Protein AF-0000000083255236 (afdb_homodimer)

Structure (mmCIF, N/CA/C/O backbone):
data_AF-0000000083255236-model_v1
#
loop_
_entity.id
_entity.type
_entity.pdbx_description
1 polymer 'Methyltransferase family protein'
#
loop_
_atom_site.group_PDB
_atom_site.id
_atom_site.type_symbol
_atom_site.label_atom_id
_atom_site.label_alt_id
_atom_site.label_comp_id
_atom_site.label_asym_id
_atom_site.label_entity_id
_atom_site.label_seq_id
_atom_site.pdbx_PDB_ins_code
_atom_site.Cartn_x
_atom_site.Cartn_y
_atom_site.Cartn_z
_atom_site.occupancy
_atom_site.B_iso_or_equiv
_atom_site.auth_seq_id
_atom_site.auth_comp_id
_atom_site.auth_asym_id
_atom_site.auth_atom_id
_atom_site.pdbx_PDB_model_num
ATOM 1 N N . MET A 1 1 ? -0.908 -5.691 -27.156 1 47.44 1 MET A N 1
ATOM 2 C CA . MET A 1 1 ? -1.339 -6.961 -27.734 1 47.44 1 MET A CA 1
ATOM 3 C C . MET A 1 1 ? -0.139 -7.812 -28.125 1 47.44 1 MET A C 1
ATOM 5 O O . MET A 1 1 ? -0.073 -9 -27.797 1 47.44 1 MET A O 1
ATOM 9 N N . ALA A 1 2 ? 0.811 -7.082 -28.828 1 49.88 2 ALA A N 1
ATOM 10 C CA . ALA A 1 2 ? 1.977 -7.797 -29.344 1 49.88 2 ALA A CA 1
ATOM 11 C C . ALA A 1 2 ? 2.801 -8.398 -28.203 1 49.88 2 ALA A C 1
ATOM 13 O O . ALA A 1 2 ? 3.232 -9.547 -28.281 1 49.88 2 ALA A O 1
ATOM 14 N N . SER A 1 3 ? 2.828 -7.699 -27.078 1 62 3 SER A N 1
ATOM 15 C CA . SER A 1 3 ? 3.676 -8.133 -25.969 1 62 3 SER A CA 1
ATOM 16 C C . SER A 1 3 ? 3.057 -9.312 -25.234 1 62 3 SER A C 1
ATOM 18 O O . SER A 1 3 ? 3.756 -10.266 -24.859 1 62 3 SER A O 1
ATOM 20 N N . ILE A 1 4 ? 1.776 -9.383 -25.328 1 65.56 4 ILE A N 1
ATOM 21 C CA . ILE A 1 4 ? 1.087 -10.445 -24.609 1 65.56 4 ILE A CA 1
ATOM 22 C C . ILE A 1 4 ? 1.234 -11.758 -25.375 1 65.56 4 ILE A C 1
ATOM 24 O O . ILE A 1 4 ? 1.516 -12.805 -24.781 1 65.56 4 ILE A O 1
ATOM 28 N N . GLU A 1 5 ? 1.082 -11.68 -26.688 1 71.75 5 GLU A N 1
ATOM 29 C CA . GLU A 1 5 ? 1.195 -12.875 -27.516 1 71.75 5 GLU A CA 1
ATOM 30 C C . GLU A 1 5 ? 2.596 -13.477 -27.438 1 71.75 5 GLU A C 1
ATOM 32 O O . GLU A 1 5 ? 2.75 -14.695 -27.359 1 71.75 5 GLU A O 1
ATOM 37 N N . SER A 1 6 ? 3.527 -12.594 -27.469 1 75.5 6 SER A N 1
ATOM 38 C CA . SER A 1 6 ? 4.914 -13.039 -27.375 1 75.5 6 SER A CA 1
ATOM 39 C C . SER A 1 6 ? 5.18 -13.711 -26.031 1 75.5 6 SER A C 1
ATOM 41 O O . SER A 1 6 ? 5.84 -14.75 -25.969 1 75.5 6 SER A O 1
ATOM 43 N N . ASN A 1 7 ? 4.59 -13.203 -24.984 1 80.56 7 ASN A N 1
ATOM 44 C CA . ASN A 1 7 ? 4.746 -13.805 -23.656 1 80.56 7 ASN A CA 1
ATOM 45 C C . ASN A 1 7 ? 4.078 -15.172 -23.578 1 80.56 7 ASN A C 1
ATOM 47 O O . ASN A 1 7 ? 4.633 -16.109 -23 1 80.56 7 ASN A O 1
ATOM 51 N N . GLN A 1 8 ? 2.957 -15.273 -24.234 1 78.75 8 GLN A N 1
ATOM 52 C CA . GLN A 1 8 ? 2.232 -16.531 -24.25 1 78.75 8 GLN A CA 1
ATOM 53 C C . GLN A 1 8 ? 3.045 -17.641 -24.922 1 78.75 8 GLN A C 1
ATOM 55 O O . GLN A 1 8 ? 3.111 -18.766 -24.422 1 78.75 8 GLN A O 1
ATOM 60 N N . GLN A 1 9 ? 3.641 -17.359 -26 1 76.81 9 GLN A N 1
ATOM 61 C CA . GLN A 1 9 ? 4.461 -18.312 -26.734 1 76.81 9 GLN A CA 1
ATOM 62 C C . GLN A 1 9 ? 5.648 -18.766 -25.891 1 76.81 9 GLN A C 1
ATOM 64 O O . GLN A 1 9 ? 5.996 -19.953 -25.891 1 76.81 9 GLN A O 1
ATOM 69 N N . SER A 1 10 ? 6.203 -17.859 -25.203 1 77.81 10 SER A N 1
ATOM 70 C CA . SER A 1 10 ? 7.371 -18.156 -24.391 1 77.81 10 SER A CA 1
ATOM 71 C C . SER A 1 10 ? 7.027 -19.125 -23.266 1 77.81 10 SER A C 1
ATOM 73 O O . SER A 1 10 ? 7.844 -19.969 -22.891 1 77.81 10 SER A O 1
ATOM 75 N N . TRP A 1 11 ? 5.863 -19.109 -22.781 1 82.88 11 TRP A N 1
ATOM 76 C CA . TRP A 1 11 ? 5.453 -19.969 -21.656 1 82.88 11 TRP A CA 1
ATOM 77 C C . TRP A 1 11 ? 5.035 -21.344 -22.156 1 82.88 11 TRP A C 1
ATOM 79 O O . TRP A 1 11 ? 4.852 -22.266 -21.359 1 82.88 11 TRP A O 1
ATOM 89 N N . ASN A 1 12 ? 4.91 -21.516 -23.344 1 78.62 12 ASN A N 1
ATOM 90 C CA . ASN A 1 12 ? 4.457 -22.797 -23.906 1 78.62 12 ASN A CA 1
ATOM 91 C C . ASN A 1 12 ? 5.633 -23.641 -24.391 1 78.62 12 ASN A C 1
ATOM 93 O O . ASN A 1 12 ? 5.445 -24.781 -24.812 1 78.62 12 ASN A O 1
ATOM 97 N N . THR A 1 13 ? 6.742 -23.078 -24.297 1 77.25 13 THR A N 1
ATOM 98 C CA . THR A 1 13 ? 7.898 -23.812 -24.797 1 77.25 13 THR A CA 1
ATOM 99 C C . THR A 1 13 ? 8.781 -24.297 -23.641 1 77.25 13 THR A C 1
ATOM 101 O O . THR A 1 13 ? 9.43 -23.484 -22.984 1 77.25 13 THR A O 1
ATOM 104 N N . GLY A 1 14 ? 8.75 -25.578 -23.359 1 82.56 14 GLY A N 1
ATOM 105 C CA . GLY A 1 14 ? 9.734 -26.188 -22.469 1 82.56 14 GLY A CA 1
ATOM 106 C C . GLY A 1 14 ? 9.336 -26.109 -21.016 1 82.56 14 GLY A C 1
ATOM 107 O O . GLY A 1 14 ? 10.102 -26.531 -20.141 1 82.56 14 GLY A O 1
ATOM 108 N N . ALA A 1 15 ? 8.148 -25.625 -20.734 1 89.19 15 ALA A N 1
ATOM 109 C CA . ALA A 1 15 ? 7.727 -25.438 -19.359 1 89.19 15 ALA A CA 1
ATOM 110 C C . ALA A 1 15 ? 7.629 -26.766 -18.625 1 89.19 15 ALA A C 1
ATOM 112 O O . ALA A 1 15 ? 8.094 -26.891 -17.484 1 89.19 15 ALA A O 1
ATOM 113 N N . TYR A 1 16 ? 7.105 -27.766 -19.266 1 93.25 16 TYR A N 1
ATOM 114 C CA . TYR A 1 16 ? 6.953 -29.062 -18.625 1 93.25 16 TYR A CA 1
ATOM 115 C C . TYR A 1 16 ? 8.297 -29.609 -18.156 1 93.25 16 TYR A C 1
ATOM 117 O O . TYR A 1 16 ? 8.438 -30 -16.984 1 93.25 16 TYR A O 1
ATOM 125 N N . ALA A 1 17 ? 9.258 -29.609 -19.031 1 91.25 17 ALA A N 1
ATOM 126 C CA . ALA A 1 17 ? 10.594 -30.109 -18.703 1 91.25 17 ALA A CA 1
ATOM 127 C C . ALA A 1 17 ? 11.211 -29.297 -17.562 1 91.25 17 ALA A C 1
ATOM 129 O O . ALA A 1 17 ? 11.898 -29.844 -16.703 1 91.25 17 ALA A O 1
ATOM 130 N N . ALA A 1 18 ? 10.984 -28.047 -17.562 1 91.19 18 ALA A N 1
ATOM 131 C CA . ALA A 1 18 ? 11.484 -27.172 -16.516 1 91.19 18 ALA A CA 1
ATOM 132 C C . ALA A 1 18 ? 10.883 -27.547 -15.156 1 91.19 18 ALA A C 1
ATOM 134 O O . ALA A 1 18 ? 11.586 -27.578 -14.141 1 91.19 18 ALA A O 1
ATOM 135 N N . T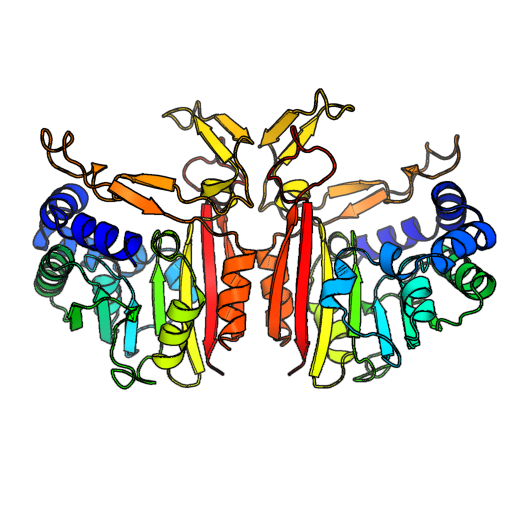RP A 1 19 ? 9.594 -27.844 -15.109 1 94.06 19 TRP A N 1
ATOM 136 C CA . TRP A 1 19 ? 8.922 -28.203 -13.867 1 94.06 19 TRP A CA 1
ATOM 137 C C . TRP A 1 19 ? 9.438 -29.547 -13.344 1 94.06 19 TRP A C 1
ATOM 139 O O . TRP A 1 19 ? 9.641 -29.703 -12.141 1 94.06 19 TRP A O 1
ATOM 149 N N . VAL A 1 20 ? 9.648 -30.469 -14.258 1 94.62 20 VAL A N 1
ATOM 150 C CA . VAL A 1 20 ? 10.211 -31.75 -13.859 1 94.62 20 VAL A CA 1
ATOM 151 C C . VAL A 1 20 ? 11.586 -31.547 -13.227 1 94.62 20 VAL A C 1
ATOM 153 O O . VAL A 1 20 ? 11.906 -32.156 -12.211 1 94.62 20 VAL A O 1
ATOM 156 N N . SER A 1 21 ? 12.336 -30.703 -13.836 1 92.38 21 SER A N 1
ATOM 157 C CA . SER A 1 21 ? 13.664 -30.406 -13.32 1 92.38 21 SER A CA 1
ATOM 158 C C . SER A 1 21 ? 13.586 -29.75 -11.938 1 92.38 21 SER A C 1
ATOM 160 O O . SER A 1 21 ? 14.367 -30.094 -11.047 1 92.38 21 SER A O 1
ATOM 162 N N . ARG A 1 22 ? 12.68 -28.906 -11.766 1 93.19 22 ARG A N 1
ATOM 163 C CA . ARG A 1 22 ? 12.594 -28.141 -10.531 1 93.19 22 ARG A CA 1
ATOM 164 C C . ARG A 1 22 ? 11.922 -28.938 -9.43 1 93.19 22 ARG A C 1
ATOM 166 O O . ARG A 1 22 ? 12.383 -28.938 -8.281 1 93.19 22 ARG A O 1
ATOM 173 N N . PHE A 1 23 ? 10.836 -29.609 -9.734 1 94.12 23 PHE A N 1
ATOM 174 C CA . PHE A 1 23 ? 9.992 -30.188 -8.695 1 94.12 23 PHE A CA 1
ATOM 175 C C . PHE A 1 23 ? 10.031 -31.719 -8.75 1 94.12 23 PHE A C 1
ATOM 177 O O . PHE A 1 23 ? 9.547 -32.375 -7.844 1 94.12 23 PHE A O 1
ATOM 184 N N . GLY A 1 24 ? 10.656 -32.281 -9.797 1 94.94 24 GLY A N 1
ATOM 185 C CA . GLY A 1 24 ? 10.578 -33.719 -10.039 1 94.94 24 GLY A CA 1
ATOM 186 C C . GLY A 1 24 ? 9.398 -34.094 -10.906 1 94.94 24 GLY A C 1
ATOM 187 O O . GLY A 1 24 ? 8.625 -33.25 -11.344 1 94.94 24 GLY A O 1
ATOM 188 N N . THR A 1 25 ? 9.336 -35.406 -11.273 1 96.81 25 THR A N 1
ATOM 189 C CA . THR A 1 25 ? 8.164 -35.906 -11.977 1 96.81 25 THR A CA 1
ATOM 190 C C . THR A 1 25 ? 6.891 -35.625 -11.188 1 96.81 25 THR A C 1
ATOM 192 O O . THR A 1 25 ? 6.941 -35.438 -9.969 1 96.81 25 THR A O 1
ATOM 195 N N . PRO A 1 26 ? 5.762 -35.5 -11.891 1 97.56 26 PRO A N 1
ATOM 196 C CA . PRO A 1 26 ? 4.504 -35.281 -11.172 1 97.56 26 PRO A CA 1
ATOM 197 C C . PRO A 1 26 ? 4.32 -36.25 -9.992 1 97.56 26 PRO A C 1
ATOM 199 O O . PRO A 1 26 ? 3.881 -35.812 -8.914 1 97.56 26 PRO A O 1
ATOM 202 N N . ALA A 1 27 ? 4.668 -37.5 -10.133 1 97.12 27 ALA A N 1
ATOM 203 C CA . ALA A 1 27 ? 4.543 -38.5 -9.055 1 97.12 27 ALA A CA 1
ATOM 204 C C . ALA A 1 27 ? 5.43 -38.125 -7.867 1 97.12 27 ALA A C 1
ATOM 206 O O . ALA A 1 27 ? 4.996 -38.188 -6.715 1 97.12 27 ALA A O 1
ATOM 207 N N . GLU A 1 28 ? 6.648 -37.75 -8.109 1 96.62 28 GLU A N 1
ATOM 208 C CA . GLU A 1 28 ? 7.582 -37.344 -7.062 1 96.62 28 GLU A CA 1
ATOM 209 C C . GLU A 1 28 ? 7.098 -36.094 -6.352 1 96.62 28 GLU A C 1
ATOM 211 O O . GLU A 1 28 ? 7.145 -36 -5.121 1 96.62 28 GLU A O 1
ATOM 216 N N . ALA A 1 29 ? 6.734 -35.188 -7.156 1 96.38 29 ALA A N 1
ATOM 217 C CA . ALA A 1 29 ? 6.254 -33.906 -6.605 1 96.38 29 ALA A CA 1
ATOM 218 C C . ALA A 1 29 ? 5.004 -34.125 -5.758 1 96.38 29 ALA A C 1
ATOM 220 O O . ALA A 1 29 ? 4.852 -33.5 -4.703 1 96.38 29 ALA A O 1
ATOM 221 N N . ALA A 1 30 ? 4.098 -34.906 -6.191 1 97.25 30 ALA A N 1
ATOM 222 C CA . ALA A 1 30 ? 2.861 -35.219 -5.473 1 97.25 30 ALA A CA 1
ATOM 223 C C . ALA A 1 30 ? 3.152 -35.781 -4.086 1 97.25 30 ALA A C 1
ATOM 225 O O . ALA A 1 30 ? 2.486 -35.406 -3.111 1 97.25 30 ALA A O 1
ATOM 226 N N . CYS A 1 31 ? 4.117 -36.656 -3.992 1 95.38 31 CYS A N 1
ATOM 227 C CA . CYS A 1 31 ? 4.488 -37.25 -2.711 1 95.38 31 CYS A CA 1
ATOM 228 C C . CYS A 1 31 ? 4.879 -36.156 -1.706 1 95.38 31 CYS A C 1
ATOM 230 O O . CYS A 1 31 ? 4.438 -36.188 -0.556 1 95.38 31 CYS A O 1
ATOM 232 N N . LYS A 1 32 ? 5.621 -35.25 -2.176 1 92 32 LYS A N 1
ATOM 233 C CA . LYS A 1 32 ? 6.07 -34.156 -1.313 1 92 32 LYS A CA 1
ATOM 234 C C . LYS A 1 32 ? 4.898 -33.281 -0.893 1 92 32 LYS A C 1
ATOM 236 O O . LYS A 1 32 ? 4.852 -32.812 0.244 1 92 32 LYS A O 1
ATOM 241 N N . MET A 1 33 ? 3.98 -33.031 -1.729 1 93.81 33 MET A N 1
ATOM 242 C CA . MET A 1 33 ? 2.861 -32.125 -1.494 1 93.81 33 MET A CA 1
ATOM 243 C C . MET A 1 33 ? 1.826 -32.75 -0.574 1 93.81 33 MET A C 1
ATOM 245 O O . MET A 1 33 ? 1.174 -32.062 0.209 1 93.81 33 MET A O 1
ATOM 249 N N . THR A 1 34 ? 1.646 -34.062 -0.668 1 93.81 34 THR A N 1
ATOM 250 C CA . THR A 1 34 ? 0.637 -34.781 0.107 1 93.81 34 THR A CA 1
ATOM 251 C C . THR A 1 34 ? 1.026 -34.844 1.582 1 93.81 34 THR A C 1
ATOM 253 O O . THR A 1 34 ? 0.16 -34.812 2.459 1 93.81 34 THR A O 1
ATOM 256 N N . ASP A 1 35 ? 2.295 -34.781 1.836 1 92.31 35 ASP A N 1
ATOM 257 C CA . ASP A 1 35 ? 2.785 -34.844 3.209 1 92.31 35 ASP A CA 1
ATOM 258 C C . ASP A 1 35 ? 2.381 -33.625 4 1 92.31 35 ASP A C 1
ATOM 260 O O . ASP A 1 35 ? 2.016 -33.719 5.172 1 92.31 35 ASP A O 1
ATOM 264 N N . ASP A 1 36 ? 2.455 -32.5 3.4 1 93.69 36 ASP A N 1
ATOM 265 C CA . ASP A 1 36 ? 2.107 -31.25 4.059 1 93.69 36 ASP A CA 1
ATOM 266 C C . ASP A 1 36 ? 1.614 -30.203 3.051 1 93.69 36 ASP A C 1
ATOM 268 O O . ASP A 1 36 ? 2.336 -29.266 2.717 1 93.69 36 ASP A O 1
ATOM 272 N N . PRO A 1 37 ? 0.363 -30.422 2.639 1 94.75 37 PRO A N 1
ATOM 273 C CA . PRO A 1 37 ? -0.176 -29.5 1.63 1 94.75 37 PRO A CA 1
ATOM 274 C C . PRO A 1 37 ? -0.18 -28.047 2.096 1 94.75 37 PRO A C 1
ATOM 276 O O . PRO A 1 37 ? 0.076 -27.141 1.301 1 94.75 37 PRO A O 1
ATOM 279 N N . ALA A 1 38 ? -0.412 -27.797 3.35 1 92.81 38 ALA A N 1
ATOM 280 C CA . ALA A 1 38 ? -0.469 -26.438 3.896 1 92.81 38 ALA A CA 1
ATOM 281 C C . ALA A 1 38 ? 0.884 -25.75 3.785 1 92.81 38 ALA A C 1
ATOM 283 O O . ALA A 1 38 ? 0.951 -24.531 3.557 1 92.81 38 ALA A O 1
ATOM 284 N N . LYS A 1 39 ? 1.927 -26.453 3.945 1 92 39 LYS A N 1
ATOM 285 C CA . LYS A 1 39 ? 3.275 -25.891 3.857 1 92 39 LYS A CA 1
ATOM 286 C C . LYS A 1 39 ? 3.547 -25.328 2.469 1 92 39 LYS A C 1
ATOM 288 O O . LYS A 1 39 ? 4.23 -24.312 2.332 1 92 39 LYS A O 1
ATOM 293 N N . ARG A 1 40 ? 2.98 -25.906 1.438 1 91.81 40 ARG A N 1
ATOM 294 C CA . ARG A 1 40 ? 3.166 -25.453 0.061 1 91.81 40 ARG A CA 1
ATOM 295 C C . ARG A 1 40 ? 2.467 -24.109 -0.177 1 91.81 40 ARG A C 1
ATOM 297 O O . ARG A 1 40 ? 2.889 -23.328 -1.03 1 91.81 40 ARG A O 1
ATOM 304 N N . LEU A 1 41 ? 1.43 -23.906 0.576 1 93.81 41 LEU A N 1
ATOM 305 C CA . LEU A 1 41 ? 0.681 -22.656 0.44 1 93.81 41 LEU A CA 1
ATOM 306 C C . LEU A 1 41 ? 1.342 -21.547 1.235 1 93.81 41 LEU A C 1
ATOM 308 O O . LEU A 1 41 ? 1.122 -20.359 0.952 1 93.81 41 LEU A O 1
ATOM 312 N N . GLY A 1 42 ? 2.131 -21.859 2.215 1 91 42 GLY A N 1
ATOM 313 C CA . GLY A 1 42 ? 2.936 -20.906 2.963 1 91 42 GLY A CA 1
ATOM 314 C C . GLY A 1 42 ? 2.109 -19.828 3.633 1 91 42 GLY A C 1
ATOM 315 O O . GLY A 1 42 ? 1.134 -20.125 4.324 1 91 42 GLY A O 1
ATOM 316 N N . ALA A 1 43 ? 2.6 -18.578 3.479 1 87.5 43 ALA A N 1
ATOM 317 C CA . ALA A 1 43 ? 2.012 -17.438 4.164 1 87.5 43 ALA A CA 1
ATOM 318 C C . ALA A 1 43 ? 0.603 -17.156 3.65 1 87.5 43 ALA A C 1
ATOM 320 O O . ALA A 1 43 ? -0.183 -16.484 4.316 1 87.5 43 ALA A O 1
ATOM 321 N N . ALA A 1 44 ? 0.327 -17.688 2.486 1 91.69 44 ALA A N 1
ATOM 322 C CA . ALA A 1 44 ? -0.996 -17.438 1.918 1 91.69 44 ALA A CA 1
ATOM 323 C C . ALA A 1 44 ? -2.086 -18.109 2.752 1 91.69 44 ALA A C 1
ATOM 325 O O . ALA A 1 44 ? -3.24 -17.672 2.736 1 91.69 44 ALA A O 1
ATOM 326 N N . MET A 1 45 ? -1.729 -19.172 3.416 1 92.19 45 MET A N 1
ATOM 327 C CA . MET A 1 45 ? -2.707 -19.953 4.168 1 92.19 45 MET A CA 1
ATOM 328 C C . MET A 1 45 ? -3.42 -19.094 5.203 1 92.19 45 MET A C 1
ATOM 330 O O . MET A 1 45 ? -4.617 -19.25 5.434 1 92.19 45 MET A O 1
ATOM 334 N N . THR A 1 46 ? -2.637 -18.219 5.785 1 92.94 46 THR A N 1
ATOM 335 C CA . THR A 1 46 ? -3.201 -17.344 6.809 1 92.94 46 THR A CA 1
ATOM 336 C C . THR A 1 46 ? -4.355 -16.516 6.238 1 92.94 46 THR A C 1
ATOM 338 O O . THR A 1 46 ? -5.336 -16.25 6.938 1 92.94 46 THR A O 1
ATOM 341 N N . HIS A 1 47 ? -4.297 -16.188 4.969 1 96 47 HIS A N 1
ATOM 342 C CA . HIS A 1 47 ? -5.293 -15.32 4.359 1 96 47 HIS A CA 1
ATOM 343 C C . HIS A 1 47 ? -6.363 -16.125 3.631 1 96 47 HIS A C 1
ATOM 345 O O . HIS A 1 47 ? -7.492 -15.656 3.461 1 96 47 HIS A O 1
ATOM 351 N N . LEU A 1 48 ? -6.004 -17.297 3.223 1 96.5 48 LEU A N 1
ATOM 352 C CA . LEU A 1 48 ? -6.973 -18.172 2.561 1 96.5 48 LEU A CA 1
ATOM 353 C C . LEU A 1 48 ? -8 -18.688 3.555 1 96.5 48 LEU A C 1
ATOM 355 O O . LEU A 1 48 ? -9.18 -18.844 3.217 1 96.5 48 LEU A O 1
ATOM 359 N N . GLY A 1 49 ? -7.617 -18.938 4.758 1 94.06 49 GLY A N 1
ATOM 360 C CA . GLY A 1 49 ? -8.5 -19.5 5.766 1 94.06 49 GLY A CA 1
ATOM 361 C C . GLY A 1 49 ? -8.852 -20.953 5.508 1 94.06 49 GLY A C 1
ATOM 362 O O . GLY A 1 49 ? -8.016 -21.719 5.004 1 94.06 49 GLY A O 1
ATOM 363 N N . GLU A 1 50 ? -10 -21.344 6.023 1 95 50 GLU A N 1
ATOM 364 C CA . GLU A 1 50 ? -10.5 -22.688 5.758 1 95 50 GLU A CA 1
ATOM 365 C C . GLU A 1 50 ? -10.969 -22.828 4.312 1 95 50 GLU A C 1
ATOM 367 O O . GLU A 1 50 ? -11.883 -22.141 3.879 1 95 50 GLU A O 1
ATOM 372 N N . VAL A 1 51 ? -10.352 -23.797 3.637 1 97.56 51 VAL A N 1
ATOM 373 C CA . VAL A 1 51 ? -10.609 -23.859 2.203 1 97.56 51 VAL A CA 1
ATOM 374 C C . VAL A 1 51 ? -11.477 -25.078 1.887 1 97.56 51 VAL A C 1
ATOM 376 O O . VAL A 1 51 ? -11.977 -25.219 0.768 1 97.56 51 VAL A O 1
ATOM 379 N N . ARG A 1 52 ? -11.648 -25.938 2.861 1 97.88 52 ARG A N 1
ATOM 380 C CA . ARG A 1 52 ? -12.438 -27.141 2.623 1 97.88 52 ARG A CA 1
ATOM 381 C C . ARG A 1 52 ? -13.828 -26.797 2.121 1 97.88 52 ARG A C 1
ATOM 383 O O . ARG A 1 52 ? -14.539 -26 2.742 1 97.88 52 ARG A O 1
ATOM 390 N N . GLY A 1 53 ? -14.172 -27.359 1.041 1 98.38 53 GLY A N 1
ATOM 391 C CA . GLY A 1 53 ? -15.508 -27.172 0.492 1 98.38 53 GLY A CA 1
ATOM 392 C C . GLY A 1 53 ? -15.664 -25.875 -0.276 1 98.38 53 GLY A C 1
ATOM 393 O O . GLY A 1 53 ? -16.734 -25.609 -0.834 1 98.38 53 GLY A O 1
ATOM 394 N N . LYS A 1 54 ? -14.68 -25.125 -0.351 1 98.62 54 LYS A N 1
ATOM 395 C CA . LYS A 1 54 ? -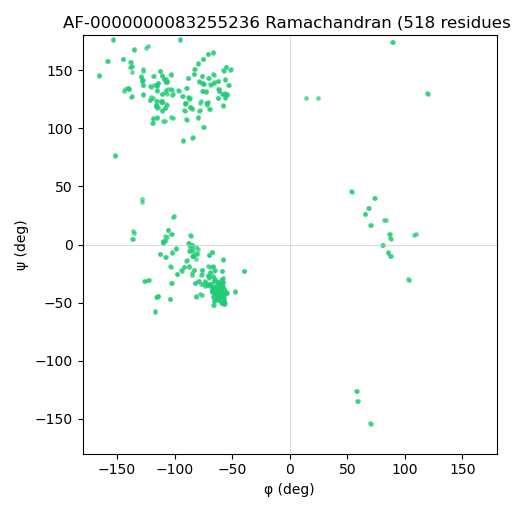14.75 -23.844 -1.061 1 98.62 54 LYS A CA 1
ATOM 396 C C . LYS A 1 54 ? -14.414 -24.016 -2.539 1 98.62 54 LYS A C 1
ATOM 398 O O . LYS A 1 54 ? -13.578 -24.844 -2.895 1 98.62 54 LYS A O 1
ATOM 403 N N . ARG A 1 55 ? -15.102 -23.281 -3.332 1 98.88 55 ARG A N 1
ATOM 404 C CA . ARG A 1 55 ? -14.742 -23.156 -4.742 1 98.88 55 ARG A CA 1
ATOM 405 C C . ARG A 1 55 ? -13.688 -22.078 -4.949 1 98.88 55 ARG A C 1
ATOM 407 O O . ARG A 1 55 ? -13.938 -20.906 -4.676 1 98.88 55 ARG A O 1
ATOM 414 N N . ILE A 1 56 ? -12.516 -22.484 -5.43 1 98.88 56 ILE A N 1
ATOM 415 C CA . ILE A 1 56 ? -11.383 -21.578 -5.539 1 98.88 56 ILE A CA 1
ATOM 416 C C . ILE A 1 56 ? -10.922 -21.5 -6.992 1 98.88 56 ILE A C 1
ATOM 418 O O . ILE A 1 56 ? -10.727 -22.531 -7.645 1 98.88 56 ILE A O 1
ATOM 422 N N . ALA A 1 57 ? -10.875 -20.312 -7.543 1 98.88 57 ALA A N 1
ATOM 423 C CA . ALA A 1 57 ? -10.195 -20.094 -8.82 1 98.88 57 ALA A CA 1
ATOM 424 C C . ALA A 1 57 ? -8.734 -19.703 -8.602 1 98.88 57 ALA A C 1
ATOM 426 O O . ALA A 1 57 ? -8.438 -18.703 -7.965 1 98.88 57 ALA A O 1
ATOM 427 N N . ASN A 1 58 ? -7.844 -20.516 -9.031 1 98.75 58 ASN A N 1
ATOM 428 C CA . ASN A 1 58 ? -6.422 -20.188 -9.07 1 98.75 58 ASN A CA 1
ATOM 429 C C . ASN A 1 58 ? -6.02 -19.609 -10.43 1 98.75 58 ASN A C 1
ATOM 431 O O . ASN A 1 58 ? -5.664 -20.359 -11.344 1 98.75 58 ASN A O 1
ATOM 435 N N . LEU A 1 59 ? -6.121 -18.281 -10.562 1 98.56 59 LEU A N 1
ATOM 436 C CA . LEU A 1 59 ? -5.824 -17.609 -11.828 1 98.56 59 LEU A CA 1
ATOM 437 C C . LEU A 1 59 ? -4.32 -17.562 -12.078 1 98.56 59 LEU A C 1
ATOM 439 O O . LEU A 1 59 ? -3.545 -17.297 -11.156 1 98.56 59 LEU A O 1
ATOM 443 N N . LEU A 1 60 ? -3.994 -17.828 -13.375 1 97.44 60 LEU A N 1
ATOM 444 C CA . LEU A 1 60 ? -2.586 -17.938 -13.734 1 97.44 60 LEU A CA 1
ATOM 445 C C . LEU A 1 60 ? -1.871 -18.938 -12.828 1 97.44 60 LEU A C 1
ATOM 447 O O . LEU A 1 60 ? -0.764 -18.672 -12.359 1 97.44 60 LEU A O 1
ATOM 451 N N . GLY A 1 61 ? -2.48 -20.047 -12.648 1 97.12 61 GLY A N 1
ATOM 452 C CA . GLY A 1 61 ? -2.078 -21.016 -11.633 1 97.12 61 GLY A CA 1
ATOM 453 C C . GLY A 1 61 ? -0.972 -21.938 -12.094 1 97.12 61 GLY A C 1
ATOM 454 O O . GLY A 1 61 ? -0.521 -22.797 -11.336 1 97.12 61 GLY A O 1
ATOM 455 N N . SER A 1 62 ? -0.593 -21.859 -13.281 1 96.12 62 SER A N 1
ATOM 456 C CA . SER A 1 62 ? 0.588 -22.5 -13.836 1 96.12 62 SER A CA 1
ATOM 457 C C . SER A 1 62 ? 0.53 -24.016 -13.648 1 96.12 62 SER A C 1
ATOM 459 O O . SER A 1 62 ? -0.438 -24.656 -14.055 1 96.12 62 SER A O 1
ATOM 461 N N . ASN A 1 63 ? 1.536 -24.609 -13.07 1 96.44 63 ASN A N 1
ATOM 462 C CA . ASN A 1 63 ? 1.821 -26.031 -13.07 1 96.44 63 ASN A CA 1
ATOM 463 C C . ASN A 1 63 ? 1.082 -26.766 -11.945 1 96.44 63 ASN A C 1
ATOM 465 O O . ASN A 1 63 ? 1.389 -27.906 -11.633 1 96.44 63 ASN A O 1
ATOM 469 N N . GLY A 1 64 ? 0.194 -26.062 -11.242 1 97.5 64 GLY A N 1
ATOM 470 C CA . GLY A 1 64 ? -0.688 -26.703 -10.289 1 97.5 64 GLY A CA 1
ATOM 471 C C . GLY A 1 64 ? -0.072 -26.844 -8.906 1 97.5 64 GLY A C 1
ATOM 472 O O . GLY A 1 64 ? -0.672 -27.438 -8.016 1 97.5 64 GLY A O 1
ATOM 473 N N . THR A 1 65 ? 1.075 -26.234 -8.648 1 95.81 65 THR A N 1
ATOM 474 C CA . THR A 1 65 ? 1.792 -26.422 -7.387 1 95.81 65 THR A CA 1
ATOM 475 C C . THR A 1 65 ? 1.048 -25.75 -6.238 1 95.81 65 THR A C 1
ATOM 477 O O . THR A 1 65 ? 1.312 -26.047 -5.066 1 95.81 65 THR A O 1
ATOM 480 N N . LYS A 1 66 ? 0.169 -24.859 -6.523 1 97.44 66 LYS A N 1
ATOM 481 C CA . LYS A 1 66 ? -0.684 -24.297 -5.477 1 97.44 66 LYS A CA 1
ATOM 482 C C . LYS A 1 66 ? -2.088 -24.891 -5.539 1 97.44 66 LYS A C 1
ATOM 484 O O . LYS A 1 66 ? -2.715 -25.125 -4.504 1 97.44 66 LYS A O 1
ATOM 489 N N . ALA A 1 67 ? -2.533 -25.203 -6.691 1 98.38 67 ALA A N 1
ATOM 490 C CA . ALA A 1 67 ? -3.879 -25.75 -6.879 1 98.38 67 ALA A CA 1
ATOM 491 C C . ALA A 1 67 ? -4.008 -27.125 -6.25 1 98.38 67 ALA A C 1
ATOM 493 O O . ALA A 1 67 ? -5.012 -27.422 -5.598 1 98.38 67 ALA A O 1
ATOM 494 N N . VAL A 1 68 ? -3.045 -27.969 -6.457 1 98.56 68 VAL A N 1
ATOM 495 C CA . VAL A 1 68 ? -3.119 -29.344 -5.988 1 98.56 68 VAL A CA 1
ATOM 496 C C . VAL A 1 68 ? -3.133 -29.375 -4.465 1 98.56 68 VAL A C 1
ATOM 498 O O . VAL A 1 68 ? -3.994 -30.016 -3.855 1 98.56 68 VAL A O 1
ATOM 501 N N . PRO A 1 69 ? -2.203 -28.641 -3.773 1 98.19 69 PRO A N 1
ATOM 502 C CA . PRO A 1 69 ? -2.301 -28.562 -2.312 1 98.19 69 PRO A CA 1
ATOM 503 C C . PRO A 1 69 ? -3.66 -28.047 -1.839 1 98.19 69 PRO A C 1
ATOM 505 O O . PRO A 1 69 ? -4.195 -28.547 -0.846 1 98.19 69 PRO A O 1
ATOM 508 N N . LEU A 1 70 ? -4.234 -27.078 -2.457 1 98.5 70 LEU A N 1
ATOM 509 C CA . LEU A 1 70 ? -5.562 -26.594 -2.105 1 98.5 70 LEU A CA 1
ATOM 510 C C . LEU A 1 70 ? -6.602 -27.703 -2.227 1 98.5 70 LEU A C 1
ATOM 512 O O . LEU A 1 70 ? -7.461 -27.844 -1.355 1 98.5 70 LEU A O 1
ATOM 516 N N . ALA A 1 71 ? -6.523 -28.438 -3.322 1 98.75 71 ALA A N 1
ATOM 517 C CA . ALA A 1 71 ? -7.43 -29.562 -3.521 1 98.75 71 ALA A CA 1
ATOM 518 C C . ALA A 1 71 ? -7.238 -30.625 -2.439 1 98.75 71 ALA A C 1
ATOM 520 O O . ALA A 1 71 ? -8.211 -31.203 -1.938 1 98.75 71 ALA A O 1
ATOM 521 N N . LEU A 1 72 ? -6.012 -30.906 -2.113 1 98.44 72 LEU A N 1
ATOM 522 C CA . LEU A 1 72 ? -5.691 -31.875 -1.061 1 98.44 72 LEU A CA 1
ATOM 523 C C . LEU A 1 72 ? -6.32 -31.453 0.264 1 98.44 72 LEU A C 1
ATOM 525 O O . LEU A 1 72 ? -6.68 -32.312 1.081 1 98.44 72 LEU A O 1
ATOM 529 N N . LEU A 1 73 ? -6.5 -30.156 0.449 1 98 73 LEU A N 1
ATOM 530 C CA . LEU A 1 73 ? -7.094 -29.625 1.672 1 98 73 LEU A CA 1
ATOM 531 C C . LEU A 1 73 ? -8.609 -29.594 1.563 1 98 73 LEU A C 1
ATOM 533 O O . LEU A 1 73 ? -9.289 -29.094 2.467 1 98 73 LEU A O 1
ATOM 537 N N . GLY A 1 74 ? -9.148 -29.969 0.437 1 98.31 74 GLY A N 1
ATOM 538 C CA . GLY A 1 74 ? -10.586 -30.188 0.33 1 98.31 74 GLY A CA 1
ATOM 539 C C . GLY A 1 74 ? -11.281 -29.125 -0.497 1 98.31 74 GLY A C 1
ATOM 540 O O . GLY A 1 74 ? -12.516 -29.078 -0.559 1 98.31 74 GLY A O 1
ATOM 541 N N . ALA A 1 75 ? -10.578 -28.281 -1.139 1 98.75 75 ALA A N 1
ATOM 542 C CA . ALA A 1 75 ? -11.172 -27.25 -1.983 1 98.75 75 ALA A CA 1
ATOM 543 C C . ALA A 1 75 ? -11.523 -27.797 -3.359 1 98.75 75 ALA A C 1
ATOM 545 O O . ALA A 1 75 ? -10.953 -28.797 -3.801 1 98.75 75 ALA A O 1
ATOM 546 N N . GLU A 1 76 ? -12.516 -27.219 -3.945 1 98.88 76 GLU A N 1
ATOM 547 C CA . GLU A 1 76 ? -12.773 -27.406 -5.371 1 98.88 76 GLU A CA 1
ATOM 548 C C . GLU A 1 76 ? -12.047 -26.344 -6.199 1 98.88 76 GLU A C 1
ATOM 550 O O . GLU A 1 76 ? -12.477 -25.188 -6.246 1 98.88 76 GLU A O 1
ATOM 555 N N . VAL A 1 77 ? -10.992 -26.766 -6.902 1 98.88 77 VAL A N 1
ATOM 556 C CA . VAL A 1 77 ? -10.078 -25.781 -7.469 1 98.88 77 VAL A CA 1
ATOM 557 C C . VAL A 1 77 ? -10.195 -25.781 -8.992 1 98.88 77 VAL A C 1
ATOM 559 O O . VAL A 1 77 ? -10.188 -2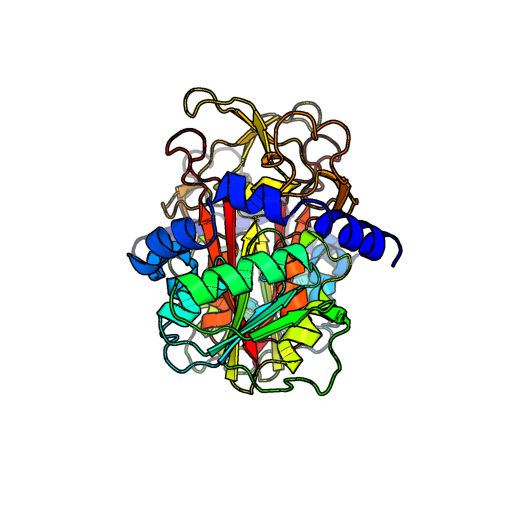6.844 -9.617 1 98.88 77 VAL A O 1
ATOM 562 N N . THR A 1 78 ? -10.375 -24.625 -9.547 1 98.88 78 THR A N 1
ATOM 563 C CA . THR A 1 78 ? -10.266 -24.391 -10.984 1 98.88 78 THR A CA 1
ATOM 564 C C . THR A 1 78 ? -9.031 -23.531 -11.297 1 98.88 78 THR A C 1
ATOM 566 O O . THR A 1 78 ? -8.883 -22.438 -10.766 1 98.88 78 THR A O 1
ATOM 569 N N . VAL A 1 79 ? -8.164 -24.078 -12.125 1 98.75 79 VAL A N 1
ATOM 570 C CA . VAL A 1 79 ? -6.98 -23.359 -12.586 1 98.75 79 VAL A CA 1
ATOM 571 C C . VAL A 1 79 ? -7.254 -22.719 -13.945 1 98.75 79 VAL A C 1
ATOM 573 O O . VAL A 1 79 ? -7.852 -23.359 -14.82 1 98.75 79 VAL A O 1
ATOM 576 N N . VAL A 1 80 ? -6.914 -21.469 -14.086 1 98.06 80 VAL A N 1
ATOM 577 C CA . VAL A 1 80 ? -6.938 -20.812 -15.391 1 98.06 80 VAL A CA 1
ATOM 578 C C . VAL A 1 80 ? -5.523 -20.406 -15.789 1 98.06 80 VAL A C 1
ATOM 580 O O . VAL A 1 80 ? -4.875 -19.625 -15.078 1 98.06 80 VAL A O 1
ATOM 583 N N . ASP A 1 81 ? -5.086 -20.906 -16.812 1 96.81 81 ASP A N 1
ATOM 584 C CA . ASP A 1 81 ? -3.77 -20.609 -17.375 1 96.81 81 ASP A CA 1
ATOM 585 C C . ASP A 1 81 ? -3.713 -20.953 -18.859 1 96.81 81 ASP A C 1
ATOM 587 O O . ASP A 1 81 ? -4.434 -21.828 -19.328 1 96.81 81 ASP A O 1
ATOM 591 N N . PHE A 1 82 ? -2.783 -20.344 -19.578 1 93.62 82 PHE A N 1
ATOM 592 C CA . PHE A 1 82 ? -2.846 -20.469 -21.031 1 93.62 82 PHE A CA 1
ATOM 593 C C . PHE A 1 82 ? -1.817 -21.484 -21.531 1 93.62 82 PHE A C 1
ATOM 595 O O . PHE A 1 82 ? -1.749 -21.766 -22.734 1 93.62 82 PHE A O 1
ATOM 602 N N . SER A 1 83 ? -0.965 -21.984 -20.719 1 93.69 83 SER A N 1
ATOM 603 C CA . SER A 1 83 ? 0.117 -22.875 -21.141 1 93.69 83 SER A CA 1
ATOM 604 C C . SER A 1 83 ? -0.32 -24.328 -21.109 1 93.69 83 SER A C 1
ATOM 606 O O . SER A 1 83 ? -0.684 -24.844 -20.047 1 93.69 83 SER A O 1
ATOM 608 N N . ASP A 1 84 ? -0.231 -24.984 -22.281 1 95.38 84 ASP A N 1
ATOM 609 C CA . ASP A 1 84 ? -0.566 -26.406 -22.344 1 95.38 84 ASP A CA 1
ATOM 610 C C . ASP A 1 84 ? 0.428 -27.25 -21.547 1 95.38 84 ASP A C 1
ATOM 612 O O . ASP A 1 84 ? 0.058 -28.266 -20.969 1 95.38 84 ASP A O 1
ATOM 616 N N . ASP A 1 85 ? 1.709 -26.859 -21.578 1 94.88 85 ASP A N 1
ATOM 617 C CA . ASP A 1 85 ? 2.719 -27.547 -20.781 1 94.88 85 ASP A CA 1
ATOM 618 C C . ASP A 1 85 ? 2.377 -27.484 -19.281 1 94.88 85 ASP A C 1
ATOM 620 O O . ASP A 1 85 ? 2.514 -28.469 -18.562 1 94.88 85 ASP A O 1
ATOM 624 N N . ASN A 1 86 ? 1.983 -26.344 -18.828 1 96.81 86 ASN A N 1
ATOM 625 C CA . ASN A 1 86 ? 1.554 -26.188 -17.453 1 96.81 86 ASN A CA 1
ATOM 626 C C . ASN A 1 86 ? 0.354 -27.078 -17.125 1 96.81 86 ASN A C 1
ATOM 628 O O . ASN A 1 86 ? 0.332 -27.75 -16.094 1 96.81 86 ASN A O 1
ATOM 632 N N . ARG A 1 87 ? -0.597 -27.109 -18.031 1 98 87 ARG A N 1
ATOM 633 C CA . ARG A 1 87 ? -1.794 -27.922 -17.859 1 98 87 ARG A CA 1
ATOM 634 C C . ARG A 1 87 ? -1.434 -29.406 -17.688 1 98 87 ARG A C 1
ATOM 636 O O . ARG A 1 87 ? -1.912 -30.062 -16.766 1 98 87 ARG A O 1
ATOM 643 N N . ARG A 1 88 ? -0.626 -29.875 -18.594 1 97.88 88 ARG A N 1
ATOM 644 C CA . ARG A 1 88 ? -0.239 -31.281 -18.578 1 97.88 88 ARG A CA 1
ATOM 645 C C . ARG A 1 88 ? 0.405 -31.656 -17.234 1 97.88 88 ARG A C 1
ATOM 647 O O . ARG A 1 88 ? 0.007 -32.625 -16.594 1 97.88 88 ARG A O 1
ATOM 654 N N . TYR A 1 89 ? 1.405 -30.844 -16.828 1 97.94 89 TYR A N 1
ATOM 655 C CA . TYR A 1 89 ? 2.072 -31.109 -15.555 1 97.94 89 TYR A CA 1
ATOM 656 C C . TYR A 1 89 ? 1.082 -31.062 -14.398 1 97.94 89 TYR A C 1
ATOM 658 O O . TYR A 1 89 ? 1.079 -31.938 -13.539 1 97.94 89 TYR A O 1
ATOM 666 N N . ALA A 1 90 ? 0.255 -30.078 -14.367 1 98.56 90 ALA A N 1
ATOM 667 C CA . ALA A 1 90 ? -0.688 -29.875 -13.273 1 98.56 90 ALA A CA 1
ATOM 668 C C . ALA A 1 90 ? -1.65 -31.047 -13.141 1 98.56 90 ALA A C 1
ATOM 670 O O . ALA A 1 90 ? -1.907 -31.516 -12.031 1 98.56 90 ALA A O 1
ATOM 671 N N . LEU A 1 91 ? -2.24 -31.5 -14.258 1 98.69 91 LEU A N 1
ATOM 672 C CA . LEU A 1 91 ? -3.219 -32.562 -14.234 1 98.69 91 LEU A CA 1
ATOM 673 C C . LEU A 1 91 ? -2.566 -33.906 -13.836 1 98.69 91 LEU A C 1
ATOM 675 O O . LEU A 1 91 ? -3.148 -34.688 -13.086 1 98.69 91 LEU A O 1
ATOM 679 N N . GLU A 1 92 ? -1.361 -34.125 -14.344 1 98.69 92 GLU A N 1
ATOM 680 C CA . GLU A 1 92 ? -0.625 -35.344 -13.93 1 98.69 92 GLU A CA 1
ATOM 681 C C . GLU A 1 92 ? -0.279 -35.281 -12.445 1 98.69 92 GLU A C 1
ATOM 683 O O . GLU A 1 92 ? -0.332 -36.281 -11.75 1 98.69 92 GLU A O 1
ATOM 688 N N . LEU A 1 93 ? 0.11 -34.125 -11.992 1 98.56 93 LEU A N 1
ATOM 689 C CA . LEU A 1 93 ? 0.393 -33.906 -10.57 1 98.56 93 LEU A CA 1
ATOM 690 C C . LEU A 1 93 ? -0.839 -34.188 -9.727 1 98.56 93 LEU A C 1
ATOM 692 O O . LEU A 1 93 ? -0.75 -34.906 -8.719 1 98.56 93 LEU A O 1
ATOM 696 N N . ALA A 1 94 ? -1.974 -33.625 -10.094 1 98.75 94 ALA A N 1
ATOM 697 C CA . ALA A 1 94 ? -3.229 -33.844 -9.375 1 98.75 94 ALA A CA 1
ATOM 698 C C . ALA A 1 94 ? -3.588 -35.312 -9.336 1 98.75 94 ALA A C 1
ATOM 700 O O . ALA A 1 94 ? -3.951 -35.844 -8.281 1 98.75 94 ALA A O 1
ATOM 701 N N . GLU A 1 95 ? -3.482 -35.969 -10.484 1 98.62 95 GLU A N 1
ATOM 702 C CA . GLU A 1 95 ? -3.762 -37.406 -10.57 1 98.62 95 GLU A CA 1
ATOM 703 C C . GLU A 1 95 ? -2.873 -38.188 -9.617 1 98.62 95 GLU A C 1
ATOM 705 O O . GLU A 1 95 ? -3.357 -39.062 -8.875 1 98.62 95 GLU A O 1
ATOM 710 N N . ALA A 1 96 ? -1.59 -37.906 -9.664 1 98.38 96 ALA A N 1
ATOM 711 C CA . ALA A 1 96 ? -0.629 -38.594 -8.812 1 98.38 96 ALA A CA 1
ATOM 712 C C . ALA A 1 96 ? -0.946 -38.375 -7.336 1 98.38 96 ALA A C 1
ATOM 714 O O . ALA A 1 96 ? -0.713 -39.25 -6.496 1 98.38 96 ALA A O 1
ATOM 715 N N . ALA A 1 97 ? -1.446 -37.219 -6.996 1 98.25 97 ALA A N 1
ATOM 716 C CA . ALA A 1 97 ? -1.757 -36.875 -5.613 1 98.25 97 ALA A CA 1
ATOM 717 C C . ALA A 1 97 ? -3.117 -37.406 -5.195 1 98.25 97 ALA A C 1
ATOM 719 O O . ALA A 1 97 ? -3.5 -37.312 -4.027 1 98.25 97 ALA A O 1
ATOM 720 N N . GLY A 1 98 ? -3.912 -37.938 -6.152 1 98.06 98 GLY A N 1
ATOM 721 C CA . GLY A 1 98 ? -5.199 -38.531 -5.859 1 98.06 98 GLY A CA 1
ATOM 722 C C . GLY A 1 98 ? -6.32 -37.531 -5.719 1 98.06 98 GLY A C 1
ATOM 723 O O . GLY A 1 98 ? -7.285 -37.75 -4.984 1 98.06 98 GLY A O 1
ATOM 724 N N . VAL A 1 99 ? -6.133 -36.375 -6.266 1 98.56 99 VAL A N 1
ATOM 725 C CA . VAL A 1 99 ? -7.172 -35.344 -6.219 1 98.56 99 VAL A CA 1
ATOM 726 C C . VAL A 1 99 ? -7.516 -34.875 -7.637 1 98.56 99 VAL A C 1
ATOM 728 O O . VAL A 1 99 ? -6.848 -35.281 -8.602 1 98.56 99 VAL A O 1
ATOM 731 N N . GLU A 1 100 ? -8.586 -34.125 -7.73 1 98.31 100 GLU A N 1
ATOM 732 C CA . GLU A 1 100 ? -9.008 -33.562 -9.016 1 98.31 100 GLU A CA 1
ATOM 733 C C . GLU A 1 100 ? -8.953 -32.031 -9.008 1 98.31 100 GLU A C 1
ATOM 735 O O . GLU A 1 100 ? -9.281 -31.406 -8.008 1 98.31 100 GLU A O 1
ATOM 740 N N . ILE A 1 101 ? -8.484 -31.5 -10.039 1 98.69 101 ILE A N 1
ATOM 741 C CA . ILE A 1 101 ? -8.594 -30.062 -10.305 1 98.69 101 ILE A CA 1
ATOM 742 C C . ILE A 1 101 ? -9.156 -29.844 -11.711 1 98.69 101 ILE A C 1
ATOM 744 O O . ILE A 1 101 ? -8.938 -30.656 -12.602 1 98.69 101 ILE A O 1
ATOM 748 N N . ARG A 1 102 ? -9.93 -28.828 -11.836 1 98.69 102 ARG A N 1
ATOM 749 C CA . ARG A 1 102 ? -10.359 -28.391 -13.164 1 98.69 102 ARG A CA 1
ATOM 750 C C . ARG A 1 102 ? -9.344 -27.422 -13.766 1 98.69 102 ARG A C 1
ATOM 752 O O . ARG A 1 102 ? -8.938 -26.453 -13.109 1 98.69 102 ARG A O 1
ATOM 759 N N . TYR A 1 103 ? -8.867 -27.703 -14.93 1 98.5 103 TYR A N 1
ATOM 760 C CA . TYR A 1 103 ? -7.906 -26.828 -15.594 1 98.5 103 TYR A CA 1
ATOM 761 C C . TYR A 1 103 ? -8.508 -26.219 -16.859 1 98.5 103 TYR A C 1
ATOM 763 O O . TYR A 1 103 ? -8.891 -26.953 -17.781 1 98.5 103 TYR A O 1
ATOM 771 N N . VAL A 1 104 ? -8.625 -24.953 -16.922 1 98.25 104 VAL A N 1
ATOM 772 C CA . VAL A 1 104 ? -9.133 -24.219 -18.078 1 98.25 104 VAL A CA 1
ATOM 773 C C . VAL A 1 104 ? -7.969 -23.578 -18.828 1 98.25 104 VAL A C 1
ATOM 775 O O . VAL A 1 104 ? -7.32 -22.656 -18.328 1 98.25 104 VAL A O 1
ATOM 778 N N . LEU A 1 105 ? -7.707 -24.141 -20.031 1 96.44 105 LEU A N 1
ATOM 779 C CA . LEU A 1 105 ? -6.684 -23.578 -20.906 1 96.44 105 LEU A CA 1
ATOM 780 C C . LEU A 1 105 ? -7.184 -22.297 -21.562 1 96.44 105 LEU A C 1
ATOM 782 O O . LEU A 1 105 ? -7.957 -22.359 -22.531 1 96.44 105 LEU A O 1
ATOM 786 N N . SER A 1 106 ? -6.758 -21.125 -21.047 1 95.31 106 SER A N 1
ATOM 787 C CA . SER A 1 106 ? -7.25 -19.859 -21.547 1 95.31 106 SER A CA 1
ATOM 788 C C . SER A 1 106 ? -6.387 -18.703 -21.078 1 95.31 106 SER A C 1
ATOM 790 O O . SER A 1 106 ? -5.824 -18.75 -19.969 1 95.31 106 SER A O 1
ATOM 792 N N . ASP A 1 107 ? -6.281 -17.719 -21.984 1 94.69 107 ASP A N 1
ATOM 793 C CA . ASP A 1 107 ? -5.891 -16.406 -21.5 1 94.69 107 ASP A CA 1
ATOM 794 C C . ASP A 1 107 ? -6.926 -15.859 -20.516 1 94.69 107 ASP A C 1
ATOM 796 O O . ASP A 1 107 ? -8.117 -15.82 -20.812 1 94.69 107 ASP A O 1
ATOM 800 N N . VAL A 1 108 ? -6.465 -15.484 -19.344 1 96.31 108 VAL A N 1
ATOM 801 C CA . VAL A 1 108 ? -7.359 -15.07 -18.281 1 96.31 108 VAL A CA 1
ATOM 802 C C . VAL A 1 108 ? -8.211 -13.891 -18.734 1 96.31 108 VAL A C 1
ATOM 804 O O . VAL A 1 108 ? -9.375 -13.766 -18.344 1 96.31 108 VAL A O 1
ATOM 807 N N . LEU A 1 109 ? -7.727 -12.984 -19.594 1 95.94 109 LEU A N 1
ATOM 808 C CA . LEU A 1 109 ? -8.445 -11.805 -20.047 1 95.94 109 LEU A CA 1
ATOM 809 C C . LEU A 1 109 ? -9.43 -12.156 -21.156 1 95.94 109 LEU A C 1
ATOM 811 O O . LEU A 1 109 ? -10.273 -11.336 -21.531 1 95.94 109 LEU A O 1
ATOM 815 N N . GLN A 1 110 ? -9.336 -13.406 -21.625 1 94.5 110 GLN A N 1
ATOM 816 C CA . GLN A 1 110 ? -10.211 -13.836 -22.703 1 94.5 110 GLN A CA 1
ATOM 817 C C . GLN A 1 110 ? -11.25 -14.844 -22.219 1 94.5 110 GLN A C 1
ATOM 819 O O . GLN A 1 110 ? -11.977 -15.438 -23.016 1 94.5 110 GLN A O 1
ATOM 824 N N . LEU A 1 111 ? -11.203 -15.086 -20.938 1 94.56 111 LEU A N 1
ATOM 825 C CA . LEU A 1 111 ? -12.266 -15.93 -20.391 1 94.56 111 LEU A CA 1
ATOM 826 C C . LEU A 1 111 ? -13.641 -15.367 -20.734 1 94.56 111 LEU A C 1
ATOM 828 O O . LEU A 1 111 ? -13.898 -14.18 -20.531 1 94.56 111 LEU A O 1
ATOM 832 N N . PRO A 1 112 ? -14.516 -16.219 -21.281 1 92.69 112 PRO A N 1
ATOM 833 C CA . PRO A 1 112 ? -15.852 -15.703 -21.609 1 92.69 112 PRO A CA 1
ATOM 834 C C . PRO A 1 112 ? -16.562 -15.094 -20.406 1 92.69 112 PRO A C 1
ATOM 836 O O . PRO A 1 112 ? -16.469 -15.633 -19.297 1 92.69 112 PRO A O 1
ATOM 839 N N . GLU A 1 113 ? -17.281 -14.008 -20.609 1 88.44 113 GLU A N 1
ATOM 840 C CA . GLU A 1 113 ? -17.875 -13.195 -19.547 1 88.44 113 GLU A CA 1
ATOM 841 C C . GLU A 1 113 ? -18.828 -14.016 -18.688 1 88.44 113 GLU A C 1
ATOM 843 O O . GLU A 1 113 ? -18.859 -13.844 -17.453 1 88.44 113 GLU A O 1
ATOM 848 N N . GLU A 1 114 ? -19.484 -14.859 -19.219 1 91.94 114 GLU A N 1
ATOM 849 C CA . GLU A 1 114 ? -20.5 -15.594 -18.484 1 91.94 114 GLU A CA 1
ATOM 850 C C . GLU A 1 114 ? -19.922 -16.844 -17.828 1 91.94 114 GLU A C 1
ATOM 852 O O . GLU A 1 114 ? -20.531 -17.422 -16.922 1 91.94 114 GLU A O 1
ATOM 857 N N . ARG A 1 115 ? -18.766 -17.109 -18.297 1 92.94 115 ARG A N 1
ATOM 858 C CA . ARG A 1 115 ? -18.172 -18.328 -17.75 1 92.94 115 ARG A CA 1
ATOM 859 C C . ARG A 1 115 ? -17.719 -18.109 -16.312 1 92.94 115 ARG A C 1
ATOM 861 O O . ARG A 1 115 ? -16.906 -17.219 -16.031 1 92.94 115 ARG A O 1
ATOM 868 N N . PHE A 1 116 ? -18.234 -18.891 -15.367 1 96 116 PHE A N 1
ATOM 869 C CA . PHE A 1 116 ? -17.875 -18.953 -13.953 1 96 116 PHE A CA 1
ATOM 870 C C . PHE A 1 116 ? -18.312 -17.688 -13.227 1 96 116 PHE A C 1
ATOM 872 O O . PHE A 1 116 ? -17.797 -17.375 -12.156 1 96 116 PHE A O 1
ATOM 879 N N . ALA A 1 117 ? -19.188 -16.906 -13.797 1 97.62 117 ALA A N 1
ATOM 880 C CA . ALA A 1 117 ? -19.609 -15.656 -13.164 1 97.62 117 ALA A CA 1
ATOM 881 C C . ALA A 1 117 ? -20.203 -15.914 -11.781 1 97.62 117 ALA A C 1
ATOM 883 O O . ALA A 1 117 ? -21.172 -16.672 -11.648 1 97.62 117 ALA A O 1
ATOM 884 N N . GLY A 1 118 ? -19.578 -15.336 -10.781 1 98.12 118 GLY A N 1
ATOM 885 C CA . GLY A 1 118 ? -20.094 -15.414 -9.422 1 98.12 118 GLY A CA 1
ATOM 886 C C . GLY A 1 118 ? -20.016 -16.812 -8.828 1 98.12 118 GLY A C 1
ATOM 887 O O . GLY A 1 118 ? -20.812 -17.172 -7.965 1 98.12 118 GLY A O 1
ATOM 888 N N . GLU A 1 119 ? -19.047 -17.562 -9.211 1 98.19 119 GLU A N 1
ATOM 889 C CA . GLU A 1 119 ? -19.047 -18.969 -8.836 1 98.19 119 GLU A CA 1
ATOM 890 C C . GLU A 1 119 ? -18.078 -19.25 -7.703 1 98.19 119 GLU A C 1
ATOM 892 O O . GLU A 1 119 ? -18.141 -20.297 -7.055 1 98.19 119 GLU A O 1
ATOM 897 N N . PHE A 1 120 ? -17.188 -18.375 -7.527 1 98.88 120 PHE A N 1
ATOM 898 C CA . PHE A 1 120 ? -16.078 -18.75 -6.676 1 98.88 120 PHE A CA 1
ATOM 899 C C . PHE A 1 120 ? -16.156 -18.047 -5.328 1 98.88 120 PHE A C 1
ATOM 901 O O . PHE A 1 120 ? -16.5 -16.875 -5.258 1 98.88 120 PHE A O 1
ATOM 908 N N . ASP A 1 121 ? -15.828 -18.781 -4.281 1 98.81 121 ASP A N 1
ATOM 909 C CA . ASP A 1 121 ? -15.656 -18.234 -2.939 1 98.81 121 ASP A CA 1
ATOM 910 C C . ASP A 1 121 ? -14.359 -17.438 -2.836 1 98.81 121 ASP A C 1
ATOM 912 O O . ASP A 1 121 ? -14.289 -16.453 -2.104 1 98.81 121 ASP A O 1
ATOM 916 N N . LEU A 1 122 ? -13.367 -17.922 -3.543 1 98.75 122 LEU A N 1
ATOM 917 C CA . LEU A 1 122 ? -12.023 -17.359 -3.475 1 98.75 122 LEU A CA 1
ATOM 918 C C . LEU A 1 122 ? -11.375 -17.312 -4.855 1 98.75 122 LEU A C 1
ATOM 920 O O . LEU A 1 122 ? -11.516 -18.266 -5.637 1 98.75 122 LEU A O 1
ATOM 924 N N . VAL A 1 123 ? -10.797 -16.25 -5.164 1 98.88 123 VAL A N 1
ATOM 925 C CA . VAL A 1 123 ? -9.82 -16.172 -6.25 1 98.88 123 VAL A CA 1
ATOM 926 C C . VAL A 1 123 ? -8.414 -16.031 -5.68 1 98.88 123 VAL A C 1
ATOM 928 O O . VAL A 1 123 ? -8.156 -15.141 -4.871 1 98.88 123 VAL A O 1
ATOM 931 N N . TYR A 1 124 ? -7.613 -16.969 -6.008 1 98.69 124 TYR A N 1
ATOM 932 C CA . TYR A 1 124 ? -6.234 -17 -5.523 1 98.69 124 TYR A CA 1
ATOM 933 C C . TYR A 1 124 ? -5.254 -16.75 -6.664 1 98.69 124 TYR A C 1
ATOM 935 O O . TYR A 1 124 ? -5.328 -17.391 -7.711 1 98.69 124 TYR A O 1
ATOM 943 N N . MET A 1 125 ? -4.391 -15.703 -6.492 1 98.31 125 MET A N 1
ATOM 944 C CA . MET A 1 125 ? -3.34 -15.336 -7.434 1 98.31 125 MET A CA 1
ATOM 945 C C . MET A 1 125 ? -1.993 -15.219 -6.727 1 98.31 125 MET A C 1
ATOM 947 O O . MET A 1 125 ? -1.878 -14.539 -5.711 1 98.31 125 MET A O 1
ATOM 951 N N . GLU A 1 126 ? -0.989 -15.891 -7.25 1 93.25 126 GLU A N 1
ATOM 952 C CA . GLU A 1 126 ? 0.247 -15.875 -6.473 1 93.25 126 GLU A CA 1
ATOM 953 C C . GLU A 1 126 ? 1.462 -15.656 -7.371 1 93.25 126 GLU A C 1
ATOM 955 O O . GLU A 1 126 ? 1.418 -15.961 -8.562 1 93.25 126 GLU A O 1
ATOM 960 N N . HIS A 1 127 ? 2.461 -15.07 -7.008 1 85.81 127 HIS A N 1
ATOM 961 C CA . HIS A 1 127 ? 3.836 -14.672 -7.289 1 85.81 127 HIS A CA 1
ATOM 962 C C . HIS A 1 127 ? 4.105 -14.641 -8.789 1 85.81 127 HIS A C 1
ATOM 964 O O . HIS A 1 127 ? 3.939 -15.656 -9.477 1 85.81 127 HIS A O 1
ATOM 970 N N . GLY A 1 128 ? 4.578 -13.531 -9.195 1 90.94 128 GLY A N 1
ATOM 971 C CA . GLY A 1 128 ? 5.16 -13.406 -10.523 1 90.94 128 GLY A CA 1
ATOM 972 C C . GLY A 1 128 ? 4.125 -13.414 -11.625 1 90.94 128 GLY A C 1
ATOM 973 O O . GLY A 1 128 ? 4.309 -14.078 -12.648 1 90.94 128 GLY A O 1
ATOM 974 N N . ILE A 1 129 ? 2.998 -12.766 -11.422 1 94.31 129 ILE A N 1
ATOM 975 C CA . ILE A 1 129 ? 1.951 -12.852 -12.438 1 94.31 129 ILE A CA 1
ATOM 976 C C . ILE A 1 129 ? 1.524 -11.453 -12.859 1 94.31 129 ILE A C 1
ATOM 978 O O . ILE A 1 129 ? 1.227 -11.211 -14.031 1 94.31 129 ILE A O 1
ATOM 982 N N . LEU A 1 130 ? 1.57 -10.438 -11.961 1 97.25 130 LEU A N 1
ATOM 983 C CA . LEU A 1 130 ? 1.033 -9.125 -12.273 1 97.25 130 LEU A CA 1
ATOM 984 C C . LEU A 1 130 ? 1.891 -8.422 -13.328 1 97.25 130 LEU A C 1
ATOM 986 O O . LEU A 1 130 ? 1.377 -7.656 -14.141 1 97.25 130 LEU A O 1
ATOM 990 N N . HIS A 1 131 ? 3.186 -8.719 -13.227 1 96.25 131 HIS A N 1
ATOM 991 C CA . HIS A 1 131 ? 4.125 -8 -14.078 1 96.25 131 HIS A CA 1
ATOM 992 C C . HIS A 1 131 ? 3.928 -8.359 -15.547 1 96.25 131 HIS A C 1
ATOM 994 O O . HIS A 1 131 ? 4.484 -7.707 -16.438 1 96.25 131 HIS A O 1
ATOM 1000 N N . TYR A 1 132 ? 3.107 -9.297 -15.906 1 93.81 132 TYR A N 1
ATOM 1001 C CA . TYR A 1 132 ? 2.846 -9.672 -17.297 1 93.81 132 TYR A CA 1
ATOM 1002 C C . TYR A 1 132 ? 1.73 -8.812 -17.891 1 93.81 132 TYR A C 1
ATOM 1004 O O . TYR A 1 132 ? 1.448 -8.898 -19.078 1 93.81 132 TYR A O 1
ATOM 1012 N N . PHE A 1 133 ? 1.099 -7.965 -17.062 1 95.06 133 PHE A N 1
ATOM 1013 C CA . PHE A 1 133 ? -0.002 -7.117 -17.516 1 95.06 133 PHE A CA 1
ATOM 1014 C C . PHE A 1 133 ? 0.446 -5.668 -17.641 1 95.06 133 PHE A C 1
ATOM 1016 O O . PHE A 1 133 ? 1.187 -5.164 -16.797 1 95.06 133 PHE A O 1
ATOM 1023 N N . GLN A 1 134 ? -0.023 -5 -18.688 1 93.62 134 GLN A N 1
ATOM 1024 C CA . GLN A 1 134 ? 0.281 -3.586 -18.859 1 93.62 134 GLN A CA 1
ATOM 1025 C C . GLN A 1 134 ? -0.794 -2.707 -18.234 1 93.62 134 GLN A C 1
ATOM 1027 O O . GLN A 1 134 ? -0.589 -1.507 -18.047 1 93.62 134 GLN A O 1
ATOM 1032 N N . ASP A 1 135 ? -1.858 -3.23 -18.031 1 96.12 135 ASP A N 1
ATOM 1033 C CA . ASP A 1 135 ? -2.982 -2.652 -17.297 1 96.12 135 ASP A CA 1
ATOM 1034 C C . ASP A 1 135 ? -3.621 -3.682 -16.375 1 96.12 135 ASP A C 1
ATOM 1036 O O . ASP A 1 135 ? -3.99 -4.773 -16.797 1 96.12 135 ASP A O 1
ATOM 1040 N N . LEU A 1 136 ? -3.754 -3.33 -15.125 1 98.25 136 LEU A N 1
ATOM 1041 C CA . LEU A 1 136 ? -4.227 -4.309 -14.148 1 98.25 136 LEU A CA 1
ATOM 1042 C C . LEU A 1 136 ? -5.75 -4.32 -14.086 1 98.25 136 LEU A C 1
ATOM 1044 O O . LEU A 1 136 ? -6.348 -5.27 -13.57 1 98.25 136 LEU A O 1
ATOM 1048 N N . ARG A 1 137 ? -6.43 -3.311 -14.539 1 97.62 137 ARG A N 1
ATOM 1049 C CA . ARG A 1 137 ? -7.863 -3.135 -14.328 1 97.62 137 ARG A CA 1
ATOM 1050 C C . ARG A 1 137 ? -8.656 -4.258 -14.992 1 97.62 137 ARG A C 1
ATOM 1052 O O . ARG A 1 137 ? -9.555 -4.836 -14.375 1 97.62 137 ARG A O 1
ATOM 1059 N N . PRO A 1 138 ? -8.305 -4.648 -16.281 1 97.81 138 PRO A N 1
ATOM 1060 C CA . PRO A 1 138 ? -9.047 -5.762 -16.891 1 97.81 138 PRO A CA 1
ATOM 1061 C C . PRO A 1 138 ? -8.922 -7.055 -16.078 1 97.81 138 PRO A C 1
ATOM 1063 O O . PRO A 1 138 ? -9.883 -7.824 -15.992 1 97.81 138 PRO A O 1
ATOM 1066 N N . LEU A 1 139 ? -7.734 -7.301 -15.562 1 98.25 139 LEU A N 1
ATOM 1067 C CA . LEU A 1 139 ? -7.52 -8.5 -14.766 1 98.25 139 LEU A CA 1
ATOM 1068 C C . LEU A 1 139 ? -8.43 -8.516 -13.539 1 98.25 139 LEU A C 1
ATOM 1070 O O . LEU A 1 139 ? -9.102 -9.508 -13.273 1 98.25 139 LEU A O 1
ATOM 1074 N N . PHE A 1 140 ? -8.492 -7.391 -12.844 1 98.69 140 PHE A N 1
ATOM 1075 C CA . PHE A 1 140 ? -9.273 -7.348 -11.609 1 98.69 140 PHE A CA 1
ATOM 1076 C C . PHE A 1 140 ? -10.766 -7.277 -11.914 1 98.69 140 PHE A C 1
ATOM 1078 O O . PHE A 1 140 ? -11.586 -7.648 -11.078 1 98.69 140 PHE A O 1
ATOM 1085 N N . ARG A 1 141 ? -11.133 -6.844 -13.07 1 97.94 141 ARG A N 1
ATOM 1086 C CA . ARG A 1 141 ? -12.516 -6.977 -13.516 1 97.94 141 ARG A CA 1
ATOM 1087 C C . ARG A 1 141 ? -12.914 -8.445 -13.648 1 97.94 141 ARG A C 1
ATOM 1089 O O . ARG A 1 141 ? -14.016 -8.828 -13.266 1 97.94 141 ARG A O 1
ATOM 1096 N N . VAL A 1 142 ? -11.992 -9.242 -14.211 1 98.5 142 VAL A N 1
ATOM 1097 C CA . VAL A 1 142 ? -12.227 -10.68 -14.297 1 98.5 142 VAL A CA 1
ATOM 1098 C C . VAL A 1 142 ? -12.383 -11.266 -12.891 1 98.5 142 VAL A C 1
ATOM 1100 O O . VAL A 1 142 ? -13.305 -12.047 -12.641 1 98.5 142 VAL A O 1
ATOM 1103 N N . VAL A 1 143 ? -11.508 -10.875 -11.969 1 98.75 143 VAL A N 1
ATOM 1104 C CA . VAL A 1 143 ? -11.555 -11.352 -10.594 1 98.75 143 VAL A CA 1
ATOM 1105 C C . VAL A 1 143 ? -12.922 -11.047 -9.984 1 98.75 143 VAL A C 1
ATOM 1107 O O . VAL A 1 143 ? -13.57 -11.938 -9.422 1 98.75 143 VAL A O 1
ATOM 1110 N N . ARG A 1 144 ? -13.328 -9.828 -10.125 1 98.56 144 ARG A N 1
ATOM 1111 C CA . ARG A 1 144 ? -14.617 -9.422 -9.57 1 98.56 144 ARG A CA 1
ATOM 1112 C C . ARG A 1 144 ? -15.75 -10.25 -10.164 1 98.56 144 ARG A C 1
ATOM 1114 O O . ARG A 1 144 ? -16.656 -10.68 -9.445 1 98.56 144 ARG A O 1
ATOM 1121 N N . ARG A 1 145 ? -15.719 -10.438 -11.445 1 98.25 145 ARG A N 1
ATOM 1122 C CA . ARG A 1 145 ? -16.75 -11.195 -12.141 1 98.25 145 ARG A CA 1
ATOM 1123 C C . ARG A 1 145 ? -16.812 -12.633 -11.625 1 98.25 145 ARG A C 1
ATOM 1125 O O . ARG A 1 145 ? -17.906 -13.18 -11.445 1 98.25 145 ARG A O 1
ATOM 1132 N N . LEU A 1 146 ? -15.711 -13.227 -11.383 1 98.69 146 LEU A N 1
ATOM 1133 C CA . LEU A 1 146 ? -15.625 -14.633 -10.992 1 98.69 146 LEU A CA 1
ATOM 1134 C C . LEU A 1 146 ? -16.094 -14.828 -9.555 1 98.69 146 LEU A C 1
ATOM 1136 O O . LEU A 1 146 ? -16.625 -15.883 -9.219 1 98.69 146 LEU A O 1
ATOM 1140 N N . LEU A 1 147 ? -15.883 -13.836 -8.75 1 98.75 147 LEU A N 1
ATOM 1141 C CA . LEU A 1 147 ? -16.188 -13.945 -7.328 1 98.75 147 LEU A CA 1
ATOM 1142 C C . LEU A 1 147 ? -17.703 -13.844 -7.098 1 98.75 147 LEU A C 1
ATOM 1144 O O . LEU A 1 147 ? -18.375 -13.039 -7.73 1 98.75 147 LEU A O 1
ATOM 1148 N N . ARG A 1 148 ? -18.188 -14.68 -6.211 1 98.62 148 ARG A N 1
ATOM 1149 C CA . ARG A 1 148 ? -19.531 -14.461 -5.688 1 98.62 148 ARG A CA 1
ATOM 1150 C C . ARG A 1 148 ? -19.578 -13.242 -4.773 1 98.62 148 ARG A C 1
ATOM 1152 O O . ARG A 1 148 ? -18.531 -12.75 -4.34 1 98.62 148 ARG A O 1
ATOM 1159 N N . GLN A 1 149 ? -20.828 -12.781 -4.527 1 98.12 149 GLN A N 1
ATOM 1160 C CA . GLN A 1 149 ? -20.953 -11.734 -3.516 1 98.12 149 GLN A CA 1
ATOM 1161 C C . GLN A 1 149 ? -20.375 -12.195 -2.18 1 98.12 149 GLN A C 1
ATOM 1163 O O . GLN A 1 149 ? -20.688 -13.289 -1.708 1 98.12 149 GLN A O 1
ATOM 1168 N N . GLY A 1 150 ? -19.531 -11.383 -1.608 1 97.88 150 GLY A N 1
ATOM 1169 C CA . GLY A 1 150 ? -18.875 -11.75 -0.363 1 97.88 150 GLY A CA 1
ATOM 1170 C C . GLY A 1 150 ? -17.625 -12.578 -0.57 1 97.88 150 GLY A C 1
ATOM 1171 O O . GLY A 1 150 ? -16.906 -12.883 0.387 1 97.88 150 GLY A O 1
ATOM 1172 N N . GLY A 1 151 ? -17.359 -12.977 -1.854 1 98.62 151 GLY A N 1
ATOM 1173 C CA . GLY A 1 151 ? -16.141 -13.711 -2.164 1 98.62 151 GLY A CA 1
ATOM 1174 C C . GLY A 1 151 ? -14.883 -12.891 -1.982 1 98.62 151 GLY A C 1
ATOM 1175 O O . GLY A 1 151 ? -14.945 -11.664 -1.881 1 98.62 151 GLY A O 1
ATOM 1176 N N . GLN A 1 152 ? -13.727 -13.594 -1.953 1 98.5 152 GLN A N 1
ATOM 1177 C CA . GLN A 1 152 ? -12.492 -12.906 -1.579 1 98.5 152 GLN A CA 1
ATOM 1178 C C . GLN A 1 152 ? -11.398 -13.141 -2.615 1 98.5 152 GLN A C 1
ATOM 1180 O O . GLN A 1 152 ? -11.281 -14.234 -3.168 1 98.5 152 GLN A O 1
ATOM 1185 N N . LEU A 1 153 ? -10.688 -12.086 -2.848 1 98.88 153 LEU A N 1
ATOM 1186 C CA . LEU A 1 153 ? -9.414 -12.164 -3.561 1 98.88 153 LEU A CA 1
ATOM 1187 C C . LEU A 1 153 ? -8.25 -12.305 -2.586 1 98.88 153 LEU A C 1
ATOM 1189 O O . LEU A 1 153 ? -8.18 -11.578 -1.592 1 98.88 153 LEU A O 1
ATOM 1193 N N . VAL A 1 154 ? -7.402 -13.266 -2.75 1 98.81 154 VAL A N 1
ATOM 1194 C CA . VAL A 1 154 ? -6.094 -13.367 -2.105 1 98.81 154 VAL A CA 1
ATOM 1195 C C . VAL A 1 154 ? -4.992 -13.289 -3.16 1 98.81 154 VAL A C 1
ATOM 1197 O O . VAL A 1 154 ? -4.832 -14.203 -3.969 1 98.81 154 VAL A O 1
ATOM 1200 N N . LEU A 1 155 ? -4.289 -12.195 -3.162 1 98.69 155 LEU A N 1
ATOM 1201 C CA . LEU A 1 155 ? -3.238 -11.906 -4.137 1 98.69 155 LEU A CA 1
ATOM 1202 C C . LEU A 1 155 ? -1.88 -11.789 -3.451 1 98.69 155 LEU A C 1
ATOM 1204 O O . LEU A 1 155 ? -1.719 -11.008 -2.51 1 98.69 155 LE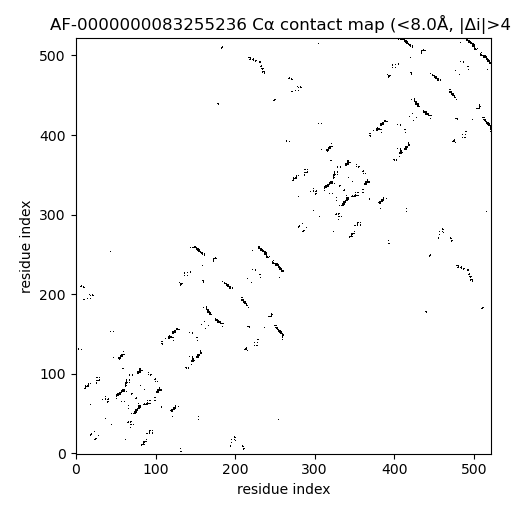U A O 1
ATOM 1208 N N . GLN A 1 156 ? -0.971 -12.609 -3.82 1 97.81 156 GLN A N 1
ATOM 1209 C CA . GLN A 1 156 ? 0.413 -12.523 -3.367 1 97.81 156 GLN A CA 1
ATOM 1210 C C . GLN A 1 156 ? 1.354 -12.211 -4.527 1 97.81 156 GLN A C 1
ATOM 1212 O O . GLN A 1 156 ? 1.245 -12.805 -5.598 1 97.81 156 GLN A O 1
ATOM 1217 N N . ASP A 1 157 ? 2.207 -11.297 -4.363 1 97.5 157 ASP A N 1
ATOM 1218 C CA . ASP A 1 157 ? 3.186 -10.984 -5.402 1 97.5 157 ASP A CA 1
ATOM 1219 C C . ASP A 1 157 ? 4.449 -10.383 -4.797 1 97.5 157 ASP A C 1
ATOM 1221 O O . ASP A 1 157 ? 4.574 -10.281 -3.574 1 97.5 157 ASP A O 1
ATOM 1225 N N . PHE A 1 158 ? 5.434 -10.125 -5.645 1 96.94 158 PHE A N 1
ATOM 1226 C CA . PHE A 1 158 ? 6.723 -9.609 -5.199 1 96.94 158 PHE A CA 1
ATOM 1227 C C . PHE A 1 158 ? 6.621 -8.125 -4.859 1 96.94 158 PHE A C 1
ATOM 1229 O O . PHE A 1 158 ? 5.875 -7.391 -5.504 1 96.94 158 PHE A O 1
ATOM 1236 N N . HIS A 1 159 ? 7.32 -7.742 -3.908 1 98.19 159 HIS A N 1
ATOM 1237 C CA . HIS A 1 159 ? 7.285 -6.359 -3.445 1 98.19 159 HIS A CA 1
ATOM 1238 C C . HIS A 1 159 ? 8.117 -5.457 -4.348 1 98.19 159 HIS A C 1
ATOM 1240 O O . HIS A 1 159 ? 9.234 -5.809 -4.723 1 98.19 159 HIS A O 1
ATOM 1246 N N . PRO A 1 160 ? 7.66 -4.227 -4.652 1 98.06 160 PRO A N 1
ATOM 1247 C CA . PRO A 1 160 ? 8.367 -3.35 -5.59 1 98.06 160 PRO A CA 1
ATOM 1248 C C . PRO A 1 160 ? 9.688 -2.832 -5.039 1 98.06 160 PRO A C 1
ATOM 1250 O O . PRO A 1 160 ? 10.562 -2.418 -5.805 1 98.06 160 PRO A O 1
ATOM 1253 N N . VAL A 1 161 ? 9.859 -2.785 -3.703 1 97.94 161 VAL A N 1
ATOM 1254 C CA . VAL A 1 161 ? 11.164 -2.436 -3.139 1 97.94 161 VAL A CA 1
ATOM 1255 C C . VAL A 1 161 ? 12.234 -3.373 -3.688 1 97.94 161 V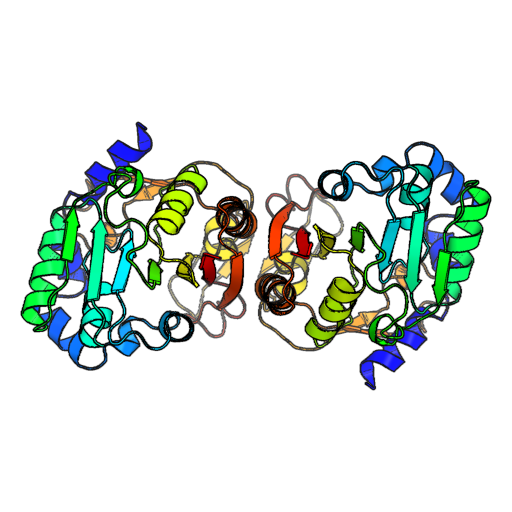AL A C 1
ATOM 1257 O O . VAL A 1 161 ? 13.336 -2.936 -4.02 1 97.94 161 VAL A O 1
ATOM 1260 N N . THR A 1 162 ? 11.914 -4.621 -3.775 1 95.31 162 THR A N 1
ATOM 1261 C CA . THR A 1 162 ? 12.852 -5.645 -4.234 1 95.31 162 THR A CA 1
ATOM 1262 C C . THR A 1 162 ? 12.898 -5.688 -5.758 1 95.31 162 THR A C 1
ATOM 1264 O O . THR A 1 162 ? 13.961 -5.895 -6.348 1 95.31 162 THR A O 1
ATOM 1267 N N . THR A 1 163 ? 11.836 -5.434 -6.414 1 95.69 163 THR A N 1
ATOM 1268 C CA . THR A 1 163 ? 11.797 -5.656 -7.855 1 95.69 163 THR A CA 1
ATOM 1269 C C . THR A 1 163 ? 12.141 -4.375 -8.609 1 95.69 163 THR A C 1
ATOM 1271 O O . THR A 1 163 ? 12.516 -4.422 -9.781 1 95.69 163 THR A O 1
ATOM 1274 N N . LYS A 1 164 ? 11.961 -3.23 -7.957 1 97.38 164 LYS A N 1
ATOM 1275 C CA . LYS A 1 164 ? 12.07 -1.989 -8.719 1 97.38 164 LYS A CA 1
ATOM 1276 C C . LYS A 1 164 ? 13.148 -1.08 -8.125 1 97.38 164 LYS A C 1
ATOM 1278 O O . LYS A 1 164 ? 13.766 -0.297 -8.852 1 97.38 164 LYS A O 1
ATOM 1283 N N . LEU A 1 165 ? 13.375 -1.149 -6.836 1 97.12 165 LEU A N 1
ATOM 1284 C CA . LEU A 1 165 ? 14.133 -0.08 -6.191 1 97.12 165 LEU A CA 1
ATOM 1285 C C . LEU A 1 165 ? 15.555 -0.532 -5.883 1 97.12 165 LEU A C 1
ATOM 1287 O O . LEU A 1 165 ? 16.516 0.209 -6.117 1 97.12 165 LEU A O 1
ATOM 1291 N N . ILE A 1 166 ? 15.664 -1.736 -5.297 1 95.62 166 ILE A N 1
ATOM 1292 C CA . ILE A 1 166 ? 16.953 -2.195 -4.777 1 95.62 166 ILE A CA 1
ATOM 1293 C C . ILE A 1 166 ? 17.516 -3.289 -5.684 1 95.62 166 ILE A C 1
ATOM 1295 O O . ILE A 1 166 ? 16.766 -4.129 -6.188 1 95.62 166 ILE A O 1
ATOM 1299 N N . SER A 1 167 ? 18.734 -3.283 -5.871 1 91.88 167 SER A N 1
ATOM 1300 C CA . SER A 1 167 ? 19.469 -4.406 -6.453 1 91.88 167 SER A CA 1
ATOM 1301 C C . SER A 1 167 ? 20.375 -5.066 -5.422 1 91.88 167 SER A C 1
ATOM 1303 O O . SER A 1 167 ? 20.812 -4.422 -4.465 1 91.88 167 SER A O 1
ATOM 1305 N N . SER A 1 168 ? 20.484 -6.32 -5.594 1 87.75 168 SER A N 1
ATOM 1306 C CA . SER A 1 168 ? 21.312 -7.078 -4.664 1 87.75 168 SER A CA 1
ATOM 1307 C C . SER A 1 168 ? 22.438 -7.793 -5.398 1 87.75 168 SER A C 1
ATOM 1309 O O . SER A 1 168 ? 22.25 -8.297 -6.508 1 87.75 168 SER A O 1
ATOM 1311 N N . ARG A 1 169 ? 23.672 -7.539 -4.887 1 81.31 169 ARG A N 1
ATOM 1312 C CA . ARG A 1 169 ? 24.828 -8.234 -5.434 1 81.31 169 ARG A CA 1
ATOM 1313 C C . ARG A 1 169 ? 25.469 -9.141 -4.387 1 81.31 169 ARG A C 1
ATOM 1315 O O . ARG A 1 169 ? 25.547 -8.773 -3.213 1 81.31 169 ARG A O 1
ATOM 1322 N N . GLY A 1 170 ? 25.859 -10.406 -4.801 1 70.88 170 GLY A N 1
ATOM 1323 C CA . GLY A 1 170 ? 26.609 -11.328 -3.949 1 70.88 170 GLY A CA 1
ATOM 1324 C C . GLY A 1 170 ? 25.859 -12.617 -3.68 1 70.88 170 GLY A C 1
ATOM 1325 O O . GLY A 1 170 ? 24.625 -12.664 -3.758 1 70.88 170 GLY A O 1
ATOM 1326 N N . THR A 1 171 ? 26.375 -13.797 -3.836 1 60.16 171 THR A N 1
ATOM 1327 C CA . THR A 1 171 ? 25.797 -15.141 -3.836 1 60.16 171 THR A CA 1
ATOM 1328 C C . THR A 1 171 ? 25.562 -15.625 -2.408 1 60.16 171 THR A C 1
ATOM 1330 O O . THR A 1 171 ? 24.828 -16.594 -2.191 1 60.16 171 THR A O 1
ATOM 1333 N N . THR A 1 172 ? 26.406 -15.203 -1.391 1 58.25 172 THR A N 1
ATOM 1334 C CA . THR A 1 172 ? 26.25 -15.797 -0.069 1 58.25 172 THR A CA 1
ATOM 1335 C C . THR A 1 172 ? 25.781 -14.766 0.943 1 58.25 172 THR A C 1
ATOM 1337 O O . THR A 1 172 ? 25.953 -13.562 0.74 1 58.25 172 THR A O 1
ATOM 1340 N N . ALA A 1 173 ? 24.797 -15.281 1.845 1 53.41 173 ALA A N 1
ATOM 1341 C CA . ALA A 1 173 ? 24.281 -14.461 2.936 1 53.41 173 ALA A CA 1
ATOM 1342 C C . ALA A 1 173 ? 25.406 -13.633 3.576 1 53.41 173 ALA A C 1
ATOM 1344 O O . ALA A 1 173 ? 25.141 -12.602 4.195 1 53.41 173 ALA A O 1
ATOM 1345 N N . ASN A 1 174 ? 26.641 -14.07 3.424 1 56.72 174 ASN A N 1
ATOM 1346 C CA . ASN A 1 174 ? 27.734 -13.43 4.141 1 56.72 174 ASN A CA 1
ATOM 1347 C C . ASN A 1 174 ? 28.234 -12.195 3.404 1 56.72 174 ASN A C 1
ATOM 1349 O O . ASN A 1 174 ? 29.031 -11.422 3.947 1 56.72 174 ASN A O 1
ATOM 1353 N N . ILE A 1 175 ? 27.688 -12.094 2.133 1 64.25 175 ILE A N 1
ATOM 1354 C CA . ILE A 1 175 ? 28.328 -11.055 1.344 1 64.25 175 ILE A CA 1
ATOM 1355 C C . ILE A 1 175 ? 27.281 -10.219 0.621 1 64.25 175 ILE A C 1
ATOM 1357 O O . ILE A 1 175 ? 27.609 -9.328 -0.163 1 64.25 175 ILE A O 1
ATOM 1361 N N . ARG A 1 176 ? 26.031 -10.336 0.894 1 79 176 ARG A N 1
ATOM 1362 C CA . ARG A 1 176 ? 25.078 -9.648 0.032 1 79 176 ARG A CA 1
ATOM 1363 C C . ARG A 1 176 ? 25.016 -8.156 0.358 1 79 176 ARG A C 1
ATOM 1365 O O . ARG A 1 176 ? 24.953 -7.777 1.527 1 79 176 ARG A O 1
ATOM 1372 N N . LYS A 1 177 ? 25.297 -7.41 -0.645 1 84.81 177 LYS A N 1
ATOM 1373 C CA . LYS A 1 177 ? 25.203 -5.953 -0.568 1 84.81 177 LYS A CA 1
ATOM 1374 C C . LYS A 1 177 ? 23.984 -5.441 -1.349 1 84.81 177 LYS A C 1
ATOM 1376 O O . LYS A 1 177 ? 23.703 -5.926 -2.445 1 84.81 177 LYS A O 1
ATOM 1381 N N . HIS A 1 178 ? 23.25 -4.645 -0.688 1 91.5 178 HIS A N 1
ATOM 1382 C CA . HIS A 1 178 ? 22.094 -4.047 -1.34 1 91.5 178 HIS A CA 1
ATOM 1383 C C . HIS A 1 178 ? 22.359 -2.605 -1.746 1 91.5 178 HIS A C 1
ATOM 1385 O O . HIS A 1 178 ? 22.969 -1.848 -0.988 1 91.5 178 HIS A O 1
ATOM 1391 N N . LYS A 1 179 ? 22.016 -2.279 -2.941 1 91.75 179 LYS A N 1
ATOM 1392 C CA . LYS A 1 179 ? 22.203 -0.932 -3.473 1 91.75 179 LYS A CA 1
ATOM 1393 C C . LYS A 1 179 ? 20.875 -0.327 -3.904 1 91.75 179 LYS A C 1
ATOM 1395 O O . LYS A 1 179 ? 20.031 -1.017 -4.484 1 91.75 179 LYS A O 1
ATOM 1400 N N . VAL A 1 180 ? 20.703 0.949 -3.523 1 93.88 180 VAL A N 1
ATOM 1401 C CA . VAL A 1 180 ? 19.562 1.7 -4.023 1 93.88 180 VAL A CA 1
ATOM 1402 C C . VAL A 1 180 ? 19.891 2.289 -5.395 1 93.88 180 VAL A C 1
ATOM 1404 O O . VAL A 1 180 ? 20.438 3.391 -5.488 1 93.88 180 VAL A O 1
ATOM 1407 N N . ASP A 1 181 ? 19.562 1.58 -6.477 1 92.62 181 ASP A N 1
ATOM 1408 C CA . ASP A 1 181 ? 19.953 2.039 -7.805 1 92.62 181 ASP A CA 1
ATOM 1409 C C . ASP A 1 181 ? 18.812 1.878 -8.805 1 92.62 181 ASP A C 1
ATOM 1411 O O . ASP A 1 181 ? 18.984 2.094 -10 1 92.62 181 ASP A O 1
ATOM 1415 N N . GLY A 1 182 ? 17.672 1.465 -8.305 1 94.44 182 GLY A N 1
ATOM 1416 C CA . GLY A 1 182 ? 16.5 1.334 -9.164 1 94.44 182 GLY A CA 1
ATOM 1417 C C . GLY A 1 182 ? 15.594 2.551 -9.133 1 94.44 182 GLY A C 1
ATOM 1418 O O . GLY A 1 182 ? 15.906 3.545 -8.477 1 94.44 182 GLY A O 1
ATOM 1419 N N . ASP A 1 183 ? 14.555 2.492 -9.969 1 96.62 183 ASP A N 1
ATOM 1420 C CA . ASP A 1 183 ? 13.508 3.504 -10.031 1 96.62 183 ASP A CA 1
ATOM 1421 C C . ASP A 1 183 ? 12.141 2.9 -9.695 1 96.62 183 ASP A C 1
ATOM 1423 O O . ASP A 1 183 ? 11.531 2.223 -10.523 1 96.62 183 ASP A O 1
ATOM 1427 N N . TYR A 1 184 ? 11.711 3.225 -8.469 1 98 184 TYR A N 1
ATOM 1428 C CA . TYR A 1 184 ? 10.469 2.688 -7.938 1 98 184 TYR A CA 1
ATOM 1429 C C . TYR A 1 184 ? 9.289 3.061 -8.828 1 98 184 TYR A C 1
ATOM 1431 O O . TYR A 1 184 ? 8.289 2.342 -8.883 1 98 184 TYR A O 1
ATOM 1439 N N . PHE A 1 185 ? 9.352 4.062 -9.594 1 97.75 185 PHE A N 1
ATOM 1440 C CA . PHE A 1 185 ? 8.203 4.609 -10.305 1 97.75 185 PHE A CA 1
ATOM 1441 C C . PHE A 1 185 ? 8.312 4.344 -11.805 1 97.75 185 PHE A C 1
ATOM 1443 O O . PHE A 1 185 ? 7.453 4.766 -12.578 1 97.75 185 PHE A O 1
ATOM 1450 N N . SER A 1 186 ? 9.383 3.652 -12.227 1 96 186 SER A N 1
ATOM 1451 C CA . SER A 1 186 ? 9.547 3.361 -13.648 1 96 186 SER A CA 1
ATOM 1452 C C . SER A 1 186 ? 8.391 2.51 -14.172 1 96 186 SER A C 1
ATOM 1454 O O . SER A 1 186 ? 7.992 1.534 -13.531 1 96 186 SER A O 1
ATOM 1456 N N . ALA A 1 187 ? 7.855 2.912 -15.266 1 94.31 187 ALA A N 1
ATOM 1457 C CA . ALA A 1 187 ? 6.816 2.135 -15.938 1 94.31 187 ALA A CA 1
ATOM 1458 C C . ALA A 1 187 ? 7.371 1.441 -17.188 1 94.31 187 ALA A C 1
ATOM 1460 O O . ALA A 1 187 ? 6.613 0.913 -18 1 94.31 187 ALA A O 1
ATOM 1461 N N . GLU A 1 188 ? 8.617 1.448 -17.266 1 93.56 188 GLU A N 1
ATOM 1462 C CA . GLU A 1 188 ? 9.266 0.874 -18.453 1 93.56 188 GLU A CA 1
ATOM 1463 C C . GLU A 1 188 ? 9.125 -0.646 -18.469 1 93.56 188 GLU A C 1
ATOM 1465 O O . GLU A 1 188 ? 9.18 -1.29 -17.422 1 93.56 188 GLU A O 1
ATOM 1470 N N . LEU A 1 189 ? 8.953 -1.137 -19.688 1 93.12 189 LEU A N 1
ATOM 1471 C CA . LEU A 1 189 ? 8.953 -2.586 -19.875 1 93.12 189 LEU A CA 1
ATOM 1472 C C . LEU A 1 189 ? 10.367 -3.143 -19.797 1 93.12 189 LEU A C 1
ATOM 1474 O O . LEU A 1 189 ? 11.281 -2.6 -20.422 1 93.12 189 LEU A O 1
ATOM 1478 N N . GLU A 1 190 ? 10.492 -4.156 -19.047 1 92 190 GLU A N 1
ATOM 1479 C CA . GLU A 1 190 ? 11.781 -4.828 -18.922 1 92 190 GLU A CA 1
ATOM 1480 C C . GLU A 1 190 ? 11.766 -6.176 -19.641 1 92 190 GLU A C 1
ATOM 1482 O O . GLU A 1 190 ? 10.789 -6.926 -19.547 1 92 190 GLU A O 1
ATOM 1487 N N . GLU A 1 191 ? 12.789 -6.355 -20.375 1 91.19 191 GLU A N 1
ATOM 1488 C CA . GLU A 1 191 ? 12.938 -7.672 -20.984 1 91.19 191 GLU A CA 1
ATOM 1489 C C . GLU A 1 191 ? 13.695 -8.625 -20.062 1 91.19 191 GLU A C 1
ATOM 1491 O O . GLU A 1 191 ? 14.758 -8.289 -19.547 1 91.19 191 GLU A O 1
ATOM 1496 N N . LYS A 1 192 ? 13.07 -9.797 -19.812 1 89.5 192 LYS A N 1
ATOM 1497 C CA . LYS A 1 192 ? 13.68 -10.828 -18.969 1 89.5 192 LYS A CA 1
ATOM 1498 C C . LYS A 1 192 ? 13.461 -12.211 -19.562 1 89.5 192 LYS A C 1
ATOM 1500 O O . LYS A 1 192 ? 12.602 -12.398 -20.438 1 89.5 192 LYS A O 1
ATOM 1505 N N . GLU A 1 193 ? 14.359 -13.055 -19.125 1 85.88 193 GLU A N 1
ATOM 1506 C CA . GLU A 1 193 ? 14.07 -14.453 -19.422 1 85.88 193 GLU A CA 1
ATOM 1507 C C . GLU A 1 193 ? 12.828 -14.938 -18.672 1 85.88 193 GLU A C 1
ATOM 1509 O O . GLU A 1 193 ? 12.555 -14.484 -17.562 1 85.88 193 GLU A O 1
ATOM 1514 N N . VAL A 1 194 ? 12.133 -15.852 -19.375 1 85.56 194 VAL A N 1
ATOM 1515 C CA . VAL A 1 194 ? 10.961 -16.438 -18.734 1 85.56 194 VAL A CA 1
ATOM 1516 C C . VAL A 1 194 ? 11.383 -17.094 -17.422 1 85.56 194 VAL A C 1
ATOM 1518 O O . VAL A 1 194 ? 12.5 -17.594 -17.297 1 85.56 194 VAL A O 1
ATOM 1521 N N . ALA A 1 195 ? 10.5 -17.141 -16.438 1 82.75 195 ALA A N 1
ATOM 1522 C CA . ALA A 1 195 ? 10.82 -17.516 -15.07 1 82.75 195 ALA A CA 1
ATOM 1523 C C . ALA A 1 195 ? 11.359 -18.953 -15 1 82.75 195 ALA A C 1
ATOM 1525 O O . ALA A 1 195 ? 12.219 -19.25 -14.172 1 82.75 195 ALA A O 1
ATOM 1526 N N . PHE A 1 196 ? 10.906 -19.859 -15.828 1 83.69 196 PHE A N 1
ATOM 1527 C CA . PHE A 1 196 ? 11.305 -21.25 -15.711 1 83.69 196 PHE A CA 1
ATOM 1528 C C . PHE A 1 196 ? 12.578 -21.516 -16.5 1 83.69 196 PHE A C 1
ATOM 1530 O O . PHE A 1 196 ? 13.109 -22.625 -16.484 1 83.69 196 PHE A O 1
ATOM 1537 N N . ALA A 1 197 ? 13.125 -20.531 -17.109 1 83.62 197 ALA A N 1
ATOM 1538 C CA . ALA A 1 197 ? 14.297 -20.688 -17.969 1 83.62 197 ALA A CA 1
ATOM 1539 C C . ALA A 1 197 ? 15.469 -21.281 -17.188 1 83.62 197 ALA A C 1
ATOM 1541 O O . ALA A 1 197 ? 16.219 -22.094 -17.719 1 83.62 197 ALA A O 1
ATOM 1542 N N . LYS A 1 198 ? 15.562 -20.906 -15.953 1 81.06 198 LYS A N 1
ATOM 1543 C CA . LYS A 1 198 ? 16.688 -21.359 -15.141 1 81.06 198 LYS A CA 1
ATOM 1544 C C . LYS A 1 198 ? 16.578 -22.844 -14.828 1 81.06 198 LYS A C 1
ATOM 1546 O O . LYS A 1 198 ? 17.547 -23.453 -14.344 1 81.06 198 LYS A O 1
ATOM 1551 N N . PHE A 1 199 ? 15.539 -23.406 -15.117 1 84.62 199 PHE A N 1
ATOM 1552 C CA . PHE A 1 199 ? 15.328 -24.812 -14.82 1 84.62 199 PHE A CA 1
ATOM 1553 C C . PHE A 1 199 ? 15.344 -25.641 -16.094 1 84.62 199 PHE A C 1
ATOM 1555 O O . PHE A 1 199 ? 15.164 -26.859 -16.047 1 84.62 199 PHE A O 1
ATOM 1562 N N . LEU A 1 200 ? 15.609 -25 -17.172 1 81.25 200 LEU A N 1
ATOM 1563 C CA . LEU A 1 200 ? 15.719 -25.734 -18.438 1 81.25 200 LEU A CA 1
ATOM 1564 C C . LEU A 1 200 ? 16.969 -26.609 -18.438 1 81.25 200 LEU A C 1
ATOM 1566 O O . LEU A 1 200 ? 18 -26.234 -17.875 1 81.25 200 LEU A O 1
ATOM 1570 N N . PRO A 1 201 ? 16.844 -27.812 -18.938 1 73.88 201 PRO A N 1
ATOM 1571 C CA . PRO A 1 201 ? 18.031 -28.656 -19.031 1 73.88 201 PRO A CA 1
ATOM 1572 C C . PRO A 1 201 ? 19.188 -27.969 -19.734 1 73.88 201 PRO A C 1
ATOM 1574 O O . PRO A 1 201 ? 18.984 -27.062 -20.547 1 73.88 201 PRO A O 1
ATOM 1577 N N . ALA A 1 202 ? 20.406 -28.438 -19.266 1 66.38 202 ALA A N 1
ATOM 1578 C CA . ALA A 1 202 ? 21.641 -27.891 -19.812 1 66.38 202 ALA A CA 1
ATOM 1579 C C . ALA A 1 202 ? 21.656 -27.969 -21.344 1 66.38 202 ALA A C 1
ATOM 1581 O O . ALA A 1 202 ? 21.219 -28.953 -21.922 1 66.38 202 ALA A O 1
ATOM 1582 N N . GLY A 1 203 ? 22.125 -26.859 -22.062 1 61.5 203 GLY A N 1
ATOM 1583 C CA . GLY A 1 203 ? 22.219 -26.797 -23.5 1 61.5 203 GLY A CA 1
ATOM 1584 C C . GLY A 1 203 ? 21.125 -25.969 -24.141 1 61.5 203 GLY A C 1
ATOM 1585 O O . GLY A 1 203 ? 21.219 -25.578 -25.297 1 61.5 203 GLY A O 1
ATOM 1586 N N . SER A 1 204 ? 20.016 -25.984 -23.469 1 59.19 204 SER A N 1
ATOM 1587 C CA . SER A 1 204 ? 18.875 -25.281 -24.047 1 59.19 204 SER A CA 1
ATOM 1588 C C . SER A 1 204 ? 18.906 -23.797 -23.688 1 59.19 204 SER A C 1
ATOM 1590 O O . SER A 1 204 ? 17.984 -23.047 -24.016 1 59.19 204 SER A O 1
ATOM 1592 N N . ALA A 1 205 ? 19.875 -23.484 -22.984 1 56.41 205 ALA A N 1
ATOM 1593 C CA . ALA A 1 205 ? 19.906 -22.125 -22.438 1 56.41 205 ALA A CA 1
ATOM 1594 C C . ALA A 1 205 ? 19.969 -21.094 -23.562 1 56.41 205 ALA A C 1
ATOM 1596 O O . ALA A 1 205 ? 19.406 -20 -23.438 1 56.41 205 ALA A O 1
ATOM 1597 N N . ALA A 1 206 ? 20.734 -21.375 -24.656 1 58.31 206 ALA A N 1
ATOM 1598 C CA . ALA A 1 206 ? 20.984 -20.406 -25.719 1 58.31 206 ALA A CA 1
ATOM 1599 C C . ALA A 1 206 ? 19.672 -19.922 -26.344 1 58.31 206 ALA A C 1
ATOM 1601 O O . ALA A 1 206 ? 19.641 -18.859 -26.969 1 58.31 206 ALA A O 1
ATOM 1602 N N . GLU A 1 207 ? 18.547 -20.578 -26.062 1 64.12 207 GLU A N 1
ATOM 1603 C CA . GLU A 1 207 ? 17.297 -20.219 -26.734 1 64.12 207 GLU A CA 1
ATOM 1604 C C . GLU A 1 207 ? 16.172 -19.984 -25.719 1 64.12 207 GLU A C 1
ATOM 1606 O O . GLU A 1 207 ? 15.008 -20.234 -26.016 1 64.12 207 GLU A O 1
ATOM 1611 N N . ALA A 1 208 ? 16.609 -19.375 -24.578 1 72.19 208 ALA A N 1
ATOM 1612 C CA . ALA A 1 208 ? 15.531 -19.203 -23.609 1 72.19 208 ALA A CA 1
ATOM 1613 C C . ALA A 1 208 ? 14.57 -18.109 -24.031 1 72.19 208 ALA A C 1
ATOM 1615 O O . ALA A 1 208 ? 15 -17.031 -24.453 1 72.19 208 ALA A O 1
ATOM 1616 N N . PRO A 1 209 ? 13.289 -18.484 -23.953 1 80.06 209 PRO A N 1
ATOM 1617 C CA . PRO A 1 209 ? 12.312 -17.484 -24.359 1 80.06 209 PRO A CA 1
ATOM 1618 C C . PRO A 1 209 ? 12.344 -16.234 -23.484 1 80.06 209 PRO A C 1
ATOM 1620 O O . PRO A 1 209 ? 12.664 -16.312 -22.297 1 80.06 209 PRO A O 1
ATOM 1623 N N . LYS A 1 210 ? 12.188 -15.133 -24.109 1 84.44 210 LYS A N 1
ATOM 1624 C CA . LYS A 1 210 ? 12.188 -13.844 -23.438 1 84.44 210 LYS A CA 1
ATOM 1625 C C . LYS A 1 210 ? 10.766 -13.297 -23.281 1 84.44 210 LYS A C 1
ATOM 1627 O O . LYS A 1 210 ? 9.891 -13.609 -24.094 1 84.44 210 LYS A O 1
ATOM 1632 N N . VAL A 1 211 ? 10.602 -12.594 -22.156 1 87.31 211 VAL A N 1
ATOM 1633 C CA . VAL A 1 211 ? 9.32 -11.945 -21.875 1 87.31 211 VAL A CA 1
ATOM 1634 C C . VAL A 1 211 ? 9.547 -10.469 -21.562 1 87.31 211 VAL A C 1
ATOM 1636 O O . VAL A 1 211 ? 10.648 -10.07 -21.188 1 87.31 211 VAL A O 1
ATOM 1639 N N . ARG A 1 212 ? 8.609 -9.664 -21.875 1 89.25 212 ARG A N 1
ATOM 1640 C CA . ARG A 1 212 ? 8.57 -8.258 -21.469 1 89.25 212 ARG A CA 1
ATOM 1641 C C . ARG A 1 212 ? 7.613 -8.055 -20.297 1 89.25 212 ARG A C 1
ATOM 1643 O O . ARG A 1 212 ? 6.453 -8.461 -20.359 1 89.25 212 ARG A O 1
ATOM 1650 N N . LEU A 1 213 ? 8.125 -7.379 -19.25 1 93.19 213 LEU A N 1
ATOM 1651 C CA . LEU A 1 213 ? 7.391 -7.27 -18 1 93.19 213 LEU A CA 1
ATOM 1652 C C . LEU A 1 213 ? 7.293 -5.812 -17.562 1 93.19 213 LEU A C 1
ATOM 1654 O O . LEU A 1 213 ? 8.203 -5.023 -17.797 1 93.19 213 LEU A O 1
ATOM 1658 N N . ARG A 1 214 ? 6.164 -5.414 -17 1 94.69 214 ARG A N 1
ATOM 1659 C CA . ARG A 1 214 ? 6.008 -4.168 -16.25 1 94.69 214 ARG A CA 1
ATOM 1660 C C . ARG A 1 214 ? 5.859 -4.434 -14.766 1 94.69 214 ARG A C 1
ATOM 1662 O O . ARG A 1 214 ? 4.887 -5.055 -14.336 1 94.69 214 ARG A O 1
ATOM 1669 N N . ASN A 1 215 ? 6.82 -3.932 -14.023 1 96.12 215 ASN A N 1
ATOM 1670 C CA . ASN A 1 215 ? 6.664 -4.02 -12.578 1 96.12 215 ASN A CA 1
ATOM 1671 C C . ASN A 1 215 ? 5.805 -2.885 -12.031 1 96.12 215 ASN A C 1
ATOM 1673 O O . ASN A 1 215 ? 5.82 -1.775 -12.57 1 96.12 215 ASN A O 1
ATOM 1677 N N . TRP A 1 216 ? 5.086 -3.18 -11.023 1 98.25 216 TRP A N 1
ATOM 1678 C CA . TRP A 1 216 ? 4.102 -2.238 -10.5 1 98.25 216 TRP A CA 1
ATOM 1679 C C . TRP A 1 216 ? 4.504 -1.735 -9.117 1 98.25 216 TRP A C 1
ATOM 1681 O O . TRP A 1 216 ? 5.18 -2.441 -8.367 1 98.25 216 TRP A O 1
ATOM 1691 N N . THR A 1 217 ? 4.098 -0.467 -8.805 1 98.5 217 THR A N 1
ATOM 1692 C CA . THR A 1 217 ? 4.172 -0.01 -7.426 1 98.5 217 THR A CA 1
ATOM 1693 C C . THR A 1 217 ? 3.055 -0.633 -6.59 1 98.5 217 THR A C 1
ATOM 1695 O O . THR A 1 217 ? 2.068 -1.131 -7.137 1 98.5 217 THR A O 1
ATOM 1698 N N . LEU A 1 218 ? 3.223 -0.656 -5.277 1 98.56 218 LEU A N 1
ATOM 1699 C CA . LEU A 1 218 ? 2.158 -1.137 -4.398 1 98.56 218 LEU A CA 1
ATOM 1700 C C . LEU A 1 218 ? 0.892 -0.306 -4.578 1 98.56 218 LEU A C 1
ATOM 1702 O O . LEU A 1 218 ? -0.215 -0.85 -4.594 1 98.56 218 LEU A O 1
ATOM 1706 N N . GLY A 1 219 ? 1.129 0.973 -4.664 1 98.81 219 GLY A N 1
ATOM 1707 C CA . GLY A 1 219 ? 0.001 1.878 -4.82 1 98.81 219 GLY A CA 1
ATOM 1708 C C . GLY A 1 219 ? -0.814 1.604 -6.07 1 98.81 219 GLY A C 1
ATOM 1709 O O . GLY A 1 219 ? -2.045 1.655 -6.039 1 98.81 219 GLY A O 1
ATOM 1710 N N . GLU A 1 220 ? -0.137 1.347 -7.195 1 98.69 220 GLU A N 1
ATOM 1711 C CA . GLU A 1 220 ? -0.836 1.007 -8.43 1 98.69 220 GLU A CA 1
ATOM 1712 C C . GLU A 1 220 ? -1.687 -0.248 -8.258 1 98.69 220 GLU A C 1
ATOM 1714 O O . GLU A 1 220 ? -2.814 -0.314 -8.75 1 98.69 220 GLU A O 1
ATOM 1719 N N . VAL A 1 221 ? -1.142 -1.233 -7.578 1 98.81 221 VAL A N 1
ATOM 1720 C CA . VAL A 1 221 ? -1.853 -2.494 -7.391 1 98.81 221 VAL A CA 1
ATOM 1721 C C . VAL A 1 221 ? -3.084 -2.266 -6.516 1 98.81 221 VAL A C 1
ATOM 1723 O O . VAL A 1 221 ? -4.195 -2.645 -6.891 1 98.81 221 VAL A O 1
ATOM 1726 N N . VAL A 1 222 ? -2.885 -1.64 -5.359 1 98.88 222 VAL A N 1
ATOM 1727 C CA . VAL A 1 222 ? -3.979 -1.368 -4.43 1 98.88 222 VAL A CA 1
ATOM 1728 C C . VAL A 1 222 ? -5.066 -0.563 -5.133 1 98.88 222 VAL A C 1
ATOM 1730 O O . VAL A 1 222 ? -6.254 -0.887 -5.031 1 98.88 222 VAL A O 1
ATOM 1733 N N . THR A 1 223 ? -4.688 0.45 -5.836 1 98.88 223 THR A N 1
ATOM 1734 C CA . THR A 1 223 ? -5.629 1.345 -6.5 1 98.88 223 THR A CA 1
ATOM 1735 C C . THR A 1 223 ? -6.391 0.61 -7.602 1 98.88 223 THR A C 1
ATOM 1737 O O . THR A 1 223 ? -7.582 0.843 -7.801 1 98.88 223 THR A O 1
ATOM 1740 N N . ALA A 1 224 ? -5.707 -0.24 -8.336 1 98.81 224 ALA A N 1
ATOM 1741 C CA . ALA A 1 224 ? -6.359 -1.012 -9.391 1 98.81 224 ALA A CA 1
ATOM 1742 C C . ALA A 1 224 ? -7.43 -1.932 -8.812 1 98.81 224 ALA A C 1
ATOM 1744 O O . ALA A 1 224 ? -8.531 -2.035 -9.359 1 98.81 224 ALA A O 1
ATOM 1745 N N . VAL A 1 225 ? -7.105 -2.645 -7.738 1 98.88 225 VAL A N 1
ATOM 1746 C CA . VAL A 1 225 ? -8.062 -3.531 -7.078 1 98.88 225 VAL A CA 1
ATOM 1747 C C . VAL A 1 225 ? -9.273 -2.729 -6.605 1 98.88 225 VAL A C 1
ATOM 1749 O O . VAL A 1 225 ? -10.414 -3.096 -6.887 1 98.88 225 VAL A O 1
ATOM 1752 N N . ALA A 1 226 ? -9 -1.603 -5.93 1 98.56 226 ALA A N 1
ATOM 1753 C CA . ALA A 1 226 ? -10.062 -0.741 -5.418 1 98.56 226 ALA A CA 1
ATOM 1754 C C . ALA A 1 226 ? -10.914 -0.182 -6.555 1 98.56 226 ALA A C 1
ATOM 1756 O O . ALA A 1 226 ? -12.133 -0.06 -6.426 1 98.56 226 ALA A O 1
ATOM 1757 N N . GLY A 1 227 ? -10.273 0.154 -7.645 1 97.69 227 GLY A N 1
ATOM 1758 C CA . GLY A 1 227 ? -10.93 0.753 -8.797 1 97.69 227 GLY A CA 1
ATOM 1759 C C . GLY A 1 227 ? -11.922 -0.175 -9.469 1 97.69 227 GLY A C 1
ATOM 1760 O O . GLY A 1 227 ? -12.805 0.276 -10.195 1 97.69 227 GLY A O 1
ATOM 1761 N N . GLU A 1 228 ? -11.742 -1.448 -9.242 1 97.5 228 GLU A N 1
ATOM 1762 C CA . GLU A 1 228 ? -12.664 -2.428 -9.812 1 97.5 228 GLU A CA 1
ATOM 1763 C C . GLU A 1 228 ? -13.664 -2.916 -8.766 1 97.5 228 GLU A C 1
ATOM 1765 O O . GLU A 1 228 ? -14.117 -4.059 -8.828 1 97.5 228 GLU A O 1
ATOM 1770 N N . GLU A 1 229 ? -13.852 -2.117 -7.812 1 95.94 229 GLU A N 1
ATOM 1771 C CA . GLU A 1 229 ? -14.906 -2.283 -6.812 1 95.94 229 GLU A CA 1
ATOM 1772 C C . GLU A 1 229 ? -14.672 -3.533 -5.969 1 95.94 229 GLU A C 1
ATOM 1774 O O . GLU A 1 229 ? -15.617 -4.238 -5.621 1 95.94 229 GLU A O 1
ATOM 1779 N N . LEU A 1 230 ? -13.531 -3.945 -5.828 1 98.56 230 LEU A N 1
ATOM 1780 C CA . LEU A 1 230 ? -13.117 -4.883 -4.789 1 98.56 230 LEU A CA 1
ATOM 1781 C C . LEU A 1 230 ? -12.656 -4.137 -3.541 1 98.56 230 LEU A C 1
ATOM 1783 O O . LEU A 1 230 ? -11.766 -3.281 -3.615 1 98.56 230 LEU A O 1
ATOM 1787 N N . THR A 1 231 ? -13.281 -4.383 -2.453 1 98.56 231 THR A N 1
ATOM 1788 C CA . THR A 1 231 ? -12.984 -3.67 -1.215 1 98.56 231 THR A CA 1
ATOM 1789 C C . THR A 1 231 ? -11.734 -4.234 -0.55 1 98.56 231 THR A C 1
ATOM 1791 O O . THR A 1 231 ? -11.75 -5.348 -0.02 1 98.56 231 THR A O 1
ATOM 1794 N N . VAL A 1 232 ? -10.68 -3.482 -0.574 1 98.81 232 VAL A N 1
ATOM 1795 C CA . VAL A 1 232 ? -9.422 -3.906 0.033 1 98.81 232 VAL A CA 1
ATOM 1796 C C . VAL A 1 232 ? -9.617 -4.113 1.533 1 98.81 232 VAL A C 1
ATOM 1798 O O . VAL A 1 232 ? -10.227 -3.283 2.207 1 98.81 232 VAL A O 1
ATOM 1801 N N . ARG A 1 233 ? -9.102 -5.238 2.035 1 98.5 233 ARG A N 1
ATOM 1802 C CA . ARG A 1 233 ? -9.258 -5.555 3.451 1 98.5 233 ARG A CA 1
ATOM 1803 C C . ARG A 1 233 ? -7.91 -5.551 4.168 1 98.5 233 ARG A C 1
ATOM 1805 O O . ARG A 1 233 ? -7.793 -5.027 5.277 1 98.5 233 ARG A O 1
ATOM 1812 N N . VAL A 1 234 ? -6.965 -6.164 3.512 1 98.56 234 VAL A N 1
ATOM 1813 C CA . VAL A 1 234 ? -5.652 -6.328 4.125 1 98.56 234 VAL A CA 1
ATOM 1814 C C . VAL A 1 234 ? -4.559 -6.098 3.086 1 98.56 234 VAL A C 1
ATOM 1816 O O . VAL A 1 234 ? -4.688 -6.523 1.936 1 98.56 234 VAL A O 1
ATOM 1819 N N . LEU A 1 235 ? -3.594 -5.371 3.395 1 98.81 235 LEU A N 1
ATOM 1820 C CA . LEU A 1 235 ? -2.297 -5.363 2.73 1 98.81 235 LEU A CA 1
ATOM 1821 C C . LEU A 1 235 ? -1.186 -5.75 3.699 1 98.81 235 LEU A C 1
ATOM 1823 O O . LEU A 1 235 ? -0.889 -5.012 4.641 1 98.81 235 LEU A O 1
ATOM 1827 N N . GLU A 1 236 ? -0.665 -6.906 3.508 1 98.44 236 GLU A N 1
ATOM 1828 C CA . GLU A 1 236 ? 0.427 -7.379 4.355 1 98.44 236 GLU A CA 1
ATOM 1829 C C . GLU A 1 236 ? 1.734 -7.461 3.572 1 98.44 236 GLU A C 1
ATOM 1831 O O . GLU A 1 236 ? 1.826 -8.188 2.58 1 98.44 236 GLU A O 1
ATOM 1836 N N . GLU A 1 237 ? 2.688 -6.668 3.957 1 98.56 237 GLU A N 1
ATOM 1837 C CA . GLU A 1 237 ? 4.031 -6.758 3.396 1 98.56 237 GLU A CA 1
ATOM 1838 C C . GLU A 1 237 ? 4.902 -7.727 4.195 1 98.56 237 GLU A C 1
ATOM 1840 O O . GLU A 1 237 ? 4.863 -7.73 5.43 1 98.56 237 GLU A O 1
ATOM 1845 N N . LEU A 1 238 ? 5.605 -8.57 3.512 1 97.25 238 LEU A N 1
ATOM 1846 C CA . LEU A 1 238 ? 6.359 -9.633 4.176 1 97.25 238 LEU A CA 1
ATOM 1847 C C . LEU A 1 238 ? 7.852 -9.484 3.908 1 97.25 238 LEU A C 1
ATOM 1849 O O . LEU A 1 238 ? 8.258 -9.148 2.795 1 97.25 238 LEU A O 1
ATOM 1853 N N . PRO A 1 239 ? 8.656 -9.836 4.891 1 96.38 239 PRO A N 1
ATOM 1854 C CA . PRO A 1 239 ? 10.109 -9.648 4.773 1 96.38 239 PRO A CA 1
ATOM 1855 C C . PRO A 1 239 ? 10.781 -10.742 3.955 1 96.38 239 PRO A C 1
ATOM 1857 O O . PRO A 1 239 ? 10.211 -11.82 3.771 1 96.38 239 PRO A O 1
ATOM 1860 N N . ASN A 1 240 ? 11.945 -10.352 3.41 1 92 240 ASN A N 1
ATOM 1861 C CA . ASN A 1 240 ? 12.875 -11.336 2.871 1 92 240 ASN A CA 1
ATOM 1862 C C . ASN A 1 240 ? 13.516 -12.172 3.979 1 92 240 ASN A C 1
ATOM 1864 O O . ASN A 1 240 ? 14.234 -11.641 4.824 1 92 240 ASN A O 1
ATOM 1868 N N . LEU A 1 241 ? 13.281 -13.445 4 1 88.5 241 LEU A N 1
ATOM 1869 C CA . LEU A 1 241 ? 13.734 -14.289 5.102 1 88.5 241 LEU A CA 1
ATOM 1870 C C . LEU A 1 241 ? 14.969 -15.086 4.703 1 88.5 241 LEU A C 1
ATOM 1872 O O . LEU A 1 241 ? 15.367 -16.016 5.41 1 88.5 241 LEU A O 1
ATOM 1876 N N . SER A 1 242 ? 15.508 -14.75 3.537 1 85.44 242 SER A N 1
ATOM 1877 C CA . SER A 1 242 ? 16.656 -15.508 3.033 1 85.44 242 SER A CA 1
ATOM 1878 C C . SER A 1 242 ? 17.875 -15.312 3.918 1 85.44 242 SER A C 1
ATOM 1880 O O . SER A 1 242 ? 18.766 -16.172 3.959 1 85.44 242 SER A O 1
ATOM 1882 N N . SER A 1 243 ? 18.047 -14.141 4.555 1 83.19 243 SER A N 1
ATOM 1883 C CA . SER A 1 243 ? 19.141 -13.844 5.477 1 83.19 243 SER A CA 1
ATOM 1884 C C . SER A 1 243 ? 18.672 -12.961 6.625 1 83.19 243 SER A C 1
ATOM 1886 O O . SER A 1 243 ? 17.984 -11.961 6.41 1 83.19 243 SER A O 1
ATOM 1888 N N . ASP A 1 244 ? 19.047 -13.383 7.762 1 81.88 244 ASP A N 1
ATOM 1889 C CA . ASP A 1 244 ? 18.688 -12.602 8.938 1 81.88 244 ASP A CA 1
ATOM 1890 C C . ASP A 1 244 ? 19.625 -11.398 9.109 1 81.88 244 ASP A C 1
ATOM 1892 O O . ASP A 1 244 ? 19.422 -10.57 10 1 81.88 244 ASP A O 1
ATOM 1896 N N . VAL A 1 245 ? 20.531 -11.328 8.305 1 82.25 245 VAL A N 1
ATOM 1897 C CA . VAL A 1 245 ? 21.531 -10.266 8.461 1 82.25 245 VAL A CA 1
ATOM 1898 C C . VAL A 1 245 ? 21.484 -9.336 7.242 1 82.25 245 VAL A C 1
ATOM 1900 O O . VAL A 1 245 ? 21.031 -8.195 7.34 1 82.25 245 VAL A O 1
ATOM 1903 N N . PHE A 1 246 ? 21.672 -9.914 6.082 1 82.31 246 PHE A N 1
ATOM 1904 C CA . PHE A 1 246 ? 21.875 -9.07 4.91 1 82.31 246 PHE A CA 1
ATOM 1905 C C . PHE A 1 246 ? 20.547 -8.648 4.309 1 82.31 246 PHE A C 1
ATOM 1907 O O . PHE A 1 246 ? 20.453 -7.602 3.66 1 82.31 246 PHE A O 1
ATOM 1914 N N . ASP A 1 247 ? 19.5 -9.43 4.543 1 89.19 247 ASP A N 1
ATOM 1915 C CA . ASP A 1 247 ? 18.203 -9.117 3.947 1 89.19 247 ASP A CA 1
ATOM 1916 C C . ASP A 1 247 ? 17.219 -8.602 5 1 89.19 247 ASP A C 1
ATOM 1918 O O . ASP A 1 247 ? 16.031 -8.414 4.715 1 89.19 247 ASP A O 1
ATOM 1922 N N . LYS A 1 248 ? 17.797 -8.398 6.184 1 89.75 248 LYS A N 1
ATOM 1923 C CA . LYS A 1 248 ? 16.938 -7.965 7.281 1 89.75 248 LYS A CA 1
ATOM 1924 C C . LYS A 1 248 ? 16.234 -6.656 6.938 1 89.75 248 LYS A C 1
ATOM 1926 O O . LYS A 1 248 ? 16.859 -5.703 6.484 1 89.75 248 LYS A O 1
ATOM 1931 N N . GLY A 1 249 ? 14.906 -6.688 7.133 1 94.56 249 GLY A N 1
ATOM 1932 C CA . GLY A 1 249 ? 14.133 -5.465 7.012 1 94.56 249 GLY A CA 1
ATOM 1933 C C . GLY A 1 249 ? 13.672 -5.191 5.59 1 94.56 249 GLY A C 1
ATOM 1934 O O . GLY A 1 249 ? 12.867 -4.289 5.355 1 94.56 249 GLY A O 1
ATOM 1935 N N . ILE A 1 250 ? 14.164 -5.926 4.629 1 96.38 250 ILE A N 1
ATOM 1936 C CA . ILE A 1 250 ? 13.828 -5.672 3.232 1 96.38 250 ILE A CA 1
ATOM 1937 C C . ILE A 1 250 ? 12.539 -6.41 2.871 1 96.38 250 ILE A C 1
ATOM 1939 O O . ILE A 1 250 ? 12.461 -7.633 2.986 1 96.38 250 ILE A O 1
ATOM 1943 N N . PRO A 1 251 ? 11.516 -5.672 2.492 1 97.75 251 PRO A N 1
ATOM 1944 C CA . PRO A 1 251 ? 10.312 -6.375 2.061 1 97.75 251 PRO A CA 1
ATOM 1945 C C . PRO A 1 251 ? 10.516 -7.172 0.773 1 97.75 251 PRO A C 1
ATOM 1947 O O . PRO A 1 251 ? 11.164 -6.684 -0.16 1 97.75 251 PRO A O 1
ATOM 1950 N N . LYS A 1 252 ? 9.961 -8.359 0.708 1 96.62 252 LYS A N 1
ATOM 1951 C CA . LYS A 1 252 ? 10.172 -9.25 -0.428 1 96.62 252 LYS A CA 1
ATOM 1952 C C . LYS A 1 252 ? 8.867 -9.5 -1.179 1 96.62 252 LYS A C 1
ATOM 1954 O O . LYS A 1 252 ? 8.859 -9.578 -2.41 1 96.62 252 LYS A O 1
ATOM 1959 N N . THR A 1 253 ? 7.824 -9.758 -0.49 1 97.25 253 THR A N 1
ATOM 1960 C CA . THR A 1 253 ? 6.52 -10.047 -1.079 1 97.25 253 THR A CA 1
ATOM 1961 C C . THR A 1 253 ? 5.418 -9.281 -0.347 1 97.25 253 THR A C 1
ATOM 1963 O O . THR A 1 253 ? 5.68 -8.617 0.655 1 97.25 253 THR A O 1
ATOM 1966 N N . PHE A 1 254 ? 4.281 -9.258 -0.902 1 98.12 254 PHE A N 1
ATOM 1967 C CA . PHE A 1 254 ? 3.1 -8.75 -0.218 1 98.12 254 PHE A CA 1
ATOM 1968 C C . PHE A 1 254 ? 1.889 -9.625 -0.507 1 98.12 254 PHE A C 1
ATOM 1970 O O . PHE A 1 254 ? 1.867 -10.352 -1.502 1 98.12 254 PHE A O 1
ATOM 1977 N N . THR A 1 255 ? 0.963 -9.641 0.408 1 98.5 255 THR A N 1
ATOM 1978 C CA . THR A 1 255 ? -0.357 -10.234 0.234 1 98.5 255 THR A CA 1
ATOM 1979 C C . THR A 1 255 ? -1.447 -9.172 0.324 1 98.5 255 THR A C 1
ATOM 1981 O O . THR A 1 255 ? -1.47 -8.375 1.267 1 98.5 255 THR A O 1
ATOM 1984 N N . LEU A 1 256 ? -2.23 -9.062 -0.662 1 98.75 256 LEU A N 1
ATOM 1985 C CA . LEU A 1 256 ? -3.396 -8.188 -0.675 1 98.75 256 LEU A CA 1
ATOM 1986 C C . LEU A 1 256 ? -4.688 -9 -0.683 1 98.75 256 LEU A C 1
ATOM 1988 O O . LEU A 1 256 ? -4.852 -9.906 -1.504 1 98.75 256 LEU A O 1
ATOM 1992 N N . THR A 1 257 ? -5.559 -8.789 0.292 1 98.75 257 THR A N 1
ATOM 1993 C CA . THR A 1 257 ? -6.883 -9.398 0.263 1 98.75 257 THR A CA 1
ATOM 1994 C C . THR A 1 257 ? -7.957 -8.352 -0 1 98.75 257 THR A C 1
ATOM 1996 O O . THR A 1 257 ? -7.852 -7.215 0.464 1 98.75 257 THR A O 1
ATOM 1999 N N . ALA A 1 258 ? -8.891 -8.695 -0.72 1 98.81 258 ALA A N 1
ATOM 2000 C CA . ALA A 1 258 ? -10.023 -7.828 -1.039 1 98.81 258 ALA A CA 1
ATOM 2001 C C . ALA A 1 258 ? -11.312 -8.641 -1.157 1 98.81 258 ALA A C 1
ATOM 2003 O O . ALA A 1 258 ? -11.273 -9.852 -1.353 1 98.81 258 ALA A O 1
ATOM 2004 N N . GLU A 1 259 ? -12.414 -7.992 -1.025 1 98.38 259 GLU A N 1
ATOM 2005 C CA . GLU A 1 259 ? -13.719 -8.648 -1.006 1 98.38 259 GLU A CA 1
ATOM 2006 C C . GLU A 1 259 ? -14.664 -8.016 -2.02 1 98.38 259 GLU A C 1
ATOM 2008 O O . GLU A 1 259 ? -14.664 -6.793 -2.203 1 98.38 259 GLU A O 1
ATOM 2013 N N . LYS A 1 260 ? -15.383 -8.867 -2.705 1 98.19 260 LYS A N 1
ATOM 2014 C CA . LYS A 1 260 ? -16.5 -8.367 -3.498 1 98.19 260 LYS A CA 1
ATOM 2015 C C . LYS A 1 260 ? -17.719 -8.094 -2.621 1 98.19 260 LYS A C 1
ATOM 2017 O O . LYS A 1 260 ? -18.297 -9.016 -2.039 1 98.19 260 LYS A O 1
ATOM 2022 N N . ARG A 1 261 ? -18.109 -6.785 -2.541 1 91.44 261 ARG A N 1
ATOM 2023 C CA . ARG A 1 261 ? -19.25 -6.426 -1.69 1 91.44 261 ARG A CA 1
ATOM 2024 C C . ARG A 1 261 ? -20.469 -6.047 -2.527 1 91.44 261 ARG A C 1
ATOM 2026 O O . ARG A 1 261 ? -20.328 -5.586 -3.664 1 91.44 261 ARG A O 1
ATOM 2033 N N . MET B 1 1 ? 0.065 5.312 27.047 1 47.56 1 MET B N 1
ATOM 2034 C CA . MET B 1 1 ? -0.467 6.539 27.625 1 47.56 1 MET B CA 1
ATOM 2035 C C . MET B 1 1 ? 0.656 7.52 27.953 1 47.56 1 MET B C 1
ATOM 2037 O O . MET B 1 1 ? 0.569 8.703 27.609 1 47.56 1 MET B O 1
ATOM 2041 N N . ALA B 1 2 ? 1.739 6.891 28.594 1 50.56 2 ALA B N 1
ATOM 2042 C CA . ALA B 1 2 ? 2.85 7.73 29.031 1 50.56 2 ALA B CA 1
ATOM 2043 C C . ALA B 1 2 ? 3.527 8.406 27.844 1 50.56 2 ALA B C 1
ATOM 2045 O O . ALA B 1 2 ? 3.832 9.602 27.891 1 50.56 2 ALA B O 1
ATOM 2046 N N . SER B 1 3 ? 3.559 7.711 26.703 1 62.09 3 SER B N 1
ATOM 2047 C CA . SER B 1 3 ? 4.277 8.234 25.547 1 62.09 3 SER B CA 1
ATOM 2048 C C . SER B 1 3 ? 3.482 9.328 24.844 1 62.09 3 SER B C 1
ATOM 2050 O O . SER B 1 3 ? 4.043 10.352 24.438 1 62.09 3 SER B O 1
ATOM 2052 N N . ILE B 1 4 ? 2.215 9.242 25 1 65.19 4 ILE B N 1
ATOM 2053 C CA . ILE B 1 4 ? 1.365 10.219 24.344 1 65.19 4 ILE B CA 1
ATOM 2054 C C . ILE B 1 4 ? 1.403 11.547 25.094 1 65.19 4 ILE B C 1
ATOM 2056 O O . ILE B 1 4 ? 1.528 12.609 24.5 1 65.19 4 ILE B O 1
ATOM 2060 N N . GLU B 1 5 ? 1.338 11.453 26.422 1 71.5 5 GLU B N 1
ATOM 2061 C CA . GLU B 1 5 ? 1.362 12.656 27.25 1 71.5 5 GLU B CA 1
ATOM 2062 C C . GLU B 1 5 ? 2.678 13.414 27.078 1 71.5 5 GLU B C 1
ATOM 2064 O O . GLU B 1 5 ? 2.688 14.648 27.016 1 71.5 5 GLU B O 1
ATOM 2069 N N . SER B 1 6 ? 3.699 12.648 27.062 1 75.31 6 SER B N 1
ATOM 2070 C CA . SER B 1 6 ? 5.016 13.25 26.891 1 75.31 6 SER B CA 1
ATOM 2071 C C . SER B 1 6 ? 5.129 13.938 25.531 1 75.31 6 SER B C 1
ATOM 2073 O O . SER B 1 6 ? 5.66 15.047 25.438 1 75.31 6 SER B O 1
ATOM 2075 N N . ASN B 1 7 ? 4.547 13.359 24.516 1 79.62 7 ASN B N 1
ATOM 2076 C CA . ASN B 1 7 ? 4.559 13.969 23.203 1 79.62 7 ASN B CA 1
ATOM 2077 C C . ASN B 1 7 ? 3.736 15.258 23.156 1 79.62 7 ASN B C 1
ATOM 2079 O O . ASN B 1 7 ? 4.145 16.25 22.547 1 79.62 7 ASN B O 1
ATOM 2083 N N . GLN B 1 8 ? 2.65 15.234 23.875 1 78.06 8 GLN B N 1
ATOM 2084 C CA . GLN B 1 8 ? 1.789 16.406 23.922 1 78.06 8 GLN B CA 1
ATOM 2085 C C . GLN B 1 8 ? 2.512 17.594 24.562 1 78.06 8 GLN B C 1
ATOM 2087 O O . GLN B 1 8 ? 2.422 18.719 24.062 1 78.06 8 GLN B O 1
ATOM 2092 N N . GLN B 1 9 ? 3.195 17.375 25.609 1 76.5 9 GLN B N 1
ATOM 2093 C CA . GLN B 1 9 ? 3.941 18.422 26.297 1 76.5 9 GLN B CA 1
ATOM 2094 C C . GLN B 1 9 ? 5.02 19.016 25.391 1 76.5 9 GLN B C 1
ATOM 2096 O O . GLN B 1 9 ? 5.23 20.234 25.375 1 76.5 9 GLN B O 1
ATOM 2101 N N . SER B 1 10 ? 5.629 18.172 24.672 1 77.44 10 SER B N 1
ATOM 2102 C CA . SER B 1 10 ? 6.707 18.594 23.781 1 77.44 10 SER B CA 1
ATOM 2103 C C . SER B 1 10 ? 6.188 19.516 22.672 1 77.44 10 SER B C 1
ATOM 2105 O O . SER B 1 10 ? 6.883 20.453 22.25 1 77.44 10 SER B O 1
ATOM 2107 N N . TRP B 1 11 ? 5 19.375 22.266 1 82.44 11 TRP B N 1
ATOM 2108 C CA . TRP B 1 11 ? 4.43 20.172 21.188 1 82.44 11 TRP B CA 1
ATOM 2109 C C . TRP B 1 11 ? 3.887 21.5 21.719 1 82.44 11 TRP B C 1
ATOM 2111 O O . TRP B 1 11 ? 3.549 22.391 20.938 1 82.44 11 TRP B O 1
ATOM 2121 N N . ASN B 1 12 ? 3.812 21.672 22.922 1 78.25 12 ASN B N 1
ATOM 2122 C CA . ASN B 1 12 ? 3.25 22.875 23.5 1 78.25 12 ASN B CA 1
ATOM 2123 C C . ASN B 1 12 ? 4.344 23.859 23.922 1 78.25 12 ASN B C 1
ATOM 2125 O O . ASN B 1 12 ? 4.051 24.984 24.328 1 78.25 12 ASN B O 1
ATOM 2129 N N . THR B 1 13 ? 5.5 23.422 23.75 1 76.94 13 THR B N 1
ATOM 2130 C CA . THR B 1 13 ? 6.586 24.297 24.188 1 76.94 13 THR B CA 1
ATOM 2131 C C . THR B 1 13 ? 7.344 24.859 23 1 76.94 13 THR B C 1
ATOM 2133 O O . THR B 1 13 ? 8.039 24.125 22.297 1 76.94 13 THR B O 1
ATOM 2136 N N . GLY B 1 14 ? 7.145 26.156 22.703 1 82.5 14 GLY B N 1
ATOM 2137 C CA . GLY B 1 14 ? 8 26.844 21.766 1 82.5 14 GLY B CA 1
ATOM 2138 C C . GLY B 1 14 ? 7.531 26.719 20.328 1 82.5 14 GLY B C 1
ATOM 2139 O O . GLY B 1 14 ? 8.188 27.219 19.406 1 82.5 14 GLY B O 1
ATOM 2140 N N . ALA B 1 15 ? 6.383 26.109 20.125 1 89.12 15 ALA B N 1
ATOM 2141 C CA . ALA B 1 15 ? 5.906 25.859 18.766 1 89.12 15 ALA B CA 1
ATOM 2142 C C . ALA B 1 15 ? 5.617 27.172 18.031 1 89.12 15 ALA B C 1
ATOM 2144 O O . ALA B 1 15 ? 6 27.344 16.875 1 89.12 15 ALA B O 1
ATOM 2145 N N . TYR B 1 16 ? 5.016 28.109 18.719 1 93.25 16 TYR B N 1
ATOM 2146 C CA . TYR B 1 16 ? 4.68 29.375 18.094 1 93.25 16 TYR B CA 1
ATOM 2147 C C . TYR B 1 16 ? 5.926 30.062 17.547 1 93.25 16 TYR B C 1
ATOM 2149 O O . TYR B 1 16 ? 5.957 30.469 16.375 1 93.25 16 TYR B O 1
ATOM 2157 N N . ALA B 1 17 ? 6.938 30.188 18.359 1 91.25 17 ALA B N 1
ATOM 2158 C CA . ALA B 1 17 ? 8.188 30.828 17.953 1 91.25 17 ALA B CA 1
ATOM 2159 C C . ALA B 1 17 ? 8.82 30.094 16.781 1 91.25 17 ALA B C 1
ATOM 2161 O O . ALA B 1 17 ? 9.398 30.719 15.891 1 91.25 17 ALA B O 1
ATOM 2162 N N . ALA B 1 18 ? 8.742 28.828 16.812 1 91.19 18 ALA B N 1
ATOM 2163 C CA . ALA B 1 18 ? 9.281 28.016 15.719 1 91.19 18 ALA B CA 1
ATOM 2164 C C . ALA B 1 18 ? 8.562 28.312 14.406 1 91.19 18 ALA B C 1
ATOM 2166 O O . ALA B 1 18 ? 9.195 28.406 13.352 1 91.19 18 ALA B O 1
ATOM 2167 N N . TRP B 1 19 ? 7.238 28.438 14.43 1 94.06 19 TRP B N 1
ATOM 2168 C CA . TRP B 1 19 ? 6.457 28.719 13.227 1 94.06 19 TRP B CA 1
ATOM 2169 C C . TRP B 1 19 ? 6.781 30.109 12.68 1 94.06 19 TRP B C 1
ATOM 2171 O O . TRP B 1 19 ? 6.895 30.297 11.461 1 94.06 19 TRP B O 1
ATOM 2181 N N . VAL B 1 20 ? 6.934 31.047 13.586 1 94.56 20 VAL B N 1
ATOM 2182 C CA . VAL B 1 20 ? 7.324 32.375 13.164 1 94.56 20 VAL B CA 1
ATOM 2183 C C . VAL B 1 20 ? 8.672 32.344 12.445 1 94.56 20 VAL B C 1
ATOM 2185 O O . VAL B 1 20 ? 8.859 32.969 11.414 1 94.56 20 VAL B O 1
ATOM 2188 N N . SER B 1 21 ? 9.555 31.594 13 1 92.25 21 SER B N 1
ATOM 2189 C CA . SER B 1 21 ? 10.883 31.438 12.398 1 92.25 21 SER B CA 1
ATOM 2190 C C . SER B 1 21 ? 10.797 30.781 11.031 1 92.25 21 SER B C 1
ATOM 2192 O O . SER B 1 21 ? 11.469 31.203 10.086 1 92.25 21 SER B O 1
ATOM 2194 N N . ARG B 1 22 ? 9.977 29.844 10.914 1 93.12 22 ARG B N 1
ATOM 2195 C CA . ARG B 1 22 ? 9.906 29.062 9.688 1 93.12 22 ARG B CA 1
ATOM 2196 C C . ARG B 1 22 ? 9.086 29.781 8.625 1 93.12 22 ARG B C 1
ATOM 2198 O O . ARG B 1 22 ? 9.477 29.828 7.457 1 93.12 22 ARG B O 1
ATOM 2205 N N . PHE B 1 23 ? 7.953 30.312 8.992 1 94 23 PHE B N 1
ATOM 2206 C CA . PHE B 1 23 ? 6.988 30.781 8.008 1 94 23 PHE B CA 1
ATOM 2207 C C . PHE B 1 23 ? 6.855 32.312 8.062 1 94 23 PHE B C 1
ATOM 2209 O O . PHE B 1 23 ? 6.246 32.906 7.18 1 94 23 PHE B O 1
ATOM 2216 N N . GLY B 1 24 ? 7.48 32.938 9.062 1 94.88 24 GLY B N 1
ATOM 2217 C CA . GLY B 1 24 ? 7.25 34.344 9.32 1 94.88 24 GLY B CA 1
ATOM 2218 C C . GLY B 1 24 ? 6.086 34.625 10.258 1 94.88 24 GLY B C 1
ATOM 2219 O O . GLY B 1 24 ? 5.449 33.688 10.734 1 94.88 24 GLY B O 1
ATOM 2220 N N . THR B 1 25 ? 5.906 35.906 10.625 1 96.75 25 THR B N 1
ATOM 2221 C CA . THR B 1 25 ? 4.727 36.281 11.406 1 96.75 25 THR B CA 1
ATOM 2222 C C . THR B 1 25 ? 3.449 35.844 10.688 1 96.75 25 THR B C 1
ATOM 2224 O O . THR B 1 25 ? 3.449 35.656 9.469 1 96.75 25 THR B O 1
ATOM 2227 N N . PRO B 1 26 ? 2.383 35.594 11.453 1 97.56 26 PRO B N 1
ATOM 2228 C CA . PRO B 1 26 ? 1.117 35.219 10.812 1 97.56 26 PRO B CA 1
ATOM 2229 C C . PRO B 1 26 ? 0.759 36.156 9.641 1 97.56 26 PRO B C 1
ATOM 2231 O O . PRO B 1 26 ? 0.306 35.688 8.602 1 97.56 26 PRO B O 1
ATOM 2234 N N . ALA B 1 27 ? 0.972 37.469 9.773 1 97.06 27 ALA B N 1
ATOM 2235 C CA . ALA B 1 27 ? 0.673 38.406 8.711 1 97.06 27 ALA B CA 1
ATOM 2236 C C . ALA B 1 27 ? 1.526 38.125 7.473 1 97.06 27 ALA B C 1
ATOM 2238 O O . ALA B 1 27 ? 1.021 38.156 6.348 1 97.06 27 ALA B O 1
ATOM 2239 N N . GLU B 1 28 ? 2.793 37.906 7.641 1 96.56 28 GLU B N 1
ATOM 2240 C CA . GLU B 1 28 ? 3.703 37.625 6.539 1 96.56 28 GLU B CA 1
ATOM 2241 C C . GLU B 1 28 ? 3.33 36.312 5.852 1 96.56 28 GLU B C 1
ATOM 2243 O O . GLU B 1 28 ? 3.311 36.219 4.621 1 96.56 28 GLU B O 1
ATOM 2248 N N . ALA B 1 29 ? 3.107 35.375 6.672 1 96.31 29 ALA B N 1
ATOM 2249 C CA . ALA B 1 29 ? 2.742 34.062 6.148 1 96.31 29 ALA B CA 1
ATOM 2250 C C . ALA B 1 29 ? 1.429 34.125 5.371 1 96.31 29 ALA B C 1
ATOM 2252 O O . ALA B 1 29 ? 1.287 33.469 4.324 1 96.31 29 ALA B O 1
ATOM 2253 N N . ALA B 1 30 ? 0.468 34.812 5.871 1 97.12 30 ALA B N 1
ATOM 2254 C CA . ALA B 1 30 ? -0.833 34.938 5.223 1 97.12 30 ALA B CA 1
ATOM 2255 C C . ALA B 1 30 ? -0.687 35.531 3.824 1 97.12 30 ALA B C 1
ATOM 2257 O O . ALA B 1 30 ? -1.365 35.094 2.889 1 97.12 30 ALA B O 1
ATOM 2258 N N . CYS B 1 31 ? 0.169 36.531 3.672 1 95.25 31 CYS B N 1
ATOM 2259 C CA . CYS B 1 31 ? 0.395 37.156 2.373 1 95.25 31 CYS B CA 1
ATOM 2260 C C . CYS B 1 31 ? 0.849 36.125 1.344 1 95.25 31 CYS B C 1
ATOM 2262 O O . CYS B 1 31 ? 0.347 36.094 0.219 1 95.25 31 CYS B O 1
ATOM 2264 N N . LYS B 1 32 ? 1.704 35.281 1.769 1 91.75 32 LYS B N 1
ATOM 2265 C CA . LYS B 1 32 ? 2.221 34.25 0.878 1 91.75 32 LYS B CA 1
ATOM 2266 C C . LYS B 1 32 ? 1.135 33.219 0.525 1 91.75 32 LYS B C 1
ATOM 2268 O O . LYS B 1 32 ? 1.078 32.75 -0.605 1 91.75 32 LYS B O 1
ATOM 2273 N N . MET B 1 33 ? 0.295 32.906 1.414 1 93.69 33 MET B N 1
ATOM 2274 C CA . MET B 1 33 ? -0.724 31.875 1.246 1 93.69 33 MET B CA 1
ATOM 2275 C C . MET B 1 33 ? -1.879 32.375 0.391 1 93.69 33 MET B C 1
ATOM 2277 O O . MET B 1 33 ? -2.496 31.609 -0.35 1 93.69 33 MET B O 1
ATOM 2281 N N . THR B 1 34 ? -2.199 33.656 0.49 1 93.62 34 THR B N 1
ATOM 2282 C CA . THR B 1 34 ? -3.328 34.25 -0.221 1 93.62 34 THR B CA 1
ATOM 2283 C C . THR B 1 34 ? -3.039 34.344 -1.717 1 93.62 34 THR B C 1
ATOM 2285 O O . THR B 1 34 ? -3.949 34.219 -2.539 1 93.62 34 THR B O 1
ATOM 2288 N N . ASP B 1 35 ? -1.789 34.438 -2.055 1 92 35 ASP B N 1
ATOM 2289 C CA . ASP B 1 35 ? -1.396 34.531 -3.455 1 92 35 ASP B CA 1
ATOM 2290 C C . ASP B 1 35 ? -1.702 33.25 -4.227 1 92 35 ASP B C 1
ATOM 2292 O O . ASP B 1 35 ? -2.15 33.312 -5.371 1 92 35 ASP B O 1
ATOM 2296 N N . ASP B 1 36 ? -1.467 32.156 -3.637 1 93.56 36 ASP B N 1
ATOM 2297 C CA . ASP B 1 36 ? -1.708 30.875 -4.277 1 93.56 36 ASP B CA 1
ATOM 2298 C C . ASP B 1 36 ? -2.016 29.797 -3.24 1 93.56 36 ASP B C 1
ATOM 2300 O O . ASP B 1 36 ? -1.172 28.938 -2.957 1 93.56 36 ASP B O 1
ATOM 2304 N N . PRO B 1 37 ? -3.25 29.859 -2.748 1 94.69 37 PRO B N 1
ATOM 2305 C CA . PRO B 1 37 ? -3.617 28.891 -1.709 1 94.69 37 PRO B CA 1
ATOM 2306 C C . PRO B 1 37 ? -3.488 27.453 -2.178 1 94.69 37 PRO B C 1
ATOM 2308 O O . PRO B 1 37 ? -3.084 26.578 -1.403 1 94.69 37 PRO B O 1
ATOM 2311 N N . ALA B 1 38 ? -3.771 27.156 -3.412 1 92.88 38 ALA B N 1
ATOM 2312 C CA . ALA B 1 38 ? -3.709 25.812 -3.959 1 92.88 38 ALA B CA 1
ATOM 2313 C C . ALA B 1 38 ? -2.281 25.266 -3.932 1 92.88 38 ALA B C 1
ATOM 2315 O O . ALA B 1 38 ? -2.062 24.078 -3.709 1 92.88 38 ALA B O 1
ATOM 2316 N N . LYS B 1 39 ? -1.339 26.094 -4.156 1 92 39 LYS B N 1
ATOM 2317 C CA . LYS B 1 39 ? 0.067 25.688 -4.156 1 92 39 LYS B CA 1
ATOM 2318 C C . LYS B 1 39 ? 0.488 25.172 -2.785 1 92 39 LYS B C 1
ATOM 2320 O O . LYS B 1 39 ? 1.292 24.234 -2.691 1 92 39 LYS B O 1
ATOM 2325 N N . ARG B 1 40 ? -0.073 25.688 -1.727 1 91.81 40 ARG B N 1
ATOM 2326 C CA . ARG B 1 40 ? 0.248 25.281 -0.365 1 91.81 40 ARG B CA 1
ATOM 2327 C C . ARG B 1 40 ? -0.276 23.875 -0.084 1 91.81 40 ARG B C 1
ATOM 2329 O O . ARG B 1 40 ? 0.287 23.141 0.739 1 91.81 40 ARG B O 1
ATOM 2336 N N . LEU B 1 41 ? -1.325 23.531 -0.769 1 93.88 41 LEU B N 1
ATOM 2337 C CA . LEU B 1 41 ? -1.914 22.203 -0.587 1 93.88 41 LEU B CA 1
ATOM 2338 C C . LEU B 1 41 ? -1.177 21.172 -1.421 1 93.88 41 LEU B C 1
ATOM 2340 O O . LEU B 1 41 ? -1.247 19.969 -1.13 1 93.88 41 LEU B O 1
ATOM 2344 N N . GLY B 1 42 ? -0.491 21.578 -2.439 1 91.12 42 GLY B N 1
ATOM 2345 C CA . GLY B 1 42 ? 0.374 20.719 -3.234 1 91.12 42 GLY B CA 1
ATOM 2346 C C . GLY B 1 42 ? -0.36 19.547 -3.857 1 91.12 42 GLY B C 1
ATOM 2347 O O . GLY B 1 42 ? -1.403 19.719 -4.488 1 91.12 42 GLY B O 1
ATOM 2348 N N . ALA B 1 43 ? 0.28 18.375 -3.734 1 87.81 43 ALA B N 1
ATOM 2349 C CA . ALA B 1 43 ? -0.212 17.156 -4.387 1 87.81 43 ALA B CA 1
ATOM 2350 C C . ALA B 1 43 ? -1.549 16.719 -3.793 1 87.81 43 ALA B C 1
ATOM 2352 O O . ALA B 1 43 ? -2.291 15.961 -4.414 1 87.81 43 ALA B O 1
ATOM 2353 N N . ALA B 1 44 ? -1.827 17.219 -2.607 1 91.94 44 ALA B N 1
ATOM 2354 C CA . ALA B 1 44 ? -3.078 16.828 -1.964 1 91.94 44 ALA B CA 1
ATOM 2355 C C . ALA B 1 44 ? -4.281 17.359 -2.734 1 91.94 44 ALA B C 1
ATOM 2357 O O . ALA B 1 44 ? -5.379 16.797 -2.654 1 91.94 44 ALA B O 1
ATOM 2358 N N . MET B 1 45 ? -4.078 18.469 -3.418 1 92.25 45 MET B N 1
ATOM 2359 C CA . MET B 1 45 ? -5.18 19.141 -4.105 1 92.25 45 MET B CA 1
ATOM 2360 C C . MET B 1 45 ? -5.848 18.188 -5.102 1 92.25 45 MET B C 1
ATOM 2362 O O . MET B 1 45 ? -7.07 18.219 -5.262 1 92.25 45 MET B O 1
ATOM 2366 N N . THR B 1 46 ? -5.016 17.391 -5.738 1 93.06 46 THR B N 1
ATOM 2367 C CA . THR B 1 46 ? -5.535 16.469 -6.727 1 93.06 46 THR B CA 1
ATOM 2368 C C . THR B 1 46 ? -6.551 15.516 -6.098 1 93.06 46 THR B C 1
ATOM 2370 O O . THR B 1 46 ? -7.535 15.141 -6.734 1 93.06 46 THR B O 1
ATOM 2373 N N . HIS B 1 47 ? -6.383 15.195 -4.828 1 96 47 HIS B N 1
ATOM 2374 C CA . HIS B 1 47 ? -7.234 14.219 -4.164 1 96 47 HIS B CA 1
ATOM 2375 C C . HIS B 1 47 ? -8.344 14.906 -3.375 1 96 47 HIS B C 1
ATOM 2377 O O . HIS B 1 47 ? -9.406 14.312 -3.148 1 96 47 HIS B O 1
ATOM 2383 N N . LEU B 1 48 ? -8.094 16.109 -2.984 1 96.5 48 LEU B N 1
ATOM 2384 C CA . LEU B 1 48 ? -9.109 16.875 -2.266 1 96.5 48 LEU B CA 1
ATOM 2385 C C . LEU B 1 48 ? -10.25 17.281 -3.197 1 96.5 48 LEU B C 1
ATOM 2387 O O . LEU B 1 48 ? -11.414 17.297 -2.789 1 96.5 48 LEU B O 1
ATOM 2391 N N . GLY B 1 49 ? -9.969 17.547 -4.418 1 94.12 49 GLY B N 1
ATOM 2392 C CA . GLY B 1 49 ? -10.969 18 -5.371 1 94.12 49 GLY B CA 1
ATOM 2393 C C . GLY B 1 49 ? -11.469 19.406 -5.09 1 94.12 49 GLY B C 1
ATOM 2394 O O . GLY B 1 49 ? -10.703 20.266 -4.633 1 94.12 49 GLY B O 1
ATOM 2395 N N . GLU B 1 50 ? -12.695 19.656 -5.527 1 95.06 50 GLU B N 1
ATOM 2396 C CA . GLU B 1 50 ? -13.328 20.938 -5.227 1 95.06 50 GLU B CA 1
ATOM 2397 C C . GLU B 1 50 ? -13.719 21.031 -3.756 1 95.06 50 GLU B C 1
ATOM 2399 O O . GLU B 1 50 ? -14.523 20.234 -3.271 1 95.06 50 GLU B O 1
ATOM 2404 N N . VAL B 1 51 ? -13.164 22.062 -3.117 1 97.62 51 VAL B N 1
ATOM 2405 C CA . VAL B 1 51 ? -13.352 22.109 -1.67 1 97.62 51 VAL B CA 1
ATOM 2406 C C . VAL B 1 51 ? -14.328 23.219 -1.301 1 97.62 51 VAL B C 1
ATOM 2408 O O . VAL B 1 51 ? -14.773 23.312 -0.154 1 97.62 51 VAL B O 1
ATOM 2411 N N . ARG B 1 52 ? -14.648 24.062 -2.271 1 97.94 52 ARG B N 1
ATOM 2412 C CA . ARG B 1 52 ? -15.547 25.172 -1.985 1 97.94 52 ARG B CA 1
ATOM 2413 C C . ARG B 1 52 ? -16.859 24.656 -1.403 1 97.94 52 ARG B C 1
ATOM 2415 O O . ARG B 1 52 ? -17.516 23.797 -1.985 1 97.94 52 ARG B O 1
ATOM 2422 N N . GLY B 1 53 ? -17.219 25.188 -0.292 1 98.38 53 GLY B N 1
ATOM 2423 C CA . GLY B 1 53 ? -18.484 24.859 0.334 1 98.38 53 GLY B CA 1
ATOM 2424 C C . GLY B 1 53 ? -18.453 23.547 1.106 1 98.38 53 GLY B C 1
ATOM 2425 O O . GLY B 1 53 ? -19.438 23.156 1.726 1 98.38 53 GLY B O 1
ATOM 2426 N N . LYS B 1 54 ? -17.375 22.906 1.116 1 98.62 54 LYS B N 1
ATOM 2427 C CA . LYS B 1 54 ? -17.266 21.641 1.827 1 98.62 54 LYS B CA 1
ATOM 2428 C C . LYS B 1 54 ? -16.859 21.859 3.281 1 98.62 54 LYS B C 1
ATOM 2430 O O . LYS B 1 54 ? -16.109 22.781 3.592 1 98.62 54 LYS B O 1
ATOM 2435 N N . ARG B 1 55 ? -17.422 21.047 4.113 1 98.88 55 ARG B N 1
ATOM 2436 C CA . ARG B 1 55 ? -16.969 20.969 5.5 1 98.88 55 ARG B CA 1
ATOM 2437 C C . ARG B 1 55 ? -15.781 20.016 5.637 1 98.88 55 ARG B C 1
ATOM 2439 O O . ARG B 1 55 ? -15.906 18.828 5.371 1 98.88 55 ARG B O 1
ATOM 2446 N N . ILE B 1 56 ? -14.641 20.547 6.051 1 98.88 56 ILE B N 1
ATOM 2447 C CA . ILE B 1 56 ? -13.398 19.781 6.094 1 98.88 56 ILE B CA 1
ATOM 2448 C C . ILE B 1 56 ? -12.852 19.766 7.516 1 98.88 56 ILE B C 1
ATOM 2450 O O . ILE B 1 56 ? -12.734 20.812 8.156 1 98.88 56 ILE B O 1
ATOM 2454 N N . ALA B 1 57 ? -12.633 18.594 8.062 1 98.88 57 ALA B N 1
ATOM 2455 C CA . ALA B 1 57 ? -11.859 18.453 9.297 1 98.88 57 ALA B CA 1
ATOM 2456 C C . ALA B 1 57 ? -10.383 18.234 9 1 98.88 57 ALA B C 1
ATOM 2458 O O . ALA B 1 57 ? -10.008 17.266 8.344 1 98.88 57 ALA B O 1
ATOM 2459 N N . ASN B 1 58 ? -9.57 19.141 9.367 1 98.75 58 ASN B N 1
ATOM 2460 C CA . ASN B 1 58 ? -8.117 18.969 9.328 1 98.75 58 ASN B CA 1
ATOM 2461 C C . ASN B 1 58 ? -7.578 18.453 10.656 1 98.75 58 ASN B C 1
ATOM 2463 O O . ASN B 1 58 ? -7.254 19.25 11.547 1 98.75 58 ASN B O 1
ATOM 2467 N N . LEU B 1 59 ? -7.508 17.109 10.797 1 98.56 59 LEU B N 1
ATOM 2468 C CA . LEU B 1 59 ? -7.062 16.5 12.039 1 98.56 59 LEU B CA 1
ATOM 2469 C C . LEU B 1 59 ? -5.551 16.609 12.195 1 98.56 59 LEU B C 1
ATOM 2471 O O . LEU B 1 59 ? -4.805 16.438 11.234 1 98.56 59 LEU B O 1
ATOM 2475 N N . LEU B 1 60 ? -5.191 16.938 13.477 1 97.5 60 LEU B N 1
ATOM 2476 C CA . LEU B 1 60 ? -3.785 17.203 13.758 1 97.5 60 LEU B CA 1
ATOM 2477 C C . LEU B 1 60 ? -3.244 18.281 12.82 1 97.5 60 LEU B C 1
ATOM 2479 O O . LEU B 1 60 ? -2.141 18.141 12.281 1 97.5 60 LEU B O 1
ATOM 2483 N N . GLY B 1 61 ? -3.984 19.312 12.664 1 97.12 61 GLY B N 1
ATOM 2484 C CA . GLY B 1 61 ? -3.752 20.297 11.625 1 97.12 61 GLY B CA 1
ATOM 2485 C C . GLY B 1 61 ? -2.736 21.359 12.023 1 97.12 61 GLY B C 1
ATOM 2486 O O . GLY B 1 61 ? -2.434 22.266 11.242 1 97.12 61 GLY B O 1
ATOM 2487 N N . SER B 1 62 ? -2.279 21.312 13.188 1 96.06 62 SER B N 1
ATOM 2488 C CA . SER B 1 62 ? -1.149 22.094 13.68 1 96.06 62 SER B CA 1
ATOM 2489 C C . SER B 1 62 ? -1.393 23.594 13.5 1 96.06 62 SER B C 1
ATOM 2491 O O . SER B 1 62 ? -2.402 24.125 13.961 1 96.06 62 SER B O 1
ATOM 2493 N N . ASN B 1 63 ? -0.495 24.297 12.859 1 96.44 63 ASN B N 1
ATOM 2494 C CA . ASN B 1 63 ? -0.373 25.75 12.852 1 96.44 63 ASN B CA 1
ATOM 2495 C C . ASN B 1 63 ? -1.256 26.375 11.773 1 96.44 63 ASN B C 1
ATOM 2497 O O . ASN B 1 63 ? -1.105 27.562 11.453 1 96.44 63 ASN B O 1
ATOM 2501 N N . GLY B 1 64 ? -2.104 25.594 11.125 1 97.5 64 GLY B N 1
ATOM 2502 C CA . GLY B 1 64 ? -3.105 26.125 10.219 1 97.5 64 GLY B CA 1
ATOM 2503 C C . GLY B 1 64 ? -2.592 26.328 8.805 1 97.5 64 GLY B C 1
ATOM 2504 O O . GLY B 1 64 ? -3.307 26.844 7.945 1 97.5 64 GLY B O 1
ATOM 2505 N N . THR B 1 65 ? -1.39 25.859 8.469 1 95.81 65 THR B N 1
ATOM 2506 C CA . THR B 1 65 ? -0.772 26.109 7.176 1 95.81 65 THR B CA 1
ATOM 2507 C C . THR B 1 65 ? -1.505 25.359 6.066 1 95.81 65 THR B C 1
ATOM 2509 O O . THR B 1 65 ? -1.347 25.672 4.887 1 95.81 65 THR B O 1
ATOM 2512 N N . LYS B 1 66 ? -2.26 24.359 6.398 1 97.44 66 LYS B N 1
ATOM 2513 C CA . LYS B 1 66 ? -3.104 23.703 5.406 1 97.44 66 LYS B CA 1
ATOM 2514 C C . LYS B 1 66 ? -4.562 24.141 5.551 1 97.44 66 LYS B C 1
ATOM 2516 O O . LYS B 1 66 ? -5.273 24.281 4.559 1 97.44 66 LYS B O 1
ATOM 2521 N N . ALA B 1 67 ? -4.973 24.406 6.734 1 98.38 67 ALA B N 1
ATOM 2522 C CA . ALA B 1 67 ? -6.355 24.781 7.004 1 98.38 67 ALA B CA 1
ATOM 2523 C C . ALA B 1 67 ? -6.684 26.141 6.387 1 98.38 67 ALA B C 1
ATOM 2525 O O . ALA B 1 67 ? -7.754 26.312 5.801 1 98.38 67 ALA B O 1
ATOM 2526 N N . VAL B 1 68 ? -5.805 27.094 6.535 1 98.56 68 VAL B N 1
ATOM 2527 C CA . VAL B 1 68 ? -6.066 28.453 6.078 1 98.56 68 VAL B CA 1
ATOM 2528 C C . VAL B 1 68 ? -6.176 28.469 4.555 1 98.56 68 VAL B C 1
ATOM 2530 O O . VAL B 1 68 ? -7.141 29 4.004 1 98.56 68 VAL B O 1
ATOM 2533 N N . PRO B 1 69 ? -5.207 27.844 3.801 1 98.19 69 PRO B N 1
ATOM 2534 C CA . PRO B 1 69 ? -5.383 27.75 2.35 1 98.19 69 PRO B CA 1
ATOM 2535 C C . PRO B 1 69 ? -6.699 27.078 1.954 1 98.19 69 PRO B C 1
ATOM 2537 O O . PRO B 1 69 ? -7.348 27.516 0.996 1 98.19 69 PRO B O 1
ATOM 2540 N N . LEU B 1 70 ? -7.121 26.047 2.611 1 98.5 70 LEU B N 1
ATOM 2541 C CA . LEU B 1 70 ? -8.398 25.406 2.34 1 98.5 70 LEU B CA 1
ATOM 2542 C C . LEU B 1 70 ? -9.555 26.391 2.525 1 98.5 70 LEU B C 1
ATOM 2544 O O . LEU B 1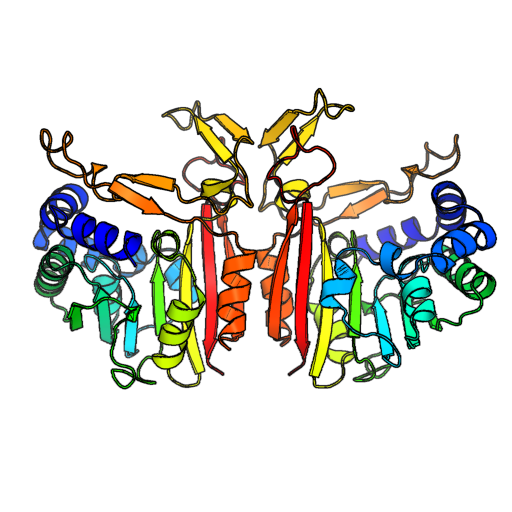 70 ? -10.477 26.438 1.707 1 98.5 70 LEU B O 1
ATOM 2548 N N . ALA B 1 71 ? -9.5 27.141 3.619 1 98.75 71 ALA B N 1
ATOM 2549 C CA . ALA B 1 71 ? -10.516 28.156 3.875 1 98.75 71 ALA B CA 1
ATOM 2550 C C . ALA B 1 71 ? -10.516 29.234 2.787 1 98.75 71 ALA B C 1
ATOM 2552 O O . ALA B 1 71 ? -11.57 29.672 2.346 1 98.75 71 ALA B O 1
ATOM 2553 N N . LEU B 1 72 ? -9.344 29.641 2.385 1 98.38 72 LEU B N 1
ATOM 2554 C CA . LEU B 1 72 ? -9.203 30.625 1.317 1 98.38 72 LEU B CA 1
ATOM 2555 C C . LEU B 1 72 ? -9.859 30.141 0.031 1 98.38 72 LEU B C 1
ATOM 2557 O O . LEU B 1 72 ? -10.359 30.938 -0.76 1 98.38 72 LEU B O 1
ATOM 2561 N N . LEU B 1 73 ? -9.891 28.828 -0.148 1 98 73 LEU B N 1
ATOM 2562 C CA . LEU B 1 73 ? -10.484 28.234 -1.336 1 98 73 LEU B CA 1
ATOM 2563 C C . LEU B 1 73 ? -11.984 28.016 -1.141 1 98 73 LEU B C 1
ATOM 2565 O O . LEU B 1 73 ? -12.656 27.453 -2.008 1 98 73 LEU B O 1
ATOM 2569 N N . GLY B 1 74 ? -12.5 28.359 0.006 1 98.31 74 GLY B N 1
ATOM 2570 C CA . GLY B 1 74 ? -13.938 28.391 0.194 1 98.31 74 GLY B CA 1
ATOM 2571 C C . GLY B 1 74 ? -14.461 27.266 1.062 1 98.31 74 GLY B C 1
ATOM 2572 O O . GLY B 1 74 ? -15.672 27.094 1.197 1 98.31 74 GLY B O 1
ATOM 2573 N N . ALA B 1 75 ? -13.617 26.516 1.666 1 98.75 75 ALA B N 1
ATOM 2574 C CA . ALA B 1 75 ? -14.047 25.422 2.543 1 98.75 75 ALA B CA 1
ATOM 2575 C C . ALA B 1 75 ? -14.375 25.938 3.939 1 98.75 75 ALA B C 1
ATOM 2577 O O . ALA B 1 75 ? -13.891 27 4.348 1 98.75 75 ALA B O 1
ATOM 2578 N N . GLU B 1 76 ? -15.266 25.266 4.586 1 98.88 76 GLU B N 1
ATOM 2579 C CA . GLU B 1 76 ? -15.453 25.422 6.027 1 98.88 76 GLU B CA 1
ATOM 2580 C C . GLU B 1 76 ? -14.562 24.453 6.809 1 98.88 76 GLU B C 1
ATOM 2582 O O . GLU B 1 76 ? -14.859 23.25 6.879 1 98.88 76 GLU B O 1
ATOM 2587 N N . VAL B 1 77 ? -13.516 25 7.434 1 98.88 77 VAL B N 1
ATOM 2588 C CA . VAL B 1 77 ? -12.469 24.125 7.945 1 98.88 77 VAL B CA 1
ATOM 2589 C C . VAL B 1 77 ? -12.492 24.125 9.469 1 98.88 77 VAL B C 1
ATOM 2591 O O . VAL B 1 77 ? -12.578 25.172 10.102 1 98.88 77 VAL B O 1
ATOM 2594 N N . THR B 1 78 ? -12.508 22.953 10.039 1 98.88 78 THR B N 1
ATOM 2595 C CA . THR B 1 78 ? -12.289 22.734 11.461 1 98.88 78 THR B CA 1
ATOM 2596 C C . THR B 1 78 ? -10.953 22.031 11.703 1 98.88 78 THR B C 1
ATOM 2598 O O . THR B 1 78 ? -10.711 20.938 11.164 1 98.88 78 THR B O 1
ATOM 2601 N N . VAL B 1 79 ? -10.109 22.672 12.484 1 98.75 79 VAL B N 1
ATOM 2602 C CA . VAL B 1 79 ? -8.828 22.078 12.867 1 98.75 79 VAL B CA 1
ATOM 2603 C C . VAL B 1 79 ? -8.945 21.422 14.242 1 98.75 79 VAL B C 1
ATOM 2605 O O . VAL B 1 79 ? -9.555 22 15.156 1 98.75 79 VAL B O 1
ATOM 2608 N N . VAL B 1 80 ? -8.453 20.219 14.359 1 98.06 80 VAL B N 1
ATOM 2609 C CA . VAL B 1 80 ? -8.32 19.578 15.664 1 98.06 80 VAL B CA 1
ATOM 2610 C C . VAL B 1 80 ? -6.848 19.328 15.984 1 98.06 80 VAL B C 1
ATOM 2612 O O . VAL B 1 80 ? -6.156 18.641 15.234 1 98.06 80 VAL B O 1
ATOM 2615 N N . ASP B 1 81 ? -6.418 19.891 16.984 1 96.81 81 ASP B N 1
ATOM 2616 C CA . ASP B 1 81 ? -5.043 19.75 17.453 1 96.81 81 ASP B CA 1
ATOM 2617 C C . ASP B 1 81 ? -4.938 20.094 18.938 1 96.81 81 ASP B C 1
ATOM 2619 O O . ASP B 1 81 ? -5.723 20.891 19.453 1 96.81 81 ASP B O 1
ATOM 2623 N N . PHE B 1 82 ? -3.904 19.594 19.609 1 93.56 82 PHE B N 1
ATOM 2624 C CA . PHE B 1 82 ? -3.895 19.719 21.062 1 93.56 82 PHE B CA 1
ATOM 2625 C C . PHE B 1 82 ? -2.963 20.844 21.5 1 93.56 82 PHE B C 1
ATOM 2627 O O . PHE B 1 82 ? -2.857 21.125 22.703 1 93.56 82 PHE B O 1
ATOM 2634 N N . SER B 1 83 ? -2.229 21.438 20.641 1 93.62 83 SER B N 1
ATOM 2635 C CA . SER B 1 83 ? -1.232 22.438 21 1 93.62 83 SER B CA 1
ATOM 2636 C C . SER B 1 83 ? -1.837 23.844 20.984 1 93.62 83 SER B C 1
ATOM 2638 O O . SER B 1 83 ? -2.314 24.312 19.953 1 93.62 83 SER B O 1
ATOM 2640 N N . ASP B 1 84 ? -1.762 24.516 22.156 1 95.31 84 ASP B N 1
ATOM 2641 C CA . ASP B 1 84 ? -2.252 25.891 22.25 1 95.31 84 ASP B CA 1
ATOM 2642 C C . ASP B 1 84 ? -1.407 26.828 21.406 1 95.31 84 ASP B C 1
ATOM 2644 O O . ASP B 1 84 ? -1.924 27.797 20.844 1 95.31 84 ASP B O 1
ATOM 2648 N N . ASP B 1 85 ? -0.088 26.594 21.344 1 94.88 85 ASP B N 1
ATOM 2649 C CA . ASP B 1 85 ? 0.789 27.391 20.484 1 94.88 85 ASP B CA 1
ATOM 2650 C C . ASP B 1 85 ? 0.37 27.281 19.016 1 94.88 85 ASP B C 1
ATOM 2652 O O . ASP B 1 85 ? 0.349 28.281 18.297 1 94.88 85 ASP B O 1
ATOM 2656 N N . ASN B 1 86 ? 0.083 26.094 18.594 1 96.81 86 ASN B N 1
ATOM 2657 C CA . ASN B 1 86 ? -0.405 25.891 17.234 1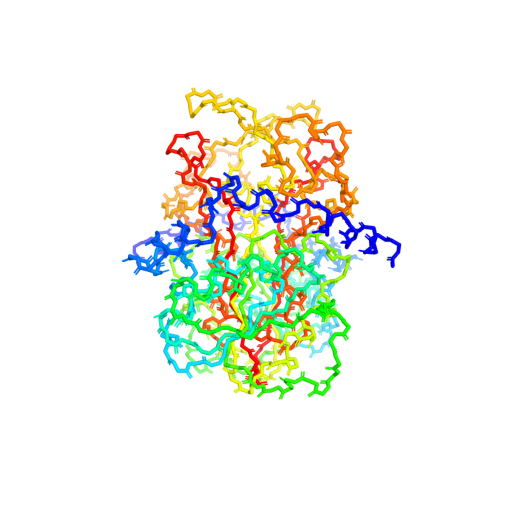 96.81 86 ASN B CA 1
ATOM 2658 C C . ASN B 1 86 ? -1.714 26.641 16.984 1 96.81 86 ASN B C 1
ATOM 2660 O O . ASN B 1 86 ? -1.873 27.297 15.953 1 96.81 86 ASN B O 1
ATOM 2664 N N . ARG B 1 87 ? -2.607 26.562 17.953 1 97.94 87 ARG B N 1
ATOM 2665 C CA . ARG B 1 87 ? -3.896 27.234 17.844 1 97.94 87 ARG B CA 1
ATOM 2666 C C . ARG B 1 87 ? -3.717 28.75 17.656 1 97.94 87 ARG B C 1
ATOM 2668 O O . ARG B 1 87 ? -4.32 29.344 16.75 1 97.94 87 ARG B O 1
ATOM 2675 N N . ARG B 1 88 ? -2.918 29.312 18.516 1 97.88 88 ARG B N 1
ATOM 2676 C CA . ARG B 1 88 ? -2.697 30.766 18.469 1 97.88 88 ARG B CA 1
ATOM 2677 C C . ARG B 1 88 ? -2.178 31.188 17.094 1 97.88 88 ARG B C 1
ATOM 2679 O O . ARG B 1 88 ? -2.719 32.125 16.484 1 97.88 88 ARG B O 1
ATOM 2686 N N . TYR B 1 89 ? -1.116 30.5 16.625 1 97.94 89 TYR B N 1
ATOM 2687 C CA . TYR B 1 89 ? -0.561 30.844 15.32 1 97.94 89 TYR B CA 1
ATOM 2688 C C . TYR B 1 89 ? -1.606 30.672 14.219 1 97.94 89 TYR B C 1
ATOM 2690 O O . TYR B 1 89 ? -1.762 31.547 13.359 1 97.94 89 TYR B O 1
ATOM 2698 N N . ALA B 1 90 ? -2.32 29.609 14.234 1 98.5 90 ALA B N 1
ATOM 2699 C CA . ALA B 1 90 ? -3.297 29.281 13.203 1 98.5 90 ALA B CA 1
ATOM 2700 C C . ALA B 1 90 ? -4.395 30.328 13.125 1 98.5 90 ALA B C 1
ATOM 2702 O O . ALA B 1 90 ? -4.766 30.766 12.031 1 98.5 90 ALA B O 1
ATOM 2703 N N . LEU B 1 91 ? -4.961 30.719 14.281 1 98.69 91 LEU B N 1
ATOM 2704 C CA . LEU B 1 91 ? -6.055 31.688 14.32 1 98.69 91 LEU B CA 1
ATOM 2705 C C . LEU B 1 91 ? -5.582 33.062 13.891 1 98.69 91 LEU B C 1
ATOM 2707 O O . LEU B 1 91 ? -6.293 33.781 13.172 1 98.69 91 LEU B O 1
ATOM 2711 N N . GLU B 1 92 ? -4.387 33.43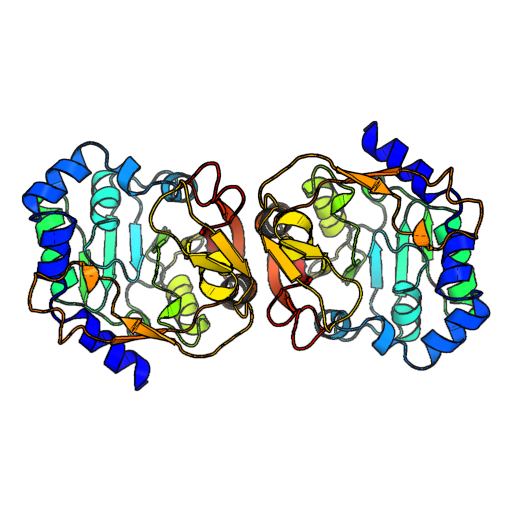8 14.312 1 98.69 92 GLU B N 1
ATOM 2712 C CA . GLU B 1 92 ? -3.818 34.719 13.859 1 98.69 92 GLU B CA 1
ATOM 2713 C C . GLU B 1 92 ? -3.557 34.688 12.359 1 98.69 92 GLU B C 1
ATOM 2715 O O . GLU B 1 92 ? -3.766 35.688 11.672 1 98.69 92 GLU B O 1
ATOM 2720 N N . LEU B 1 93 ? -3.059 33.562 11.875 1 98.56 93 LEU B N 1
ATOM 2721 C CA . LEU B 1 93 ? -2.836 33.375 10.445 1 98.56 93 LEU B CA 1
ATOM 2722 C C . LEU B 1 93 ? -4.141 33.531 9.672 1 98.56 93 LEU B C 1
ATOM 2724 O O . LEU B 1 93 ? -4.195 34.25 8.656 1 98.56 93 LEU B O 1
ATOM 2728 N N . ALA B 1 94 ? -5.176 32.844 10.102 1 98.75 94 ALA B N 1
ATOM 2729 C CA . ALA B 1 94 ? -6.488 32.906 9.469 1 98.75 94 ALA B CA 1
ATOM 2730 C C . ALA B 1 94 ? -7.016 34.344 9.453 1 98.75 94 ALA B C 1
ATOM 2732 O O . ALA B 1 94 ? -7.5 34.812 8.422 1 98.75 94 ALA B O 1
ATOM 2733 N N . GLU B 1 95 ? -6.926 35 10.586 1 98.56 95 GLU B N 1
ATOM 2734 C CA . GLU B 1 95 ? -7.359 36.406 10.695 1 98.56 95 GLU B CA 1
ATOM 2735 C C . GLU B 1 95 ? -6.625 37.281 9.695 1 98.56 95 GLU B C 1
ATOM 2737 O O . GLU B 1 95 ? -7.246 38.062 8.984 1 98.56 95 GLU B O 1
ATOM 2742 N N . ALA B 1 96 ? -5.312 37.125 9.672 1 98.38 96 ALA B N 1
ATOM 2743 C CA . ALA B 1 96 ? -4.488 37.938 8.758 1 98.38 96 ALA B CA 1
ATOM 2744 C C . ALA B 1 96 ? -4.863 37.656 7.305 1 98.38 96 ALA B C 1
ATOM 2746 O O . ALA B 1 96 ? -4.781 38.562 6.457 1 98.38 96 ALA B O 1
ATOM 2747 N N . ALA B 1 97 ? -5.246 36.469 6.984 1 98.25 97 ALA B N 1
ATOM 2748 C CA . ALA B 1 97 ? -5.594 36.062 5.625 1 98.25 97 ALA B CA 1
ATOM 2749 C C . ALA B 1 97 ? -7.027 36.469 5.285 1 98.25 97 ALA B C 1
ATOM 2751 O O . ALA B 1 97 ? -7.465 36.312 4.141 1 98.25 97 ALA B O 1
ATOM 2752 N N . GLY B 1 98 ? -7.809 36.875 6.289 1 98.06 98 GLY B N 1
ATOM 2753 C CA . GLY B 1 98 ? -9.172 37.344 6.07 1 98.06 98 GLY B CA 1
ATOM 2754 C C . GLY B 1 98 ? -10.18 36.219 5.992 1 98.06 98 GLY B C 1
ATOM 2755 O O . GLY B 1 98 ? -11.203 36.312 5.316 1 98.06 98 GLY B O 1
ATOM 2756 N N . VAL B 1 99 ? -9.836 35.062 6.527 1 98.5 99 VAL B N 1
ATOM 2757 C CA . VAL B 1 99 ? -10.75 33.938 6.539 1 98.5 99 VAL B CA 1
ATOM 2758 C C . VAL B 1 99 ? -10.953 33.469 7.977 1 98.5 99 VAL B C 1
ATOM 2760 O O . VAL B 1 99 ? -10.289 33.938 8.898 1 98.5 99 VAL B O 1
ATOM 2763 N N . GLU B 1 100 ? -11.922 32.562 8.141 1 98.31 100 GLU B N 1
ATOM 2764 C CA . GLU B 1 100 ? -12.203 31.984 9.445 1 98.31 100 GLU B CA 1
ATOM 2765 C C . GLU B 1 100 ? -11.977 30.469 9.438 1 98.31 100 GLU B C 1
ATOM 2767 O O . GLU B 1 100 ? -12.297 29.797 8.461 1 98.31 100 GLU B O 1
ATOM 2772 N N . ILE B 1 101 ? -11.391 29.984 10.43 1 98.69 101 ILE B N 1
ATOM 2773 C CA . ILE B 1 101 ? -11.328 28.547 10.695 1 98.69 101 ILE B CA 1
ATOM 2774 C C . ILE B 1 101 ? -11.766 28.266 12.133 1 98.69 101 ILE B C 1
ATOM 2776 O O . ILE B 1 101 ? -11.602 29.109 13.016 1 98.69 101 ILE B O 1
ATOM 2780 N N . ARG B 1 102 ? -12.414 27.188 12.305 1 98.69 102 ARG B N 1
ATOM 2781 C CA . ARG B 1 102 ? -12.711 26.703 13.648 1 98.69 102 ARG B CA 1
ATOM 2782 C C . ARG B 1 102 ? -11.562 25.859 14.188 1 98.69 102 ARG B C 1
ATOM 2784 O O . ARG B 1 102 ? -11.086 24.938 13.516 1 98.69 102 ARG B O 1
ATOM 2791 N N . TYR B 1 103 ? -11.055 26.188 15.336 1 98.5 103 TYR B N 1
ATOM 2792 C CA . TYR B 1 103 ? -9.961 25.438 15.938 1 98.5 103 TYR B CA 1
ATOM 2793 C C . TYR B 1 103 ? -10.406 24.781 17.234 1 98.5 103 TYR B C 1
ATOM 2795 O O . TYR B 1 103 ? -10.805 25.469 18.188 1 98.5 103 TYR B O 1
ATOM 2803 N N . VAL B 1 104 ? -10.383 23.5 17.297 1 98.19 104 VAL B N 1
ATOM 2804 C CA . VAL B 1 104 ? -10.734 22.703 18.469 1 98.19 104 VAL B CA 1
ATOM 2805 C C . VAL B 1 104 ? -9.461 22.219 19.172 1 98.19 104 VAL B C 1
ATOM 2807 O O . VAL B 1 104 ? -8.742 21.375 18.625 1 98.19 104 VAL B O 1
ATOM 2810 N N . LEU B 1 105 ? -9.203 22.812 20.344 1 96.44 105 LEU B N 1
ATOM 2811 C CA . LEU B 1 105 ? -8.07 22.375 21.156 1 96.44 105 LEU B CA 1
ATOM 2812 C C . LEU B 1 105 ? -8.383 21.047 21.859 1 96.44 105 LEU B C 1
ATOM 2814 O O . LEU B 1 105 ? -9.102 21.031 22.859 1 96.44 105 LEU B O 1
ATOM 2818 N N . SER B 1 106 ? -7.852 19.938 21.297 1 95.31 106 SER B N 1
ATOM 2819 C CA . SER B 1 106 ? -8.164 18.625 21.844 1 95.31 106 SER B CA 1
ATOM 2820 C C . SER B 1 106 ? -7.207 17.562 21.297 1 95.31 106 SER B C 1
ATOM 2822 O O . SER B 1 106 ? -6.719 17.672 20.172 1 95.31 106 SER B O 1
ATOM 2824 N N . ASP B 1 107 ? -6.941 16.609 22.203 1 94.69 107 ASP B N 1
ATOM 2825 C CA . ASP B 1 107 ? -6.434 15.336 21.688 1 94.69 107 ASP B CA 1
ATOM 2826 C C . ASP B 1 107 ? -7.457 14.672 20.766 1 94.69 107 ASP B C 1
ATOM 2828 O O . ASP B 1 107 ? -8.617 14.5 21.141 1 94.69 107 ASP B O 1
ATOM 2832 N N . VAL B 1 108 ? -7.02 14.344 19.578 1 96.38 108 VAL B N 1
ATOM 2833 C CA . VAL B 1 108 ? -7.922 13.82 18.562 1 96.38 108 VAL B CA 1
ATOM 2834 C C . VAL B 1 108 ? -8.609 12.555 19.062 1 96.38 108 VAL B C 1
ATOM 2836 O O . VAL B 1 108 ? -9.766 12.297 18.734 1 96.38 108 VAL B O 1
ATOM 2839 N N . LEU B 1 109 ? -7.969 11.734 19.891 1 95.94 109 LEU B N 1
ATOM 2840 C CA . LEU B 1 109 ? -8.523 10.477 20.391 1 95.94 109 LEU B CA 1
ATOM 2841 C C . LEU B 1 109 ? -9.469 10.727 21.562 1 95.94 109 LEU B C 1
ATOM 2843 O O . LEU B 1 109 ? -10.188 9.812 21.984 1 95.94 109 LEU B O 1
ATOM 2847 N N . GLN B 1 110 ? -9.5 11.977 22.016 1 94.44 110 GLN B N 1
ATOM 2848 C CA . GLN B 1 110 ? -10.352 12.305 23.156 1 94.44 110 GLN B CA 1
ATOM 2849 C C . GLN B 1 110 ? -11.523 13.18 22.719 1 94.44 110 GLN B C 1
ATOM 2851 O O . GLN B 1 110 ? -12.266 13.688 23.562 1 94.44 110 GLN B O 1
ATOM 2856 N N . LEU B 1 111 ? -11.57 13.422 21.453 1 94.56 111 LEU B N 1
ATOM 2857 C CA . LEU B 1 111 ? -12.75 14.125 20.969 1 94.56 111 LEU B CA 1
ATOM 2858 C C . LEU B 1 111 ? -14.031 13.406 21.375 1 94.56 111 LEU B C 1
ATOM 2860 O O . LEU B 1 111 ? -14.156 12.195 21.172 1 94.56 111 LEU B O 1
ATOM 2864 N N . PRO B 1 112 ? -14.969 14.148 21.984 1 92.62 112 PRO B N 1
ATOM 2865 C CA . PRO B 1 112 ? -16.203 13.477 22.391 1 92.62 112 PRO B CA 1
ATOM 2866 C C . PRO B 1 112 ? -16.906 12.789 21.219 1 92.62 112 PRO B C 1
ATOM 2868 O O . PRO B 1 112 ? -16.938 13.328 20.109 1 92.62 112 PRO B O 1
ATOM 2871 N N . GLU B 1 113 ? -17.5 11.625 21.453 1 88.44 113 GLU B N 1
ATOM 2872 C CA . GLU B 1 113 ? -18.047 10.75 20.422 1 88.44 113 GLU B CA 1
ATOM 2873 C C . GLU B 1 113 ? -19.141 11.453 19.625 1 88.44 113 GLU B C 1
ATOM 2875 O O . GLU B 1 113 ? -19.234 11.281 18.406 1 88.44 113 GLU B O 1
ATOM 2880 N N . GLU B 1 114 ? -19.844 12.227 20.219 1 91.94 114 GLU B N 1
ATOM 2881 C CA . GLU B 1 114 ? -20.984 12.836 19.531 1 91.94 114 GLU B CA 1
ATOM 2882 C C . GLU B 1 114 ? -20.594 14.141 18.844 1 91.94 114 GLU B C 1
ATOM 2884 O O . GLU B 1 114 ? -21.328 14.641 18 1 91.94 114 GLU B O 1
ATOM 2889 N N . ARG B 1 115 ? -19.453 14.539 19.266 1 92.81 115 ARG B N 1
ATOM 2890 C CA . ARG B 1 115 ? -19.031 15.812 18.688 1 92.81 115 ARG B CA 1
ATOM 2891 C C . ARG B 1 115 ? -18.641 15.656 17.219 1 92.81 115 ARG B C 1
ATOM 2893 O O . ARG B 1 115 ? -17.75 14.859 16.891 1 92.81 115 ARG B O 1
ATOM 2900 N N . PHE B 1 116 ? -19.312 16.359 16.312 1 95.94 116 PHE B N 1
ATOM 2901 C CA . PHE B 1 116 ? -19.047 16.469 14.883 1 95.94 116 PHE B CA 1
ATOM 2902 C C . PHE B 1 116 ? -19.375 15.164 14.172 1 95.94 116 PHE B C 1
ATOM 2904 O O . PHE B 1 116 ? -18.891 14.914 13.07 1 95.94 116 PHE B O 1
ATOM 2911 N N . ALA B 1 117 ? -20.125 14.281 14.789 1 97.62 117 ALA B N 1
ATOM 2912 C CA . ALA B 1 117 ? -20.438 12.992 14.18 1 97.62 117 ALA B CA 1
ATOM 2913 C C . ALA B 1 117 ? -21.141 13.18 12.836 1 97.62 117 ALA B C 1
ATOM 2915 O O . ALA B 1 117 ? -22.188 13.828 12.766 1 97.62 117 ALA B O 1
ATOM 2916 N N . GLY B 1 118 ? -20.516 12.664 11.797 1 98.06 118 GLY B N 1
ATOM 2917 C CA . GLY B 1 118 ? -21.109 12.68 10.477 1 98.06 118 GLY B CA 1
ATOM 2918 C C . GLY B 1 118 ? -21.219 14.078 9.883 1 98.06 118 GLY B C 1
ATOM 2919 O O . GLY B 1 118 ? -22.109 14.344 9.078 1 98.06 118 GLY B O 1
ATOM 2920 N N . GLU B 1 119 ? -20.328 14.938 10.203 1 98.12 119 GLU B N 1
ATOM 2921 C CA . GLU B 1 119 ? -20.531 16.328 9.836 1 98.12 119 GLU B CA 1
ATOM 2922 C C . GLU B 1 119 ? -19.656 16.719 8.648 1 98.12 119 GLU B C 1
ATOM 2924 O O . GLU B 1 119 ? -19.891 17.75 8.008 1 98.12 119 GLU B O 1
ATOM 2929 N N . PHE B 1 120 ? -18.688 15.945 8.422 1 98.88 120 PHE B N 1
ATOM 2930 C CA . PHE B 1 120 ? -17.672 16.453 7.504 1 98.88 120 PHE B CA 1
ATOM 2931 C C . PHE B 1 120 ? -17.75 15.734 6.16 1 98.88 120 PHE B C 1
ATOM 2933 O O . PHE B 1 120 ? -17.969 14.523 6.113 1 98.88 120 PHE B O 1
ATOM 2940 N N . ASP B 1 121 ? -17.578 16.5 5.094 1 98.81 121 ASP B N 1
ATOM 2941 C CA . ASP B 1 121 ? -17.422 15.961 3.746 1 98.81 121 ASP B CA 1
ATOM 2942 C C . ASP B 1 121 ? -16.047 15.312 3.564 1 98.81 121 ASP B C 1
ATOM 2944 O O . ASP B 1 121 ? -15.906 14.336 2.824 1 98.81 121 ASP B O 1
ATOM 2948 N N . LEU B 1 122 ? -15.078 15.906 4.215 1 98.75 122 LEU B N 1
ATOM 2949 C CA . LEU B 1 122 ? -13.68 15.492 4.062 1 98.75 122 LEU B CA 1
ATOM 2950 C C . LEU B 1 122 ? -12.953 15.539 5.402 1 98.75 122 LEU B C 1
ATOM 2952 O O . LEU B 1 122 ? -13.148 16.469 6.191 1 98.75 122 LEU B O 1
ATOM 2956 N N . VAL B 1 123 ? -12.234 14.539 5.676 1 98.88 123 VAL B N 1
ATOM 2957 C CA . VAL B 1 123 ? -11.203 14.594 6.703 1 98.88 123 VAL B CA 1
ATOM 2958 C C . VAL B 1 123 ? -9.82 14.609 6.047 1 98.88 123 VAL B C 1
ATOM 2960 O O . VAL B 1 123 ? -9.508 13.75 5.223 1 98.88 123 VAL B O 1
ATOM 2963 N N . TYR B 1 124 ? -9.117 15.625 6.336 1 98.75 124 TYR B N 1
ATOM 2964 C CA . TYR B 1 124 ? -7.785 15.812 5.77 1 98.75 124 TYR B CA 1
ATOM 2965 C C . TYR B 1 124 ? -6.715 15.688 6.844 1 98.75 124 TYR B C 1
ATOM 2967 O O . TYR B 1 124 ? -6.801 16.312 7.895 1 98.75 124 TYR B O 1
ATOM 2975 N N . MET B 1 125 ? -5.754 14.742 6.609 1 98.31 125 MET B N 1
ATOM 2976 C CA . MET B 1 125 ? -4.613 14.5 7.484 1 98.31 125 MET B CA 1
ATOM 2977 C C . MET B 1 125 ? -3.305 14.547 6.699 1 98.31 125 MET B C 1
ATOM 2979 O O . MET B 1 125 ? -3.174 13.883 5.672 1 98.31 125 MET B O 1
ATOM 2983 N N . GLU B 1 126 ? -2.355 15.312 7.168 1 93.25 126 GLU B N 1
ATOM 2984 C CA . GLU B 1 126 ? -1.168 15.438 6.328 1 93.25 126 GLU B CA 1
ATOM 2985 C C . GLU B 1 126 ? 0.109 15.344 7.16 1 93.25 126 GLU B C 1
ATOM 2987 O O . GLU B 1 126 ? 0.075 15.5 8.383 1 93.25 126 GLU B O 1
ATOM 2992 N N . HIS B 1 127 ? 1.168 14.961 6.723 1 85.94 127 HIS B N 1
ATOM 2993 C CA . HIS B 1 127 ? 2.586 14.688 6.922 1 85.94 127 HIS B CA 1
ATOM 2994 C C . HIS B 1 127 ? 2.947 14.695 8.398 1 85.94 127 HIS B C 1
ATOM 2996 O O . HIS B 1 127 ? 2.73 15.695 9.094 1 85.94 127 HIS B O 1
ATOM 3002 N N . GLY B 1 128 ? 3.543 13.625 8.773 1 91.12 128 GLY B N 1
ATOM 3003 C CA . GLY B 1 128 ? 4.215 13.562 10.062 1 91.12 128 GLY B CA 1
ATOM 3004 C C . GLY B 1 128 ? 3.258 13.461 11.234 1 91.12 128 GLY B C 1
ATOM 3005 O O . GLY B 1 128 ? 3.432 14.141 12.25 1 91.12 128 GLY B O 1
ATOM 3006 N N . ILE B 1 129 ? 2.205 12.688 11.094 1 94.44 129 ILE B N 1
ATOM 3007 C CA . ILE B 1 129 ? 1.222 12.656 12.172 1 94.44 129 ILE B CA 1
ATOM 3008 C C . ILE B 1 129 ? 0.987 11.211 12.617 1 94.44 129 ILE B C 1
ATOM 3010 O O . ILE B 1 129 ? 0.785 10.945 13.797 1 94.44 129 ILE B O 1
ATOM 3014 N N . LEU B 1 130 ? 1.094 10.219 11.719 1 97.31 130 LEU B N 1
ATOM 3015 C CA . LEU B 1 130 ? 0.732 8.844 12.055 1 97.31 130 LEU B CA 1
ATOM 3016 C C . LEU B 1 130 ? 1.725 8.25 13.055 1 97.31 130 LEU B C 1
ATOM 3018 O O . LEU B 1 130 ? 1.351 7.438 13.898 1 97.31 130 LEU B O 1
ATOM 3022 N N . HIS B 1 131 ? 2.969 8.703 12.875 1 96.31 131 HIS B N 1
ATOM 3023 C CA . HIS B 1 131 ? 4.035 8.102 13.664 1 96.31 131 HIS B CA 1
ATOM 3024 C C . HIS B 1 131 ? 3.883 8.438 15.148 1 96.31 131 HIS B C 1
ATOM 3026 O O . HIS B 1 131 ? 4.559 7.859 15.992 1 96.31 131 HIS B O 1
ATOM 3032 N N . TYR B 1 132 ? 2.986 9.273 15.562 1 93.94 132 TYR B N 1
ATOM 3033 C CA . TYR B 1 132 ? 2.76 9.617 16.953 1 93.94 132 TYR B CA 1
ATOM 3034 C C . TYR B 1 132 ? 1.793 8.641 17.609 1 93.94 132 TYR B C 1
ATOM 3036 O O . TYR B 1 132 ? 1.576 8.688 18.828 1 93.94 132 TYR B O 1
ATOM 3044 N N . PHE B 1 133 ? 1.217 7.715 16.828 1 95.12 133 PHE B N 1
ATOM 3045 C CA . PHE B 1 133 ? 0.248 6.75 17.344 1 95.12 133 PHE B CA 1
ATOM 3046 C C . PHE B 1 133 ? 0.866 5.363 17.438 1 95.12 133 PHE B C 1
ATOM 3048 O O . PHE B 1 133 ? 1.601 4.941 16.531 1 95.12 133 PHE B O 1
ATOM 3055 N N . GLN B 1 134 ? 0.547 4.652 18.5 1 93.81 134 GLN B N 1
ATOM 3056 C CA . GLN B 1 134 ? 1.021 3.283 18.656 1 93.81 134 GLN B CA 1
ATOM 3057 C C . GLN B 1 134 ? 0.017 2.285 18.094 1 93.81 134 GLN B C 1
ATOM 3059 O O . GLN B 1 134 ? 0.347 1.116 17.875 1 93.81 134 GLN B O 1
ATOM 3064 N N . ASP B 1 135 ? -1.11 2.672 17.953 1 96.12 135 ASP B N 1
ATOM 3065 C CA . ASP B 1 135 ? -2.203 1.971 17.281 1 96.12 135 ASP B CA 1
ATOM 3066 C C . ASP B 1 135 ? -3.008 2.92 16.406 1 96.12 135 ASP B C 1
ATOM 3068 O O . ASP B 1 135 ? -3.463 3.969 16.859 1 96.12 135 ASP B O 1
ATOM 3072 N N . LEU B 1 136 ? -3.178 2.555 15.164 1 98.25 136 LEU B N 1
ATOM 3073 C CA . LEU B 1 136 ? -3.814 3.471 14.227 1 98.25 136 LEU B CA 1
ATOM 3074 C C . LEU B 1 136 ? -5.332 3.312 14.258 1 98.25 136 LEU B C 1
ATOM 3076 O O . LEU B 1 136 ? -6.059 4.188 13.781 1 98.25 136 LEU B O 1
ATOM 3080 N N . ARG B 1 137 ? -5.875 2.236 14.75 1 97.62 137 ARG B N 1
ATOM 3081 C CA . ARG B 1 137 ? -7.289 1.898 14.617 1 97.62 137 ARG B CA 1
ATOM 3082 C C . ARG B 1 137 ? -8.164 2.924 15.328 1 97.62 137 ARG B C 1
ATOM 3084 O O . ARG B 1 137 ? -9.156 3.396 14.766 1 97.62 137 ARG B O 1
ATOM 3091 N N . PRO B 1 138 ? -7.773 3.361 16.609 1 97.81 138 PRO B N 1
ATOM 3092 C CA . PRO B 1 138 ? -8.602 4.383 17.25 1 97.81 138 PRO B CA 1
ATOM 3093 C C . PRO B 1 138 ? -8.68 5.676 16.438 1 97.81 138 PRO B C 1
ATOM 3095 O O . PRO B 1 138 ? -9.727 6.328 16.406 1 97.81 138 PRO B O 1
ATOM 3098 N N . LEU B 1 139 ? -7.562 6.055 15.852 1 98.25 139 LEU B N 1
ATOM 3099 C CA . LEU B 1 139 ? -7.531 7.27 15.047 1 98.25 139 LEU B CA 1
ATOM 3100 C C . LEU B 1 139 ? -8.508 7.172 13.875 1 98.25 139 LEU B C 1
ATOM 3102 O O . LEU B 1 139 ? -9.305 8.086 13.648 1 98.25 139 LEU B O 1
ATOM 3106 N N . PHE B 1 140 ? -8.484 6.051 13.188 1 98.62 140 PHE B N 1
ATOM 3107 C CA . PHE B 1 140 ? -9.32 5.91 12 1 98.62 140 PHE B CA 1
ATOM 3108 C C . PHE B 1 140 ? -10.773 5.672 12.391 1 98.62 140 PHE B C 1
ATOM 3110 O O . PHE B 1 140 ? -11.688 5.945 11.602 1 98.62 140 PHE B O 1
ATOM 3117 N N . ARG B 1 141 ? -11.023 5.203 13.57 1 97.94 141 ARG B N 1
ATOM 3118 C CA . ARG B 1 141 ? -12.383 5.18 14.094 1 97.94 141 ARG B CA 1
ATOM 3119 C C . ARG B 1 141 ? -12.938 6.59 14.25 1 97.94 141 ARG B C 1
ATOM 3121 O O . ARG B 1 141 ? -14.109 6.844 13.938 1 97.94 141 ARG B O 1
ATOM 3128 N N . VAL B 1 142 ? -12.086 7.496 14.758 1 98.44 142 VAL B N 1
ATOM 3129 C CA . VAL B 1 142 ? -12.477 8.898 14.859 1 98.44 142 VAL B CA 1
ATOM 3130 C C . VAL B 1 142 ? -12.781 9.453 13.469 1 98.44 142 VAL B C 1
ATOM 3132 O O . VAL B 1 142 ? -13.805 10.117 13.273 1 98.44 142 VAL B O 1
ATOM 3135 N N . VAL B 1 143 ? -11.922 9.156 12.492 1 98.75 143 VAL B N 1
ATOM 3136 C CA . VAL B 1 143 ? -12.102 9.625 11.125 1 98.75 143 VAL B CA 1
ATOM 3137 C C . VAL B 1 143 ? -13.461 9.164 10.594 1 98.75 143 VAL B C 1
ATOM 3139 O O . VAL B 1 143 ? -14.234 9.969 10.07 1 98.75 143 VAL B O 1
ATOM 3142 N N . ARG B 1 144 ? -13.719 7.906 10.766 1 98.56 144 ARG B N 1
ATOM 3143 C CA . ARG B 1 144 ? -14.984 7.355 10.289 1 98.56 144 ARG B CA 1
ATOM 3144 C C . ARG B 1 144 ? -16.172 8.047 10.953 1 98.56 144 ARG B C 1
ATOM 3146 O O . ARG B 1 144 ? -17.156 8.367 10.289 1 98.56 144 ARG B O 1
ATOM 3153 N N . ARG B 1 145 ? -16.078 8.242 12.227 1 98.25 145 ARG B N 1
ATOM 3154 C CA . ARG B 1 145 ? -17.156 8.875 12.977 1 98.25 145 ARG B CA 1
ATOM 3155 C C . ARG B 1 145 ? -17.406 10.289 12.469 1 98.25 145 ARG B C 1
ATOM 3157 O O . ARG B 1 145 ? -18.562 10.719 12.367 1 98.25 145 ARG B O 1
ATOM 3164 N N . LEU B 1 146 ? -16.406 11.016 12.156 1 98.69 146 LEU B N 1
ATOM 3165 C CA . LEU B 1 146 ? -16.5 12.422 11.773 1 98.69 146 LEU B CA 1
ATOM 3166 C C . LEU B 1 146 ? -17.078 12.555 10.367 1 98.69 146 LEU B C 1
ATOM 3168 O O . LEU B 1 146 ? -17.75 13.539 10.062 1 98.69 146 LEU B O 1
ATOM 3172 N N . LEU B 1 147 ? -16.797 11.594 9.547 1 98.75 147 LEU B N 1
ATOM 3173 C CA . LEU B 1 147 ? -17.203 11.656 8.148 1 98.75 147 LEU B CA 1
ATOM 3174 C C . LEU B 1 147 ? -18.703 11.383 8.008 1 98.75 147 LEU B C 1
ATOM 3176 O O . LEU B 1 147 ? -19.25 10.508 8.68 1 98.75 147 LEU B O 1
ATOM 3180 N N . ARG B 1 148 ? -19.344 12.148 7.152 1 98.56 148 ARG B N 1
ATOM 3181 C CA . ARG B 1 148 ? -20.672 11.773 6.711 1 98.56 148 ARG B CA 1
ATOM 3182 C C . ARG B 1 148 ? -20.625 10.555 5.797 1 98.56 148 ARG B C 1
ATOM 3184 O O . ARG B 1 148 ? -19.562 10.188 5.297 1 98.56 148 ARG B O 1
ATOM 3191 N N . GLN B 1 149 ? -21.828 9.953 5.629 1 98.12 149 GLN B N 1
ATOM 3192 C CA . GLN B 1 149 ? -21.891 8.898 4.621 1 98.12 149 GLN B CA 1
ATOM 3193 C C . GLN B 1 149 ? -21.438 9.414 3.258 1 98.12 149 GLN B C 1
ATOM 3195 O O . GLN B 1 149 ? -21.906 10.469 2.807 1 98.12 149 GLN B O 1
ATOM 3200 N N . GLY B 1 150 ? -20.547 8.703 2.633 1 97.88 150 GLY B N 1
ATOM 3201 C CA . GLY B 1 150 ? -20.016 9.141 1.353 1 97.88 150 GLY B CA 1
ATOM 3202 C C . GLY B 1 150 ? -18.844 10.109 1.488 1 97.88 150 GLY B C 1
ATOM 3203 O O . GLY B 1 150 ? -18.234 10.484 0.492 1 97.88 150 GLY B O 1
ATOM 3204 N N . GLY B 1 151 ? -18.562 10.539 2.758 1 98.62 151 GLY B N 1
ATOM 3205 C CA . GLY B 1 151 ? -17.422 11.414 2.998 1 98.62 151 GLY B CA 1
ATOM 3206 C C . GLY B 1 151 ? -16.094 10.742 2.74 1 98.62 151 GLY B C 1
ATOM 3207 O O . GLY B 1 151 ? -16.016 9.516 2.639 1 98.62 151 GLY B O 1
ATOM 3208 N N . GLN B 1 152 ? -15.023 11.562 2.635 1 98.56 152 GLN B N 1
ATOM 3209 C CA . GLN B 1 152 ? -13.742 11.023 2.186 1 98.56 152 GLN B CA 1
ATOM 3210 C C . GLN B 1 152 ? -12.625 11.391 3.158 1 98.56 152 GLN B C 1
ATOM 3212 O O . GLN B 1 152 ? -12.609 12.492 3.709 1 98.56 152 GLN B O 1
ATOM 3217 N N . LEU B 1 153 ? -11.781 10.422 3.342 1 98.88 153 LEU B N 1
ATOM 3218 C CA . LEU B 1 153 ? -10.492 10.648 3.98 1 98.88 153 LEU B CA 1
ATOM 3219 C C . LEU B 1 153 ? -9.414 10.914 2.938 1 98.88 153 LEU B C 1
ATOM 3221 O O . LEU B 1 153 ? -9.312 10.195 1.939 1 98.88 153 LEU B O 1
ATOM 3225 N N . VAL B 1 154 ? -8.672 11.969 3.057 1 98.81 154 VAL B N 1
ATOM 3226 C CA . VAL B 1 154 ? -7.426 12.211 2.338 1 98.81 154 VAL B CA 1
ATOM 3227 C C . VAL B 1 154 ? -6.262 12.266 3.324 1 98.81 154 VAL B C 1
ATOM 3229 O O . VAL B 1 154 ? -6.156 13.195 4.121 1 98.81 154 VAL B O 1
ATOM 3232 N N . LEU B 1 155 ? -5.434 11.258 3.283 1 98.69 155 LEU B N 1
ATOM 3233 C CA . LEU B 1 155 ? -4.301 11.094 4.191 1 98.69 155 LEU B CA 1
ATOM 3234 C C . LEU B 1 155 ? -2.982 11.133 3.428 1 98.69 155 LEU B C 1
ATOM 3236 O O . LEU B 1 155 ? -2.787 10.367 2.48 1 98.69 155 LEU B O 1
ATOM 3240 N N . GLN B 1 156 ? -2.158 12.047 3.742 1 97.88 156 GLN B N 1
ATOM 3241 C CA . GLN B 1 156 ? -0.803 12.109 3.207 1 97.88 156 GLN B CA 1
ATOM 3242 C C . GLN B 1 156 ? 0.233 11.914 4.312 1 97.88 156 GLN B C 1
ATOM 3244 O O . GLN B 1 156 ? 0.121 12.508 5.387 1 97.88 156 GLN B O 1
ATOM 3249 N N . ASP B 1 157 ? 1.174 11.109 4.102 1 97.5 157 ASP B N 1
ATOM 3250 C CA . ASP B 1 157 ? 2.24 10.914 5.078 1 97.5 157 ASP B CA 1
ATOM 3251 C C . ASP B 1 157 ? 3.529 10.453 4.402 1 97.5 157 ASP B C 1
ATOM 3253 O O . ASP B 1 157 ? 3.592 10.359 3.174 1 97.5 157 ASP B O 1
ATOM 3257 N N . PHE B 1 158 ? 4.582 10.32 5.191 1 96.94 158 PHE B N 1
ATOM 3258 C CA . PHE B 1 158 ? 5.891 9.953 4.664 1 96.94 158 PHE B CA 1
ATOM 3259 C C . PHE B 1 158 ? 5.941 8.469 4.332 1 96.94 158 PHE B C 1
ATOM 3261 O O . PHE B 1 158 ? 5.324 7.652 5.016 1 96.94 158 PHE B O 1
ATOM 3268 N N . HIS B 1 159 ? 6.625 8.164 3.338 1 98.19 159 HIS B N 1
ATOM 3269 C CA . HIS B 1 159 ? 6.723 6.785 2.869 1 98.19 159 HIS B CA 1
ATOM 3270 C C . HIS B 1 159 ? 7.707 5.98 3.717 1 98.19 159 HIS B C 1
ATOM 3272 O O . HIS B 1 159 ? 8.797 6.461 4.031 1 98.19 159 HIS B O 1
ATOM 3278 N N . PRO B 1 160 ? 7.414 4.711 4.039 1 98.06 160 PRO B N 1
ATOM 3279 C CA . PRO B 1 160 ? 8.266 3.922 4.93 1 98.06 160 PRO B CA 1
ATOM 3280 C C . PRO B 1 160 ? 9.609 3.564 4.297 1 98.06 160 PRO B C 1
ATOM 3282 O O . PRO B 1 160 ? 10.57 3.262 5.008 1 98.06 160 PRO B O 1
ATOM 3285 N N . VAL B 1 161 ? 9.703 3.527 2.955 1 97.94 161 VAL B N 1
ATOM 3286 C CA . VAL B 1 161 ? 11 3.334 2.312 1 97.94 161 VAL B CA 1
ATOM 3287 C C . VAL B 1 161 ? 11.984 4.391 2.803 1 97.94 161 VAL B C 1
ATOM 3289 O O . VAL B 1 161 ? 13.148 4.09 3.068 1 97.94 161 VAL B O 1
ATOM 3292 N N . THR B 1 162 ? 11.523 5.594 2.912 1 95.25 162 THR B N 1
ATOM 3293 C CA . THR B 1 162 ? 12.359 6.723 3.318 1 95.25 162 THR B CA 1
ATOM 3294 C C . THR B 1 162 ? 12.492 6.773 4.836 1 95.25 162 THR B C 1
ATOM 3296 O O . THR B 1 162 ? 13.555 7.098 5.359 1 95.25 162 THR B O 1
ATOM 3299 N N . THR B 1 163 ? 11.508 6.395 5.551 1 95.69 163 THR B N 1
ATOM 3300 C CA . THR B 1 163 ? 11.531 6.617 6.992 1 95.69 163 THR B CA 1
ATOM 3301 C C . THR B 1 163 ? 12.062 5.387 7.723 1 95.69 163 THR B C 1
ATOM 3303 O O . THR B 1 163 ? 12.5 5.48 8.867 1 95.69 163 THR B O 1
ATOM 3306 N N . LYS B 1 164 ? 11.984 4.234 7.074 1 97.38 164 LYS B N 1
ATOM 3307 C CA . LYS B 1 164 ? 12.281 3.018 7.824 1 97.38 164 LYS B CA 1
ATOM 3308 C C . LYS B 1 164 ? 13.414 2.232 7.172 1 97.38 164 LYS B C 1
ATOM 3310 O O . LYS B 1 164 ? 14.164 1.527 7.852 1 97.38 164 LYS B O 1
ATOM 3315 N N . LEU B 1 165 ? 13.547 2.322 5.871 1 97.12 165 LEU B N 1
ATOM 3316 C CA . LEU B 1 165 ? 14.383 1.343 5.184 1 97.12 165 LEU B CA 1
ATOM 3317 C C . LEU B 1 165 ? 15.727 1.953 4.789 1 97.12 165 LEU B C 1
ATOM 3319 O O . LEU B 1 165 ? 16.766 1.325 4.961 1 97.12 165 LEU B O 1
ATOM 3323 N N . ILE B 1 166 ? 15.672 3.16 4.207 1 95.56 166 ILE B N 1
ATOM 3324 C CA . ILE B 1 166 ? 16.859 3.762 3.607 1 95.56 166 ILE B CA 1
ATOM 3325 C C . ILE B 1 166 ? 17.344 4.914 4.48 1 95.56 166 ILE B C 1
ATOM 3327 O O . ILE B 1 166 ? 16.547 5.676 5.023 1 95.56 166 ILE B O 1
ATOM 3331 N N . SER B 1 167 ? 18.578 5.039 4.609 1 91.88 167 SER B N 1
ATOM 3332 C CA . SER B 1 167 ? 19.203 6.234 5.156 1 91.88 167 SER B CA 1
ATOM 3333 C C . SER B 1 167 ? 19.984 6.992 4.082 1 91.88 167 SER B C 1
ATOM 3335 O O . SER B 1 167 ? 20.422 6.398 3.1 1 91.88 167 SER B O 1
ATOM 3337 N N . SER B 1 168 ? 19.938 8.242 4.238 1 87.56 168 SER B N 1
ATOM 3338 C CA . SER B 1 168 ? 20.625 9.094 3.271 1 87.56 168 SER B CA 1
ATOM 3339 C C . SER B 1 168 ? 21.719 9.914 3.939 1 87.56 168 SER B C 1
ATOM 3341 O O . SER B 1 168 ? 21.547 10.391 5.062 1 87.56 168 SER B O 1
ATOM 3343 N N . ARG B 1 169 ? 22.938 9.789 3.359 1 81.19 169 ARG B N 1
ATOM 3344 C CA . ARG B 1 169 ? 24.047 10.602 3.846 1 81.19 169 ARG B CA 1
ATOM 3345 C C . ARG B 1 169 ? 24.516 11.578 2.775 1 81.19 169 ARG B C 1
ATOM 3347 O O . ARG B 1 169 ? 24.562 11.242 1.593 1 81.19 169 ARG B O 1
ATOM 3354 N N . GLY B 1 170 ? 24.781 12.867 3.184 1 71.31 170 GLY B N 1
ATOM 3355 C CA . GLY B 1 170 ? 25.359 13.875 2.299 1 71.31 170 GLY B CA 1
ATOM 3356 C C . GLY B 1 170 ? 24.453 15.086 2.123 1 71.31 170 GLY B C 1
ATOM 3357 O O . GLY B 1 170 ? 23.234 14.992 2.305 1 71.31 170 GLY B O 1
ATOM 3358 N N . THR B 1 171 ? 24.859 16.297 2.27 1 60.44 171 THR B N 1
ATOM 3359 C CA . THR B 1 171 ? 24.156 17.578 2.352 1 60.44 171 THR B CA 1
ATOM 3360 C C . THR B 1 171 ? 23.75 18.062 0.964 1 60.44 171 THR B C 1
ATOM 3362 O O . THR B 1 171 ? 22.891 18.938 0.834 1 60.44 171 THR B O 1
ATOM 3365 N N . THR B 1 172 ? 24.562 17.734 -0.133 1 58.94 172 THR B N 1
ATOM 3366 C CA . THR B 1 172 ? 24.234 18.328 -1.423 1 58.94 172 THR B CA 1
ATOM 3367 C C . THR B 1 172 ? 23.797 17.25 -2.422 1 58.94 172 THR B C 1
ATOM 3369 O O . THR B 1 172 ? 24.141 16.078 -2.264 1 58.94 172 THR B O 1
ATOM 3372 N N . ALA B 1 173 ? 22.703 17.672 -3.215 1 54.62 173 ALA B N 1
ATOM 3373 C CA . ALA B 1 173 ? 22.219 16.812 -4.289 1 54.62 173 ALA B CA 1
ATOM 3374 C C . ALA B 1 173 ? 23.375 16.141 -5.027 1 54.62 173 ALA B C 1
ATOM 3376 O O . ALA B 1 173 ? 23.203 15.094 -5.648 1 54.62 173 ALA B O 1
ATOM 3377 N N . ASN B 1 174 ? 24.547 16.734 -4.938 1 57.22 174 ASN B N 1
ATOM 3378 C CA . ASN B 1 174 ? 25.656 16.266 -5.754 1 57.22 174 ASN B CA 1
ATOM 3379 C C . ASN B 1 174 ? 26.359 15.078 -5.094 1 57.22 174 ASN B C 1
ATOM 3381 O O . ASN B 1 174 ? 27.219 14.438 -5.711 1 57.22 174 ASN B O 1
ATOM 3385 N N . ILE B 1 175 ? 25.938 14.859 -3.787 1 64.62 175 ILE B N 1
ATOM 3386 C CA . ILE B 1 175 ? 26.766 13.883 -3.092 1 64.62 175 ILE B CA 1
ATOM 3387 C C . ILE B 1 175 ? 25.875 12.922 -2.303 1 64.62 175 ILE B C 1
ATOM 3389 O O . ILE B 1 175 ? 26.359 12.102 -1.53 1 64.62 175 ILE B O 1
ATOM 3393 N N . ARG B 1 176 ? 24.594 12.906 -2.504 1 79.5 176 ARG B N 1
ATOM 3394 C CA . ARG B 1 176 ? 23.781 12.102 -1.592 1 79.5 176 ARG B CA 1
ATOM 3395 C C . ARG B 1 176 ? 23.891 10.625 -1.928 1 79.5 176 ARG B C 1
ATOM 3397 O O . ARG B 1 176 ? 23.812 10.234 -3.096 1 79.5 176 ARG B O 1
ATOM 3404 N N . LYS B 1 177 ? 24.297 9.898 -0.941 1 84.88 177 LYS B N 1
ATOM 3405 C CA . LYS B 1 177 ? 24.359 8.438 -1.029 1 84.88 177 LYS B CA 1
ATOM 3406 C C . LYS B 1 177 ? 23.266 7.789 -0.189 1 84.88 177 LYS B C 1
ATOM 3408 O O . LYS B 1 177 ? 22.984 8.242 0.923 1 84.88 177 LYS B O 1
ATOM 3413 N N . HIS B 1 178 ? 22.594 6.895 -0.809 1 91.56 178 HIS B N 1
ATOM 3414 C CA . HIS B 1 178 ? 21.547 6.172 -0.101 1 91.56 178 HIS B CA 1
ATOM 3415 C C . HIS B 1 178 ? 22.016 4.77 0.282 1 91.56 178 HIS B C 1
ATOM 3417 O O . HIS B 1 178 ? 22.656 4.086 -0.513 1 91.56 178 HIS B O 1
ATOM 3423 N N . LYS B 1 179 ? 21.766 4.406 1.49 1 91.69 179 LYS B N 1
ATOM 3424 C CA . LYS B 1 179 ? 22.141 3.09 2.006 1 91.69 179 LYS B CA 1
ATOM 3425 C C . LYS B 1 179 ? 20.906 2.34 2.508 1 91.69 179 LYS B C 1
ATOM 3427 O O . LYS B 1 179 ? 20.031 2.93 3.143 1 91.69 179 LYS B O 1
ATOM 3432 N N . VAL B 1 180 ? 20.875 1.044 2.137 1 93.88 180 VAL B N 1
ATOM 3433 C CA . VAL B 1 180 ? 19.844 0.169 2.695 1 93.88 180 VAL B CA 1
ATOM 3434 C C . VAL B 1 180 ? 20.312 -0.38 4.043 1 93.88 180 VAL B C 1
ATOM 3436 O O . VAL B 1 180 ? 20.969 -1.42 4.098 1 93.88 180 VAL B O 1
ATOM 3439 N N . ASP B 1 181 ? 19.984 0.299 5.145 1 92.56 181 ASP B N 1
ATOM 3440 C CA . ASP B 1 181 ? 20.5 -0.109 6.445 1 92.56 181 ASP B CA 1
ATOM 3441 C C . ASP B 1 181 ? 19.406 -0.075 7.508 1 92.56 181 ASP B C 1
ATOM 3443 O O . ASP B 1 181 ? 19.672 -0.265 8.695 1 92.56 181 ASP B O 1
ATOM 3447 N N . GLY B 1 182 ? 18.203 0.206 7.078 1 94.44 182 GLY B N 1
ATOM 3448 C CA . GLY B 1 182 ? 17.078 0.208 8 1 94.44 182 GLY B CA 1
ATOM 3449 C C . GLY B 1 182 ? 16.312 -1.104 8.023 1 94.44 182 GLY B C 1
ATOM 3450 O O . GLY B 1 182 ? 16.703 -2.064 7.359 1 94.44 182 GLY B O 1
ATOM 3451 N N . ASP B 1 183 ? 15.312 -1.156 8.914 1 96.62 183 ASP B N 1
ATOM 3452 C CA . ASP B 1 183 ? 14.391 -2.279 9.039 1 96.62 183 ASP B CA 1
ATOM 3453 C C . ASP B 1 183 ? 12.953 -1.835 8.781 1 96.62 183 ASP B C 1
ATOM 3455 O O . ASP B 1 183 ? 12.32 -1.229 9.648 1 96.62 183 ASP B O 1
ATOM 3459 N N . TYR B 1 184 ? 12.492 -2.211 7.578 1 98 184 TYR B N 1
ATOM 3460 C CA . TYR B 1 184 ? 11.164 -1.82 7.121 1 98 184 TYR B CA 1
ATOM 3461 C C . TYR B 1 184 ? 10.086 -2.316 8.078 1 98 184 TYR B C 1
ATOM 3463 O O . TYR B 1 184 ? 9.016 -1.711 8.188 1 98 184 TYR B O 1
ATOM 3471 N N . PHE B 1 185 ? 10.305 -3.297 8.844 1 97.75 185 PHE B N 1
ATOM 3472 C CA . PHE B 1 185 ? 9.266 -3.965 9.617 1 97.75 185 PHE B CA 1
ATOM 3473 C C . PHE B 1 185 ? 9.438 -3.68 11.102 1 97.75 185 PHE B C 1
ATOM 3475 O O . PHE B 1 185 ? 8.672 -4.184 11.93 1 97.75 185 PHE B O 1
ATOM 3482 N N . SER B 1 186 ? 10.445 -2.867 11.461 1 96 186 SER B N 1
ATOM 3483 C CA . SER B 1 186 ? 10.656 -2.555 12.875 1 96 186 SER B CA 1
ATOM 3484 C C . SER B 1 186 ? 9.445 -1.833 13.469 1 96 186 SER B C 1
ATOM 3486 O O . SER B 1 186 ? 8.906 -0.908 12.859 1 96 186 SER B O 1
ATOM 3488 N N . ALA B 1 187 ? 9.023 -2.291 14.602 1 94.44 187 ALA B N 1
ATOM 3489 C CA . ALA B 1 187 ? 7.949 -1.63 15.336 1 94.44 187 ALA B CA 1
ATOM 3490 C C . ALA B 1 187 ? 8.492 -0.877 16.547 1 94.44 187 ALA B C 1
ATOM 3492 O O . ALA B 1 187 ? 7.73 -0.428 17.406 1 94.44 187 ALA B O 1
ATOM 3493 N N . GLU B 1 188 ? 9.734 -0.75 16.562 1 93.69 188 GLU B N 1
ATOM 3494 C CA . GLU B 1 188 ? 10.383 -0.105 17.703 1 93.69 188 GLU B CA 1
ATOM 3495 C C . GLU B 1 188 ? 10.086 1.392 17.719 1 93.69 188 GLU B C 1
ATOM 3497 O O . GLU B 1 188 ? 10.016 2.035 16.672 1 93.69 188 GLU B O 1
ATOM 3502 N N . LEU B 1 189 ? 9.922 1.861 18.969 1 93.31 189 LEU B N 1
ATOM 3503 C CA . LEU B 1 189 ? 9.766 3.301 19.141 1 93.31 189 LEU B CA 1
ATOM 3504 C C . LEU B 1 189 ? 11.109 4.016 19 1 93.31 189 LEU B C 1
ATOM 3506 O O . LEU B 1 189 ? 12.109 3.576 19.562 1 93.31 189 LEU B O 1
ATOM 3510 N N . GLU B 1 190 ? 11.07 5.031 18.219 1 92.19 190 GLU B N 1
ATOM 3511 C CA . GLU B 1 190 ? 12.266 5.848 18.031 1 92.19 190 GLU B CA 1
ATOM 3512 C C . GLU B 1 190 ? 12.141 7.184 18.766 1 92.19 190 GLU B C 1
ATOM 3514 O O . GLU B 1 190 ? 11.086 7.824 18.719 1 92.19 190 GLU B O 1
ATOM 3519 N N . GLU B 1 191 ? 13.18 7.484 19.438 1 91.31 191 GLU B N 1
ATOM 3520 C CA . GLU B 1 191 ? 13.219 8.812 20.047 1 91.31 191 GLU B CA 1
ATOM 3521 C C . GLU B 1 191 ? 13.797 9.844 19.078 1 91.31 191 GLU B C 1
ATOM 3523 O O . GLU B 1 191 ? 14.867 9.625 18.5 1 91.31 191 GLU B O 1
ATOM 3528 N N . LYS B 1 192 ? 13.039 10.922 18.859 1 89.62 192 LYS B N 1
ATOM 3529 C CA . LYS B 1 192 ? 13.469 12.016 18 1 89.62 192 LYS B CA 1
ATOM 3530 C C . LYS B 1 192 ? 13.133 13.367 18.594 1 89.62 192 LYS B C 1
ATOM 3532 O O . LYS B 1 192 ? 12.297 13.461 19.5 1 89.62 192 LYS B O 1
ATOM 3537 N N . GLU B 1 193 ? 13.906 14.312 18.109 1 85.94 193 GLU B N 1
ATOM 3538 C CA . GLU B 1 193 ? 13.477 15.672 18.422 1 85.94 193 GLU B CA 1
ATOM 3539 C C . GLU B 1 193 ? 12.148 16 17.75 1 85.94 193 GLU B C 1
ATOM 3541 O O . GLU B 1 193 ? 11.859 15.516 16.656 1 85.94 193 GLU B O 1
ATOM 3546 N N . VAL B 1 194 ? 11.383 16.828 18.5 1 85.62 194 VAL B N 1
ATOM 3547 C CA . VAL B 1 194 ? 10.117 17.281 17.906 1 85.62 194 VAL B CA 1
ATOM 3548 C C . VAL B 1 194 ? 10.391 17.984 16.578 1 85.62 194 VAL B C 1
ATOM 3550 O O . VAL B 1 194 ? 11.43 18.609 16.406 1 85.62 194 VAL B O 1
ATOM 3553 N N . ALA B 1 195 ? 9.461 17.906 15.656 1 83 195 ALA B N 1
ATOM 3554 C CA . ALA B 1 195 ? 9.648 18.328 14.266 1 83 195 ALA B CA 1
ATOM 3555 C C . ALA B 1 195 ? 10.016 19.797 14.18 1 83 195 ALA B C 1
ATOM 3557 O O . ALA B 1 195 ? 10.781 20.203 13.305 1 83 195 ALA B O 1
ATOM 3558 N N . PHE B 1 196 ? 9.508 20.656 15.031 1 83.75 196 PHE B N 1
ATOM 3559 C CA . PHE B 1 196 ? 9.734 22.094 14.906 1 83.75 196 PHE B CA 1
ATOM 3560 C C . PHE B 1 196 ? 11.008 22.5 15.625 1 83.75 196 PHE B C 1
ATOM 3562 O O . PHE B 1 196 ? 11.398 23.672 15.594 1 83.75 196 PHE B O 1
ATOM 3569 N N . ALA B 1 197 ? 11.703 21.578 16.203 1 83.69 197 ALA B N 1
ATOM 3570 C CA . ALA B 1 197 ? 12.898 21.875 16.984 1 83.69 197 ALA B CA 1
ATOM 3571 C C . ALA B 1 197 ? 13.938 22.609 16.156 1 83.69 197 ALA B C 1
ATOM 3573 O O . ALA B 1 197 ? 14.625 23.5 16.641 1 83.69 197 ALA B O 1
ATOM 3574 N N . LYS B 1 198 ? 14 22.234 14.906 1 81.06 198 LYS B N 1
ATOM 3575 C CA . LYS B 1 198 ? 15.023 22.812 14.031 1 81.06 198 LYS B CA 1
ATOM 3576 C C . LYS B 1 198 ? 14.727 24.281 13.727 1 81.06 198 LYS B C 1
ATOM 3578 O O . LYS B 1 198 ? 15.578 25 13.203 1 81.06 198 LYS B O 1
ATOM 3583 N N . PHE B 1 199 ? 13.648 24.703 14.078 1 84.69 199 PHE B N 1
ATOM 3584 C CA . PHE B 1 199 ? 13.25 26.078 13.789 1 84.69 199 PHE B CA 1
ATOM 3585 C C . PHE B 1 199 ? 13.25 26.922 15.07 1 84.69 199 PHE B C 1
ATOM 3587 O O . PHE B 1 199 ? 12.922 28.109 15.039 1 84.69 199 PHE B O 1
ATOM 3594 N N . LEU B 1 200 ? 13.641 26.312 16.125 1 81.12 200 LEU B N 1
ATOM 3595 C CA . LEU B 1 200 ? 13.734 27.047 17.375 1 81.12 200 LEU B CA 1
ATOM 3596 C C . LEU B 1 200 ? 14.867 28.078 17.312 1 81.12 200 LEU B C 1
ATOM 3598 O O . LEU B 1 200 ? 15.898 27.828 16.703 1 81.12 200 LEU B O 1
ATOM 3602 N N . PRO B 1 201 ? 14.625 29.266 17.812 1 73.69 201 PRO B N 1
ATOM 3603 C CA . PRO B 1 201 ? 15.703 30.25 17.844 1 73.69 201 PRO B CA 1
ATOM 3604 C C . PRO B 1 201 ? 16.984 29.703 18.469 1 73.69 201 PRO B C 1
ATOM 3606 O O . PRO B 1 201 ? 16.922 28.781 19.297 1 73.69 201 PRO B O 1
ATOM 3609 N N . ALA B 1 202 ? 18.109 30.312 17.953 1 66.25 202 ALA B N 1
ATOM 3610 C CA . ALA B 1 202 ? 19.438 29.922 18.438 1 66.25 202 ALA B CA 1
ATOM 3611 C C . ALA B 1 202 ? 19.516 30.016 19.953 1 66.25 202 ALA B C 1
ATOM 3613 O O . ALA B 1 202 ? 19 30.969 20.562 1 66.25 202 ALA B O 1
ATOM 3614 N N . GLY B 1 203 ? 20.141 29 20.656 1 61.5 203 GLY B N 1
ATOM 3615 C CA . GLY B 1 203 ? 20.312 28.953 22.109 1 61.5 203 GLY B CA 1
ATOM 3616 C C . GLY B 1 203 ? 19.344 28.016 22.797 1 61.5 203 GLY B C 1
ATOM 3617 O O . GLY B 1 203 ? 19.547 27.672 23.969 1 61.5 203 GLY B O 1
ATOM 3618 N N . SER B 1 204 ? 18.203 27.891 22.188 1 58.91 204 SER B N 1
ATOM 3619 C CA . SER B 1 204 ? 17.203 27.062 22.828 1 58.91 204 SER B CA 1
ATOM 3620 C C . SER B 1 204 ? 17.391 25.594 22.469 1 58.91 204 SER B C 1
ATOM 3622 O O . SER B 1 204 ? 16.594 24.734 22.844 1 58.91 204 SER B O 1
ATOM 3624 N N . ALA B 1 205 ? 18.359 25.422 21.703 1 56.22 205 ALA B N 1
ATOM 3625 C CA . ALA B 1 205 ? 18.531 24.078 21.156 1 56.22 205 ALA B CA 1
ATOM 3626 C C . ALA B 1 205 ? 18.781 23.047 22.25 1 56.22 205 ALA B C 1
ATOM 3628 O O . ALA B 1 205 ? 18.359 21.891 22.156 1 56.22 205 ALA B O 1
ATOM 3629 N N . ALA B 1 206 ? 19.562 23.422 23.328 1 58.25 206 ALA B N 1
ATOM 3630 C CA . ALA B 1 206 ? 20 22.484 24.359 1 58.25 206 ALA B CA 1
ATOM 3631 C C . ALA B 1 206 ? 18.797 21.812 25.031 1 58.25 206 ALA B C 1
ATOM 3633 O O . ALA B 1 206 ? 18.922 20.766 25.641 1 58.25 206 ALA B O 1
ATOM 3634 N N . GLU B 1 207 ? 17.578 22.312 24.828 1 63.91 207 GLU B N 1
ATOM 3635 C CA . GLU B 1 207 ? 16.422 21.781 25.547 1 63.91 207 GLU B CA 1
ATOM 3636 C C . GLU B 1 207 ? 15.289 21.422 24.594 1 63.91 207 GLU B C 1
ATOM 3638 O O . GLU B 1 207 ? 14.117 21.547 24.938 1 63.91 207 GLU B O 1
ATOM 3643 N N . ALA B 1 208 ? 15.719 20.859 23.438 1 72.06 208 ALA B N 1
ATOM 3644 C CA . ALA B 1 208 ? 14.625 20.562 22.516 1 72.06 208 ALA B CA 1
ATOM 3645 C C . ALA B 1 208 ? 13.812 19.359 23 1 72.06 208 ALA B C 1
ATOM 3647 O O . ALA B 1 208 ? 14.383 18.344 23.391 1 72.06 208 ALA B O 1
ATOM 3648 N N . PRO B 1 209 ? 12.5 19.609 22.984 1 80.12 209 PRO B N 1
ATOM 3649 C CA . PRO B 1 209 ? 11.664 18.5 23.453 1 80.12 209 PRO B CA 1
ATOM 3650 C C . PRO B 1 209 ? 11.781 17.25 22.578 1 80.12 209 PRO B C 1
ATOM 3652 O O . PRO B 1 209 ? 12.016 17.375 21.375 1 80.12 209 PRO B O 1
ATOM 3655 N N . LYS B 1 210 ? 11.789 16.156 23.203 1 84.5 210 LYS B N 1
ATOM 3656 C CA . LYS B 1 210 ? 11.898 14.859 22.516 1 84.5 210 LYS B CA 1
ATOM 3657 C C . LYS B 1 210 ? 10.547 14.164 22.453 1 84.5 210 LYS B C 1
ATOM 3659 O O . LYS B 1 210 ? 9.688 14.375 23.312 1 84.5 210 LYS B O 1
ATOM 3664 N N . VAL B 1 211 ? 10.406 13.438 21.344 1 87.44 211 VAL B N 1
ATOM 3665 C CA . VAL B 1 211 ? 9.195 12.648 21.156 1 87.44 211 VAL B CA 1
ATOM 3666 C C . VAL B 1 211 ? 9.57 11.203 20.828 1 87.44 211 VAL B C 1
ATOM 3668 O O . VAL B 1 211 ? 10.688 10.93 20.375 1 87.44 211 VAL B O 1
ATOM 3671 N N . ARG B 1 212 ? 8.742 10.289 21.188 1 89.31 212 ARG B N 1
ATOM 3672 C CA . ARG B 1 212 ? 8.844 8.891 20.781 1 89.31 212 ARG B CA 1
ATOM 3673 C C . ARG B 1 212 ? 7.855 8.562 19.672 1 89.31 212 ARG B C 1
ATOM 3675 O O . ARG B 1 212 ? 6.656 8.828 19.812 1 89.31 212 ARG B O 1
ATOM 3682 N N . LEU B 1 213 ? 8.383 7.957 18.594 1 93.25 213 LEU B N 1
ATOM 3683 C CA . LEU B 1 213 ? 7.594 7.762 17.375 1 93.25 213 LEU B CA 1
ATOM 3684 C C . LEU B 1 213 ? 7.629 6.305 16.938 1 93.25 213 LEU B C 1
ATOM 3686 O O . LEU B 1 213 ? 8.641 5.621 17.125 1 93.25 213 LEU B O 1
ATOM 3690 N N . ARG B 1 214 ? 6.52 5.785 16.453 1 94.88 214 ARG B N 1
ATOM 3691 C CA . ARG B 1 214 ? 6.457 4.523 15.727 1 94.88 214 ARG B CA 1
ATOM 3692 C C . ARG B 1 214 ? 6.191 4.77 14.242 1 94.88 214 ARG B C 1
ATOM 3694 O O . ARG B 1 214 ? 5.133 5.277 13.875 1 94.88 214 ARG B O 1
ATOM 3701 N N . ASN B 1 215 ? 7.16 4.367 13.438 1 96.25 215 ASN B N 1
ATOM 3702 C CA . ASN B 1 215 ? 6.91 4.43 12 1 96.25 215 ASN B CA 1
ATOM 3703 C C . ASN B 1 215 ? 6.152 3.203 11.508 1 96.25 215 ASN B C 1
ATOM 3705 O O . ASN B 1 215 ? 6.324 2.105 12.039 1 96.25 215 ASN B O 1
ATOM 3709 N N . TRP B 1 216 ? 5.344 3.41 10.539 1 98.25 216 TRP B N 1
ATOM 3710 C CA . TRP B 1 216 ? 4.441 2.361 10.078 1 98.25 216 TRP B CA 1
ATOM 3711 C C . TRP B 1 216 ? 4.812 1.904 8.672 1 98.25 216 TRP B C 1
ATOM 3713 O O . TRP B 1 216 ? 5.359 2.682 7.883 1 98.25 216 TRP B O 1
ATOM 3723 N N . THR B 1 217 ? 4.535 0.596 8.375 1 98.5 217 THR B N 1
ATOM 3724 C CA . THR B 1 217 ? 4.578 0.145 6.992 1 98.5 217 THR B CA 1
ATOM 3725 C C . THR B 1 217 ? 3.346 0.625 6.23 1 98.5 217 THR B C 1
ATOM 3727 O O . THR B 1 217 ? 2.342 1.008 6.836 1 98.5 217 THR B O 1
ATOM 3730 N N . LEU B 1 218 ? 3.422 0.662 4.898 1 98.62 218 LEU B N 1
ATOM 3731 C CA . LEU B 1 218 ? 2.254 1.003 4.094 1 98.62 218 LEU B CA 1
ATOM 3732 C C . LEU B 1 218 ? 1.112 0.026 4.348 1 98.62 218 LEU B C 1
ATOM 3734 O O . LEU B 1 218 ? -0.049 0.432 4.441 1 98.62 218 LEU B O 1
ATOM 3738 N N . GLY B 1 219 ? 1.514 -1.211 4.418 1 98.81 219 GLY B N 1
ATOM 3739 C CA . GLY B 1 219 ? 0.514 -2.242 4.645 1 98.81 219 GLY B CA 1
ATOM 3740 C C . GLY B 1 219 ? -0.252 -2.055 5.941 1 98.81 219 GLY B C 1
ATOM 3741 O O . GLY B 1 219 ? -1.469 -2.248 5.984 1 98.81 219 GLY B O 1
ATOM 3742 N N . GLU B 1 220 ? 0.459 -1.715 7.02 1 98.69 220 GLU B N 1
ATOM 3743 C CA . GLU B 1 220 ? -0.197 -1.45 8.297 1 98.69 220 GLU B CA 1
ATOM 3744 C C . GLU B 1 220 ? -1.193 -0.3 8.172 1 98.69 220 GLU B C 1
ATOM 3746 O O . GLU B 1 220 ? -2.289 -0.361 8.734 1 98.69 220 GLU B O 1
ATOM 3751 N N . VAL B 1 221 ? -0.808 0.739 7.469 1 98.81 221 VAL B N 1
ATOM 3752 C CA . VAL B 1 221 ? -1.669 1.908 7.324 1 98.81 221 VAL B CA 1
ATOM 3753 C C . VAL B 1 221 ? -2.916 1.537 6.527 1 98.81 221 VAL B C 1
ATOM 3755 O O . VAL B 1 221 ? -4.039 1.787 6.969 1 98.81 221 VAL B O 1
ATOM 3758 N N . VAL B 1 222 ? -2.723 0.928 5.355 1 98.88 222 VAL B N 1
ATOM 3759 C CA . VAL B 1 222 ? -3.83 0.528 4.496 1 98.88 222 VAL B CA 1
ATOM 3760 C C . VAL B 1 222 ? -4.773 -0.393 5.262 1 98.88 222 VAL B C 1
ATOM 3762 O O . VAL B 1 222 ? -5.992 -0.208 5.23 1 98.88 222 VAL B O 1
ATOM 3765 N N . THR B 1 223 ? -4.242 -1.35 5.945 1 98.88 223 THR B N 1
ATOM 3766 C CA . THR B 1 223 ? -5.031 -2.342 6.664 1 98.88 223 THR B CA 1
ATOM 3767 C C . THR B 1 223 ? -5.805 -1.693 7.809 1 98.88 223 THR B C 1
ATOM 3769 O O . THR B 1 223 ? -6.953 -2.059 8.078 1 98.88 223 THR B O 1
ATOM 3772 N N . ALA B 1 224 ? -5.176 -0.763 8.5 1 98.81 224 ALA B N 1
ATOM 3773 C CA . ALA B 1 224 ? -5.848 -0.065 9.594 1 98.81 224 ALA B CA 1
ATOM 3774 C C . ALA B 1 224 ? -7.047 0.726 9.078 1 98.81 224 ALA B C 1
ATOM 3776 O O . ALA B 1 224 ? -8.117 0.706 9.695 1 98.81 224 ALA B O 1
ATOM 3777 N N . VAL B 1 225 ? -6.871 1.464 7.992 1 98.88 225 VAL B N 1
ATOM 3778 C CA . VAL B 1 225 ? -7.953 2.234 7.395 1 98.88 225 VAL B CA 1
ATOM 3779 C C . VAL B 1 225 ? -9.094 1.299 6.992 1 98.88 225 VAL B C 1
ATOM 3781 O O . VAL B 1 225 ? -10.25 1.537 7.34 1 98.88 225 VAL B O 1
ATOM 3784 N N . ALA B 1 226 ? -8.742 0.207 6.297 1 98.56 226 ALA B N 1
ATOM 3785 C CA . ALA B 1 226 ? -9.727 -0.77 5.848 1 98.56 226 ALA B CA 1
ATOM 3786 C C . ALA B 1 226 ? -10.438 -1.417 7.031 1 98.56 226 ALA B C 1
ATOM 3788 O O . ALA B 1 226 ? -11.641 -1.685 6.969 1 98.56 226 ALA B O 1
ATOM 3789 N N . GLY B 1 227 ? -9.711 -1.667 8.086 1 97.69 227 GLY B N 1
ATOM 3790 C CA . GLY B 1 227 ? -10.227 -2.332 9.266 1 97.69 227 GLY B CA 1
ATOM 3791 C C . GLY B 1 227 ? -11.281 -1.52 9.992 1 97.69 227 GLY B C 1
ATOM 3792 O O . GLY B 1 227 ? -12.062 -2.064 10.781 1 97.69 227 GLY B O 1
ATOM 3793 N N . GLU B 1 228 ? -11.25 -0.238 9.766 1 97.5 228 GLU B N 1
ATOM 3794 C CA . GLU B 1 228 ? -12.242 0.633 10.391 1 97.5 228 GLU B CA 1
ATOM 3795 C C . GLU B 1 228 ? -13.352 1.002 9.406 1 97.5 228 GLU B C 1
ATOM 3797 O O . GLU B 1 228 ? -13.922 2.09 9.492 1 97.5 228 GLU B O 1
ATOM 3802 N N . GLU B 1 229 ? -13.508 0.176 8.469 1 95.94 229 GLU B N 1
ATOM 3803 C CA . GLU B 1 229 ? -14.633 0.217 7.531 1 95.94 229 GLU B CA 1
ATOM 3804 C C . GLU B 1 229 ? -14.586 1.478 6.676 1 95.94 229 GLU B C 1
ATOM 3806 O O . GLU B 1 229 ? -15.625 2.072 6.383 1 95.94 229 GLU B O 1
ATOM 3811 N N . LEU B 1 230 ? -13.508 2.018 6.473 1 98.56 230 LEU B N 1
ATOM 3812 C CA . LEU B 1 230 ? -13.266 2.988 5.41 1 98.56 230 LEU B CA 1
ATOM 3813 C C . LEU B 1 230 ? -12.797 2.293 4.137 1 98.56 230 LEU B C 1
ATOM 3815 O O . LEU B 1 230 ? -11.812 1.542 4.156 1 98.56 230 LEU B O 1
ATOM 3819 N N . THR B 1 231 ? -13.508 2.467 3.088 1 98.56 231 THR B N 1
ATOM 3820 C CA . THR B 1 231 ? -13.203 1.787 1.834 1 98.56 231 THR B CA 1
ATOM 3821 C C . THR B 1 231 ? -12.062 2.49 1.098 1 98.56 231 THR B C 1
ATOM 3823 O O . THR B 1 231 ? -12.242 3.592 0.574 1 98.56 231 THR B O 1
ATOM 3826 N N . VAL B 1 232 ? -10.93 1.864 1.054 1 98.81 232 VAL B N 1
ATOM 3827 C CA . VAL B 1 232 ? -9.766 2.426 0.377 1 98.81 232 VAL B CA 1
ATOM 3828 C C . VAL B 1 232 ? -10.07 2.605 -1.108 1 98.81 232 VAL B C 1
ATOM 3830 O O . VAL B 1 232 ? -10.617 1.708 -1.75 1 98.81 232 VAL B O 1
ATOM 3833 N N . ARG B 1 233 ? -9.719 3.781 -1.637 1 98.56 233 ARG B N 1
ATOM 3834 C CA . ARG B 1 233 ? -9.992 4.074 -3.039 1 98.56 233 ARG B CA 1
ATOM 3835 C C . ARG B 1 233 ? -8.695 4.219 -3.832 1 98.56 233 ARG B C 1
ATOM 3837 O O . ARG B 1 233 ? -8.586 3.711 -4.949 1 98.56 233 ARG B O 1
ATOM 3844 N N . VAL B 1 234 ? -7.793 4.934 -3.23 1 98.62 234 VAL B N 1
ATOM 3845 C CA . VAL B 1 234 ? -6.543 5.246 -3.922 1 98.62 234 VAL B CA 1
ATOM 3846 C C . VAL B 1 234 ? -5.375 5.145 -2.947 1 98.62 234 VAL B C 1
ATOM 3848 O O . VAL B 1 234 ? -5.48 5.562 -1.792 1 98.62 234 VAL B O 1
ATOM 3851 N N . LEU B 1 235 ? -4.348 4.527 -3.311 1 98.81 235 LEU B N 1
ATOM 3852 C CA . LEU B 1 235 ? -3.02 4.668 -2.725 1 98.81 235 LEU B CA 1
ATOM 3853 C C . LEU B 1 235 ? -2.021 5.176 -3.76 1 98.81 235 LEU B C 1
ATOM 3855 O O . LEU B 1 235 ? -1.704 4.469 -4.719 1 98.81 235 LEU B O 1
ATOM 3859 N N . GLU B 1 236 ? -1.635 6.391 -3.6 1 98.44 236 GLU B N 1
ATOM 3860 C CA . GLU B 1 236 ? -0.658 6.98 -4.508 1 98.44 236 GLU B CA 1
ATOM 3861 C C . GLU B 1 236 ? 0.676 7.215 -3.809 1 98.44 236 GLU B C 1
ATOM 3863 O O . GLU B 1 236 ? 0.745 7.961 -2.83 1 98.44 236 GLU B O 1
ATOM 3868 N N . GLU B 1 237 ? 1.692 6.52 -4.246 1 98.56 237 GLU B N 1
ATOM 3869 C CA . GLU B 1 237 ? 3.049 6.77 -3.766 1 98.56 237 GLU B CA 1
ATOM 3870 C C . GLU B 1 237 ? 3.75 7.824 -4.617 1 98.56 237 GLU B C 1
ATOM 3872 O O . GLU B 1 237 ? 3.635 7.82 -5.844 1 98.56 237 GLU B O 1
ATOM 3877 N N . LEU B 1 238 ? 4.395 8.758 -3.971 1 97.31 238 LEU B N 1
ATOM 3878 C CA . LEU B 1 238 ? 4.977 9.891 -4.68 1 97.31 238 LEU B CA 1
ATOM 3879 C C . LEU B 1 238 ? 6.492 9.922 -4.5 1 97.31 238 LEU B C 1
ATOM 3881 O O . LEU B 1 238 ? 7 9.641 -3.414 1 97.31 238 LEU B O 1
ATOM 3885 N N . PRO B 1 239 ? 7.191 10.352 -5.527 1 96.44 239 PRO B N 1
ATOM 3886 C CA . PRO B 1 239 ? 8.656 10.336 -5.5 1 96.44 239 PRO B CA 1
ATOM 3887 C C . PRO B 1 239 ? 9.242 11.516 -4.719 1 96.44 239 PRO B C 1
ATOM 3889 O O . PRO B 1 239 ? 8.562 12.516 -4.504 1 96.44 239 PRO B O 1
ATOM 3892 N N . ASN B 1 240 ? 10.469 11.266 -4.242 1 92.06 240 ASN B N 1
ATOM 3893 C CA . ASN B 1 240 ? 11.312 12.352 -3.758 1 92.06 240 ASN B CA 1
ATOM 3894 C C . ASN B 1 240 ? 11.781 13.25 -4.898 1 92.06 240 ASN B C 1
ATOM 3896 O O . ASN B 1 240 ? 12.5 12.805 -5.793 1 92.06 240 ASN B O 1
ATOM 3900 N N . LEU B 1 241 ? 11.391 14.492 -4.902 1 88.44 241 LEU B N 1
ATOM 3901 C CA . LEU B 1 241 ? 11.68 15.375 -6.027 1 88.44 241 LEU B CA 1
ATOM 3902 C C . LEU B 1 241 ? 12.836 16.312 -5.699 1 88.44 241 LEU B C 1
ATOM 3904 O O . LEU B 1 241 ? 13.086 17.281 -6.426 1 88.44 241 LEU B O 1
ATOM 3908 N N . SER B 1 242 ? 13.484 16.047 -4.566 1 85.31 242 SER B N 1
ATOM 3909 C CA . SER B 1 242 ? 14.562 16.938 -4.125 1 85.31 242 SER B CA 1
ATOM 3910 C C . SER B 1 242 ? 15.742 16.875 -5.082 1 85.31 242 SER B C 1
ATOM 3912 O O . SER B 1 242 ? 16.516 17.828 -5.176 1 85.31 242 SER B O 1
ATOM 3914 N N . SER B 1 243 ? 16.016 15.719 -5.727 1 83.31 243 SER B N 1
ATOM 3915 C CA . SER B 1 243 ? 17.094 15.547 -6.707 1 83.31 243 SER B CA 1
ATOM 3916 C C . SER B 1 243 ? 16.656 14.609 -7.828 1 83.31 243 SER B C 1
ATOM 3918 O O . SER B 1 243 ? 16.109 13.539 -7.57 1 83.31 243 SER B O 1
ATOM 3920 N N . ASP B 1 244 ? 16.938 15.055 -8.984 1 82.06 244 ASP B N 1
ATOM 3921 C CA . ASP B 1 244 ? 16.609 14.219 -10.133 1 82.06 244 ASP B CA 1
ATOM 3922 C C . ASP B 1 244 ? 17.672 13.148 -10.367 1 82.06 244 ASP B C 1
ATOM 3924 O O . ASP B 1 244 ? 17.531 12.312 -11.258 1 82.06 244 ASP B O 1
ATOM 3928 N N . VAL B 1 245 ? 18.625 13.18 -9.602 1 82.31 245 VAL B N 1
ATOM 3929 C CA . VAL B 1 245 ? 19.719 12.242 -9.812 1 82.31 245 VAL B CA 1
ATOM 3930 C C . VAL B 1 245 ? 19.844 11.312 -8.609 1 82.31 245 VAL B C 1
ATOM 3932 O O . VAL B 1 245 ? 19.516 10.133 -8.688 1 82.31 245 VAL B O 1
ATOM 3935 N N . PHE B 1 246 ? 20.047 11.906 -7.453 1 82.5 246 PHE B N 1
ATOM 3936 C CA . PHE B 1 246 ? 20.406 11.086 -6.301 1 82.5 246 PHE B CA 1
ATOM 3937 C C . PHE B 1 246 ? 19.156 10.523 -5.637 1 82.5 246 PHE B C 1
ATOM 3939 O O . PHE B 1 246 ? 19.203 9.461 -5.008 1 82.5 246 PHE B O 1
ATOM 3946 N N . ASP B 1 247 ? 18.016 11.211 -5.785 1 89.31 247 ASP B N 1
ATOM 3947 C CA . ASP B 1 247 ? 16.797 10.766 -5.117 1 89.31 247 ASP B CA 1
ATOM 3948 C C . ASP B 1 247 ? 15.828 10.148 -6.117 1 89.31 247 ASP B C 1
ATOM 3950 O O . ASP B 1 247 ? 14.688 9.82 -5.762 1 89.31 247 ASP B O 1
ATOM 3954 N N . LYS B 1 248 ? 16.344 10.016 -7.34 1 89.81 248 LYS B N 1
ATOM 3955 C CA . LYS B 1 248 ? 15.477 9.492 -8.391 1 89.81 248 LYS B CA 1
ATOM 3956 C C . LYS B 1 248 ? 14.945 8.109 -8.023 1 89.81 248 LYS B C 1
ATOM 3958 O O . LYS B 1 248 ? 15.719 7.23 -7.621 1 89.81 248 LYS B O 1
ATOM 3963 N N . GLY B 1 249 ? 13.625 7.98 -8.141 1 94.56 249 GLY B N 1
ATOM 3964 C CA . GLY B 1 249 ? 13.008 6.672 -7.984 1 94.56 249 GLY B CA 1
ATOM 3965 C C . GLY B 1 249 ? 12.672 6.344 -6.543 1 94.56 249 GLY B C 1
ATOM 3966 O O . GLY B 1 249 ? 11.992 5.352 -6.27 1 94.56 249 GLY B O 1
ATOM 3967 N N . ILE B 1 250 ? 13.125 7.129 -5.609 1 96.31 250 ILE B N 1
ATOM 3968 C CA . ILE B 1 250 ? 12.898 6.836 -4.195 1 96.31 250 ILE B CA 1
ATOM 3969 C C . ILE B 1 250 ? 11.562 7.418 -3.754 1 96.31 250 ILE B C 1
ATOM 3971 O O . ILE B 1 250 ? 11.344 8.633 -3.852 1 96.31 250 ILE B O 1
ATOM 3975 N N . PRO B 1 251 ? 10.656 6.57 -3.322 1 97.75 251 PRO B N 1
ATOM 3976 C CA . PRO B 1 251 ? 9.398 7.133 -2.814 1 97.75 251 PRO B CA 1
ATOM 3977 C C . PRO B 1 251 ? 9.594 7.949 -1.539 1 97.75 251 PRO B C 1
ATOM 3979 O O . PRO B 1 251 ? 10.344 7.543 -0.648 1 97.75 251 PRO B O 1
ATOM 3982 N N . LYS B 1 252 ? 8.898 9.062 -1.435 1 96.69 252 LYS B N 1
ATOM 3983 C CA . LYS B 1 252 ? 9.07 9.977 -0.309 1 96.69 252 LYS B CA 1
ATOM 3984 C C . LYS B 1 252 ? 7.793 10.078 0.517 1 96.69 252 LYS B C 1
ATOM 3986 O O . LYS B 1 252 ? 7.844 10.156 1.746 1 96.69 252 LYS B O 1
ATOM 3991 N N . THR B 1 253 ? 6.691 10.211 -0.11 1 97.31 253 THR B N 1
ATOM 3992 C CA . THR B 1 253 ? 5.402 10.344 0.555 1 97.31 253 THR B CA 1
ATOM 3993 C C . THR B 1 253 ? 4.352 9.469 -0.114 1 97.31 253 THR B C 1
ATOM 3995 O O . THR B 1 253 ? 4.625 8.828 -1.132 1 97.31 253 THR B O 1
ATOM 3998 N N . PHE B 1 254 ? 3.254 9.305 0.511 1 98.19 254 PHE B N 1
ATOM 3999 C CA . PHE B 1 254 ? 2.098 8.664 -0.105 1 98.19 254 PHE B CA 1
ATOM 4000 C C . PHE B 1 254 ? 0.813 9.406 0.255 1 98.19 254 PHE B C 1
ATOM 4002 O O . PHE B 1 254 ? 0.767 10.133 1.25 1 98.19 254 PHE B O 1
ATOM 4009 N N . THR B 1 255 ? -0.15 9.312 -0.608 1 98.56 255 THR B N 1
ATOM 4010 C CA . THR B 1 255 ? -1.518 9.75 -0.353 1 98.56 255 THR B CA 1
ATOM 4011 C C . THR B 1 255 ? -2.479 8.562 -0.378 1 98.56 255 THR B C 1
ATOM 4013 O O . THR B 1 255 ? -2.467 7.766 -1.318 1 98.56 255 THR B O 1
ATOM 4016 N N . LEU B 1 256 ? -3.188 8.367 0.659 1 98.75 256 LEU B N 1
ATOM 4017 C CA . LEU B 1 256 ? -4.242 7.363 0.741 1 98.75 256 LEU B CA 1
ATOM 4018 C C . LEU B 1 256 ? -5.613 8.023 0.827 1 98.75 256 LEU B C 1
ATOM 4020 O O . LEU B 1 256 ? -5.832 8.906 1.656 1 98.75 256 LEU B O 1
ATOM 4024 N N . THR B 1 257 ? -6.508 7.711 -0.098 1 98.75 257 THR B N 1
ATOM 4025 C CA . THR B 1 257 ? -7.887 8.172 0.014 1 98.75 257 THR B CA 1
ATOM 4026 C C . THR B 1 257 ? -8.82 7.008 0.336 1 98.75 257 THR B C 1
ATOM 4028 O O . THR B 1 257 ? -8.609 5.887 -0.131 1 98.75 257 THR B O 1
ATOM 4031 N N . ALA B 1 258 ? -9.742 7.242 1.107 1 98.81 258 ALA B N 1
ATOM 4032 C CA . ALA B 1 258 ? -10.758 6.262 1.489 1 98.81 258 ALA B CA 1
ATOM 4033 C C . ALA B 1 258 ? -12.117 6.918 1.683 1 98.81 258 ALA B C 1
ATOM 4035 O O . ALA B 1 258 ? -12.203 8.133 1.871 1 98.81 258 ALA B O 1
ATOM 4036 N N . GLU B 1 259 ? -13.133 6.156 1.616 1 98.44 259 GLU B N 1
ATOM 4037 C CA . GLU B 1 259 ? -14.508 6.66 1.674 1 98.44 259 GLU B CA 1
ATOM 4038 C C . GLU B 1 259 ? -15.32 5.926 2.738 1 98.44 259 GLU B C 1
ATOM 4040 O O . GLU B 1 259 ? -15.164 4.715 2.916 1 98.44 259 GLU B O 1
ATOM 4045 N N . LYS B 1 260 ? -16.078 6.688 3.469 1 98.19 260 LYS B N 1
ATOM 4046 C CA . LYS B 1 260 ? -17.094 6.066 4.324 1 98.19 260 LYS B CA 1
ATOM 4047 C C . LYS B 1 260 ? -18.312 5.652 3.52 1 98.19 260 LYS B C 1
ATOM 4049 O O . LYS B 1 260 ? -19.016 6.5 2.969 1 98.19 260 LYS B O 1
ATOM 4054 N N . ARG B 1 261 ? -18.562 4.312 3.463 1 91.38 261 ARG B N 1
ATOM 4055 C CA . ARG B 1 261 ? -19.688 3.82 2.68 1 91.38 261 ARG B CA 1
ATOM 4056 C C . ARG B 1 261 ? -20.812 3.303 3.586 1 91.38 261 ARG B C 1
ATOM 4058 O O . ARG B 1 261 ? -20.547 2.867 4.711 1 91.38 261 ARG B O 1
#

Solvent-accessible surface area (backbone atoms only — not comparable to full-atom values): 26511 Å² total; per-residue (Å²): 108,71,65,52,54,49,37,52,56,35,49,48,58,60,41,42,60,12,44,32,63,70,55,36,51,39,59,58,34,18,56,60,37,68,75,43,27,65,66,68,46,46,80,51,43,78,75,62,55,85,44,56,75,34,34,32,34,27,48,65,36,55,52,25,70,55,47,41,28,43,24,72,57,42,20,48,30,35,32,31,27,63,32,63,32,23,46,54,43,19,54,46,21,19,53,57,55,71,42,71,66,47,75,45,82,33,53,76,85,65,54,57,79,73,62,59,50,43,58,18,48,29,39,40,35,57,57,84,55,69,33,67,39,94,59,60,49,66,55,36,43,48,51,50,45,29,29,20,86,70,9,34,40,44,37,35,34,68,23,32,58,48,75,30,22,38,46,79,48,66,94,44,70,89,54,42,44,63,41,73,77,33,40,42,74,52,74,62,72,41,80,40,68,41,86,57,50,85,34,43,61,89,84,54,62,90,68,54,41,56,29,65,31,30,64,60,42,66,27,58,52,54,20,33,41,22,68,46,60,24,42,48,48,40,35,44,69,35,65,34,79,88,24,87,67,60,31,41,35,38,49,36,32,33,39,40,31,27,30,32,118,108,72,65,52,53,48,36,53,56,36,50,47,58,61,41,42,61,11,46,32,63,68,55,36,51,38,58,58,33,19,56,61,37,69,76,43,28,66,66,67,46,45,79,51,42,77,75,61,56,85,43,57,75,33,34,31,34,28,47,66,35,54,51,24,71,57,48,40,28,43,24,72,58,42,21,47,30,34,32,31,27,63,32,64,31,24,46,54,43,19,54,47,21,20,53,57,57,72,42,70,67,46,75,44,80,34,54,74,86,67,54,57,80,74,62,59,51,43,59,17,49,30,40,39,34,57,60,83,56,68,32,68,40,94,59,62,49,66,56,36,43,48,51,50,46,30,28,19,85,71,10,34,40,44,37,35,34,69,23,33,57,47,76,29,22,38,45,77,48,65,94,44,71,88,55,42,43,64,42,72,76,33,38,40,74,52,74,63,72,41,80,40,68,42,87,57,51,86,34,42,60,91,84,54,62,92,66,54,41,55,28,64,30,29,64,60,42,65,27,57,52,52,20,34,41,22,68,46,60,25,44,49,47,38,37,45,70,34,66,34,80,87,22,86,67,60,32,42,36,38,50,36,31,32,38,40,31,26,29,32,118

Secondary structure (DSSP, 8-state):
-HHHHHHHHHHTSSHHHHHHHHH-SHHHHHHHHHH-HHHHHTTHHHHH---TT-EEEEET-TTSTTHHHHHHTT-EEEEEES-HHHHHHHHHHHHHHT---EEEES-GGGS-TTTTTT-EEEEEE-SS-GGG-S-SHHHHHHHHHHEEEEEEEEEEEE-HIIIIIEEEE-SSTTT-EEEE-S-TT----EEEE-GGGGGSPTT-GGGPPEEEE----HHHHHHHHHHTTEEEEEEEEEE--S-SSTTTT-EEEEEEEEEE-/-HHHHHHHHHHTSSHHHHHHHHH-SHHHHHHHHHH-HHHHHTTHHHHH---TT-EEEEET-TTSTTHHHHHHTT-EEEEEES-HHHHHHHHHHHHHHT---EEEES-GGGS-TTTTTT-EEEEEE-SS-GGG-S-SHHHHHHHHHHEEEEEEEEEEEE-HIIIIIEEEE-SSTTT-EEEE-S-TT----EEEE-GGGGGSPTT-GGGPPEEEE----HHHHHHHHHHTTEEEEEEEEEE--S-SSTTTT-EEEEEEEEEE-

InterPro domains:
  IPR013216 Methyltransferase type 11 [PF08241] (63-155)
  IPR029063 S-adenosyl-L-methionine-dependent methyltransferase superfamily [G3DSA:3.40.50.150] (38-252)
  IPR029063 S-adenosyl-L-methionine-dependent methyltransferase superfamily [SSF53335] (13-166)

Nearest PDB structures (foldseek):
  8gdu-assembly1_A  TM=7.917E-01  e=6.576E-10  Methanosarcina acetivorans C2A
  1y8c-assembly1_A  TM=6.637E-01  e=3.629E-11  Clostridium acetobutylicum ATCC 824
  5wp5-assembly2_B  TM=5.407E-01  e=3.417E-11  Arabidopsis thaliana
  7bgg-assembly1_A  TM=7.274E-01  e=1.913E-07  Mycobacterium tuberculosis H37Rv
  6zxy-assembly1_B  TM=6.665E-01  e=2.946E-08  Archaeoglobus fulgidus

Organism: NCBI:txid582686

Foldseek 3Di:
DVQLVLVLVLCQPQVLVLCCLVQNALLSNLVVCLVPVPVLCPPLCVVCDQAAPFEEEAEQVFQQSNVLSSQSSHHAYEYEHQHPSSVVNNQSNNVSNVGDHHYHNDDLLPPDLPPQFQPGQEYEYEEDDCFQDLACQSVLLSVLRNHHAFHKYKYKYWALCDVFFWDWDDDDLVDIDIDGDGDSPDQDWDKDFDPSLVSRDPPCNVPTRIHITGDDHPVSVVVSNVVSVWAKDDKAFDFDPPHCPRRNPPTTMIIIMTGRD/DVQLVLVLVLCQPQVLVLCCLVQNQLLSNLVVCLVPVPVLCPPLCVVCDQAAPFEEEEEQVFQQSNVLSSQSSHHAYEYEHQHPSSVVNNQSNNVSNVGDYHYHNDDLLPPDLPPQFQPGQEYEYEEDDCFQDLACQSVLLSVLRNHHAFHKYKYKYWALCDVFFWDWDDDDLVDIDIDGDGDSQDQDWDKDFDPSLVSRDPPCNVDGRIHITGDDHPVSVVVSNVVSVWAKDDKAFDFDPPHCPRRNPPTTMIIIMTGRD

Radius of gyration: 25.87 Å; Cα contacts (8 Å, |Δi|>4): 1167; chains: 2; bounding box: 50×77×58 Å

pLDDT: mean 92.16, std 10.18, range [47.44, 98.88]

Sequence (522 aa):
MASIESNQQSWNTGAYAAWVSRFGTPAEAACKMTDDPAKRLGAAMTHLGEVRGKRIANLLGSNGTKAVPLALLGAEVTVVDFSDDNRRYALELAEAAGVEIRYVLSDVLQLPEERFAGEFDLVYMEHGILHYFQDLRPLFRVVRRLLRQGGQLVLQDFHPVTTKLISSRGTTANIRKHKVDGDYFSAELEEKEVAFAKFLPAGSAAEAPKVRLRNWTLGEVVTAVAGEELTVRVLEELPNLSSDVFDKGIPKTFTLTAEKRMASIESNQQSWNTGAYAAWVSRFGTPAEAACKMTDDPAKRLGAAMTHLGEVRGKRIANLLGSNGTKAVPLALLGAEVTVVDFSDDNRRYALELAEAAGVEIRYVLSDVLQLPEERFAGEFDLVYMEHGILHYFQDLRPLFRVVRRLLRQGGQLVLQDFHPVTTKLISSRGTTANIRKHKVDGDYFSAELEEKEVAFAKFLPAGSAAEAPKVRLRNWTLGEVVTAVAGEELTVRVLEELPNLSSDVFDKGIPKTFTLTAEKR